Protein AF-0000000066292476 (afdb_homodimer)

Foldseek 3Di:
DWDKFKWFWKAFLDPDQQFHFIEIEGQDCALDDPVRLLCVLLVVQGQKYKYWADDPDPQARIEIWIYHNHGTDQDFFRHVQQSCVVCCVVVVDDQWGWYAGNLGIWIWGHDDQKIKIKADADKDKAWDDDDLVLVCVQFVHDSQQWDTWMFMCSPATFIETETADPVSVLPTDGDLVSCCVPGNQGKYKYWYDDPQEIEIWMWGDDPSDIDTGFDGQRVLQRVLSVCVVVVNPFGWHWYWGNVSVPRTGIKIWGAHPVRMIMIMRGMGTNDMDIDIHDSDPPPPPPDDD/DWDKFKWFWKAFLDPDQQFHFIEIEGQDCALDDPVRLLCVLLVVQGQKYKYWADDPDPQARIEIWIYHNHGTDQDFFRHVQQSCVVCCVVVVDDQWGWYAGNLGIWIWGHDDQKIKIKADADKDKAWDDDDLVLVCVQFVHDSQQWDTWMFMCSPATFIETETADPVSVLPTDGDLVSCCVPGNQGKYKYWYDDPQEIEIWMWGDDPSDIDTGFDGQRVLQRVLSVCVVVVNPFGWHWYWGNVSVPRTGIKIWGAHPVRMIMIMHGMGTNDMDIDIHDSDPPPPPPDDD

Organism: Pasteurella multocida (strain Pm70) (NCBI:txid272843)

Solvent-accessible surface area (backbone atoms only — not comparable to full-atom values): 29721 Å² total; per-residue (Å²): 103,69,46,76,35,55,35,36,32,32,15,24,22,19,88,47,90,83,20,18,33,56,36,43,33,24,75,69,36,73,87,59,50,74,67,53,52,39,52,49,16,40,67,50,44,35,76,36,28,30,34,25,28,80,45,91,48,90,80,27,78,30,21,48,46,40,20,24,49,85,47,74,44,48,72,60,38,48,59,51,47,44,44,47,56,56,45,40,73,72,66,70,55,70,55,60,52,32,36,31,37,74,74,42,77,42,42,37,37,56,52,94,78,28,36,31,38,51,42,76,60,71,69,47,74,46,77,53,90,65,68,60,65,62,53,20,55,27,29,62,50,53,71,84,41,52,72,47,40,30,38,29,26,56,86,62,60,30,40,39,35,35,35,70,36,68,64,53,66,73,62,47,42,78,32,60,71,52,39,50,71,73,47,43,94,33,31,41,35,38,33,25,73,58,94,54,33,31,44,40,47,37,36,32,67,54,88,92,17,59,41,74,53,36,54,57,40,52,58,50,45,25,50,46,46,51,34,47,76,70,64,49,65,64,36,74,32,40,34,44,22,16,63,93,73,76,23,41,14,44,36,37,39,34,27,42,90,85,61,37,34,34,37,29,28,23,69,41,80,40,33,38,33,35,38,52,41,70,70,65,82,64,78,70,77,80,64,86,125,102,70,44,77,36,55,35,36,32,32,16,24,21,20,89,48,90,85,21,18,33,56,36,43,32,24,76,69,36,72,87,57,49,73,68,52,52,40,52,48,16,40,67,50,44,34,74,36,27,32,35,23,29,80,45,90,48,89,78,28,77,30,20,48,46,39,20,24,48,84,48,72,46,48,71,58,38,48,57,51,47,46,44,48,56,56,46,39,72,72,66,70,54,71,53,59,51,32,37,30,38,74,73,41,78,40,43,38,38,56,53,92,79,29,38,32,38,52,42,76,61,71,68,46,74,45,78,52,89,65,68,60,65,61,54,20,55,26,29,62,48,53,71,83,40,51,71,47,39,30,39,29,27,53,86,61,62,30,40,38,35,34,35,68,35,69,63,52,67,74,62,48,41,78,32,60,70,51,40,50,71,74,49,44,92,33,31,42,36,40,34,26,74,58,94,54,34,30,43,39,47,36,36,32,66,53,88,92,17,60,43,73,53,36,54,57,40,53,58,49,44,25,50,45,44,52,33,47,76,72,64,50,65,64,37,73,31,40,34,43,21,17,62,94,73,77,23,43,12,45,36,38,40,34,28,41,90,86,60,36,33,33,38,29,28,23,68,41,79,40,32,38,34,36,37,51,41,71,71,67,83,64,77,69,78,78,64,86,125

Sequence (578 aa):
MLTPYAYHLVNVFAETYFGGNPLAVFPQADGLTDQQMQLIARQFNLSETVFVHQTTESSAVRKLRIFTPDYELPFAGHPTIGAAFVLHQQLNLPETYLLQTQAGLVKLFHEAKQICFGLQNHIDVEVIDDNLPQYTQLLGLSESDIAQIAWINTGSRQLLIQLTSLNALKTCQIHPALFQQIVKQSALYLWFVEQNQANVRLFFGSNGAVVEDPGTGSAAANLGGLCLKNGLTPLNWRIYQGDEIQRPNRLTLQVDESETIYVGGKVIAVGCGELFVPSGEGEPSQGCRMLTPYAYHLVNVFAETYFGGNPLAVFPQADGLTDQQMQLIARQFNLSETVFVHQTTESSAVRKLRIFTPDYELPFAGHPTIGAAFVLHQQLNLPETYLLQTQAGLVKLFHEAKQICFGLQNHIDVEVIDDNLPQYTQLLGLSESDIAQIAWINTGSRQLLIQLTSLNALKTCQIHPALFQQIVKQSALYLWFVEQNQANVRLFFGSNGAVVEDPGTGSAAANLGGLCLKNGLTPLNWRIYQGDEIQRPNRLTLQVDESETIYVGGKVIAVGCGELFVPSGEGEPSQGCR

Secondary structure (DSSP, 8-state):
-EEEEEEEEEEET-SSTT-SEEEEEES--TT--HHHHHHHHHHHTSSEEEEEE--SSTT-S-EEEEE-SS-EES--HHHHHHHHHHHHHHHT--SEEEEEETTEEEEEEEETTEEEEEE----EEEE--S-HHHHHHHHT--GGGEEEEEEEESSS-EEEEEES-HHHHHH----HHHHHHHTTTSEEEEEEEETTEEEEEEEEEETTEEEEES--HHHHHHHHHHHHHTT--SEEEEEEESGGGT--EEEEEEE-TT--EEEEE-EEEEEEEEEEEE-S---------/-EEEEEEEEEEET-SSTT-SEEEEEES--TT--HHHHHHHHHHHTSS-EEEEE--SSTT-S-EEEEE-SS-EES--HHHHHHHHHHHHHHHT--SEEEEEETTEEEEEEEETTEEEEEE----EEEE--S-HHHHHHHHT--GGGEEEEEEEESSS-EEEEEES-HHHHHH----HHHHHHHTTTSEEEEEEEETTEEEEEEEEEETTEEEEES--HHHHHHHHHHHHHTT--SEEEEEEESGGGT--EEEEEEE-TT--EEEEE-EEEEEEEEEEEE-S---------

pLDDT: mean 92.44, std 11.98, range [17.5, 98.88]

Nearest PDB structures (foldseek):
  5iwe-assembly1_A-2  TM=8.958E-01  e=1.614E-27  Pseudomonas fluorescens
  9f96-assembly1_A  TM=8.846E-01  e=1.713E-27  Pseudomonas fluorescens
  1xub-assembly1_A-2  TM=8.983E-01  e=7.903E-26  Pseudomonas fluorescens
  3edn-assembly1_B  TM=8.592E-01  e=1.570E-26  Bacillus anthracis
  1ym5-assembly1_A-2  TM=8.753E-01  e=1.940E-25  Saccharomyces cerevisiae

InterPro domains:
  IPR003719 Phenazine biosynthesis PhzF-like [PF02567] (10-270)
  IPR003719 Phenazine biosynthesis PhzF-like [PIRSF016184] (5-275)
  IPR003719 Phenazine biosynthesis PhzF-like [PTHR13774] (7-276)
  IPR003719 Phenazine biosynthesis PhzF-like [TIGR00654] (8-270)

Structure (mmCIF, N/CA/C/O backbone):
data_AF-0000000066292476-model_v1
#
loop_
_entity.id
_entity.type
_entity.pdbx_description
1 polymer 'Uncharacterized isomerase PM1503'
#
loop_
_atom_site.group_PDB
_atom_site.id
_atom_site.type_symbol
_atom_site.label_atom_id
_atom_site.label_alt_id
_atom_site.label_comp_id
_atom_site.label_asym_id
_atom_site.label_entity_id
_atom_site.label_seq_id
_atom_site.pdbx_PDB_ins_code
_atom_site.Cartn_x
_atom_site.Cartn_y
_atom_site.Cartn_z
_atom_site.occupancy
_atom_site.B_iso_or_equiv
_atom_site.auth_seq_id
_atom_site.auth_comp_id
_atom_site.auth_asym_id
_atom_site.auth_atom_id
_atom_site.pdbx_PDB_model_num
ATOM 1 N N . MET A 1 1 ? 17.453 3.584 -22.156 1 85.31 1 MET A N 1
ATOM 2 C CA . MET A 1 1 ? 18.422 3.795 -21.094 1 85.31 1 MET A CA 1
ATOM 3 C C . MET A 1 1 ? 17.719 3.986 -19.75 1 85.31 1 MET A C 1
ATOM 5 O O . MET A 1 1 ? 16.656 4.59 -19.688 1 85.31 1 MET A O 1
ATOM 9 N N . LEU A 1 2 ? 18.219 3.312 -18.766 1 92.06 2 LEU A N 1
ATOM 10 C CA . LEU A 1 2 ? 17.656 3.455 -17.422 1 92.06 2 LEU A CA 1
ATOM 11 C C . LEU A 1 2 ? 18.469 4.461 -16.594 1 92.06 2 LEU A C 1
ATOM 13 O O . LEU A 1 2 ? 19.703 4.398 -16.578 1 92.06 2 LEU A O 1
ATOM 17 N N . THR A 1 3 ? 17.844 5.469 -16.125 1 95.44 3 THR A N 1
ATOM 18 C CA . THR A 1 3 ? 18.453 6.477 -15.258 1 95.44 3 THR A CA 1
ATOM 19 C C . THR A 1 3 ? 18.156 6.184 -13.789 1 95.44 3 THR A C 1
ATOM 21 O O . THR A 1 3 ? 17 6.008 -13.406 1 95.44 3 THR A O 1
ATOM 24 N N . PRO A 1 4 ? 19.188 6.125 -13.016 1 96.94 4 PRO A N 1
ATOM 25 C CA . PRO A 1 4 ? 18.953 5.898 -11.594 1 96.94 4 PRO A CA 1
ATOM 26 C C . PRO A 1 4 ? 18.484 7.152 -10.867 1 96.94 4 PRO A C 1
ATOM 28 O O . PRO A 1 4 ? 18.984 8.25 -11.117 1 96.94 4 PRO A O 1
ATOM 31 N N . TYR A 1 5 ? 17.547 7.008 -10.008 1 98 5 TYR A N 1
ATOM 32 C CA . TYR A 1 5 ? 17.078 8.039 -9.094 1 98 5 TYR A CA 1
ATOM 33 C C . TYR A 1 5 ? 17.156 7.559 -7.648 1 98 5 TYR A C 1
ATOM 35 O O . TYR A 1 5 ? 16.484 6.59 -7.277 1 98 5 TYR A O 1
ATOM 43 N N . ALA A 1 6 ? 17.922 8.227 -6.895 1 98.25 6 ALA A N 1
ATOM 44 C CA . ALA A 1 6 ? 18.047 7.895 -5.477 1 98.25 6 ALA A CA 1
ATOM 45 C C . ALA A 1 6 ? 16.781 8.281 -4.707 1 98.25 6 ALA A C 1
ATOM 47 O O . ALA A 1 6 ? 16.141 9.289 -5.016 1 98.25 6 ALA A O 1
ATOM 48 N N . TYR A 1 7 ? 16.453 7.449 -3.725 1 98.56 7 TYR A N 1
ATOM 49 C CA . TYR A 1 7 ? 15.336 7.785 -2.842 1 98.56 7 TYR A CA 1
ATOM 50 C C . TYR A 1 7 ? 15.656 7.418 -1.398 1 98.56 7 TYR A C 1
ATOM 52 O O . TYR A 1 7 ? 16.578 6.645 -1.138 1 98.56 7 TYR A O 1
ATOM 60 N N . HIS A 1 8 ? 14.953 8.031 -0.505 1 98.62 8 HIS A N 1
ATOM 61 C CA . HIS A 1 8 ? 14.984 7.742 0.924 1 98.62 8 HIS A CA 1
ATOM 62 C C . HIS A 1 8 ? 13.633 7.246 1.42 1 98.62 8 HIS A C 1
ATOM 64 O O . HIS A 1 8 ? 12.586 7.711 0.956 1 98.62 8 HIS A O 1
ATOM 70 N N . LEU A 1 9 ? 13.672 6.309 2.303 1 98.31 9 LEU A N 1
ATOM 71 C CA . LEU A 1 9 ? 12.484 5.863 3.027 1 98.31 9 LEU A CA 1
ATOM 72 C C . LEU A 1 9 ? 12.484 6.406 4.453 1 98.31 9 LEU A C 1
ATOM 74 O O . LEU A 1 9 ? 13.43 6.188 5.207 1 98.31 9 LEU A O 1
ATOM 78 N N . VAL A 1 10 ? 11.43 7.102 4.805 1 98.31 10 VAL A N 1
ATOM 79 C CA . VAL A 1 10 ? 11.32 7.68 6.141 1 98.31 10 VAL A CA 1
ATOM 80 C C . VAL A 1 10 ? 9.93 7.406 6.711 1 98.31 10 VAL A C 1
ATOM 82 O O . VAL A 1 10 ? 8.969 7.242 5.957 1 98.31 10 VAL A O 1
ATOM 85 N N . ASN A 1 11 ? 9.852 7.281 7.949 1 98.12 11 ASN A N 1
ATOM 86 C CA . ASN A 1 11 ? 8.594 7.281 8.688 1 98.12 11 ASN A CA 1
ATOM 87 C C . ASN A 1 11 ? 8.352 8.617 9.375 1 98.12 11 ASN A C 1
ATOM 89 O O . ASN A 1 11 ? 9.141 9.039 10.227 1 98.12 11 ASN A O 1
ATOM 93 N N . VAL A 1 12 ? 7.277 9.242 8.969 1 98.25 12 VAL A N 1
ATOM 94 C CA . VAL A 1 12 ? 6.941 10.57 9.469 1 98.25 12 VAL A CA 1
ATOM 95 C C . VAL A 1 12 ? 5.93 10.445 10.609 1 98.25 12 VAL A C 1
ATOM 97 O O . VAL A 1 12 ? 5.066 9.57 10.594 1 98.25 12 VAL A O 1
ATOM 100 N N . PHE A 1 13 ? 6.035 11.336 11.625 1 98.31 13 PHE A N 1
ATOM 101 C CA . PHE A 1 13 ? 5.238 11.281 12.844 1 98.31 13 PHE A CA 1
ATOM 102 C C . PHE A 1 13 ? 5.559 10.023 13.648 1 98.31 13 PHE A C 1
ATOM 104 O O . PHE A 1 13 ? 4.664 9.414 14.234 1 98.31 13 PHE A O 1
ATOM 111 N N . ALA A 1 14 ? 6.797 9.617 13.609 1 97.31 14 ALA A N 1
ATOM 112 C CA . ALA A 1 14 ? 7.207 8.344 14.195 1 97.31 14 ALA A CA 1
ATOM 113 C C . ALA A 1 14 ? 7.984 8.562 15.492 1 97.31 14 ALA A C 1
ATOM 115 O O . ALA A 1 14 ? 8.961 9.305 15.516 1 97.31 14 ALA A O 1
ATOM 116 N N . GLU A 1 15 ? 7.566 7.895 16.484 1 96.69 15 GLU A N 1
ATOM 117 C CA . GLU A 1 15 ? 8.328 7.863 17.734 1 96.69 15 GLU A CA 1
ATOM 118 C C . GLU A 1 15 ? 8.883 6.469 18 1 96.69 15 GLU A C 1
ATOM 120 O O . GLU A 1 15 ? 9.656 6.273 18.938 1 96.69 15 GLU A O 1
ATOM 125 N N . THR A 1 16 ? 8.492 5.527 17.219 1 93.88 16 THR A N 1
ATOM 126 C CA . THR A 1 16 ? 9.086 4.199 17.141 1 93.88 16 THR A CA 1
ATOM 127 C C . THR A 1 16 ? 9.539 3.889 15.719 1 93.88 16 THR A C 1
ATOM 129 O O . THR A 1 16 ? 9.031 4.469 14.766 1 93.88 16 THR A O 1
ATOM 132 N N . TYR A 1 17 ? 10.453 3.014 15.562 1 94.12 17 TYR A N 1
ATOM 133 C CA . TYR A 1 17 ? 11.164 2.809 14.305 1 94.12 17 TYR A CA 1
ATOM 134 C C . TYR A 1 17 ? 10.203 2.43 13.188 1 94.12 17 TYR A C 1
ATOM 136 O O . TYR A 1 17 ? 10.328 2.918 12.062 1 94.12 17 TYR A O 1
ATOM 144 N N . PHE A 1 18 ? 9.25 1.534 13.484 1 93.06 18 PHE A N 1
ATOM 145 C CA . PHE A 1 18 ? 8.32 1.086 12.445 1 93.06 18 PHE A CA 1
ATOM 146 C C . PHE A 1 18 ? 6.953 1.731 12.633 1 93.06 18 PHE A C 1
ATOM 148 O O . PHE A 1 18 ? 5.961 1.272 12.055 1 93.06 18 PHE A O 1
ATOM 155 N N . GLY A 1 19 ? 6.902 2.754 13.43 1 94.94 19 GLY A N 1
ATOM 156 C CA . GLY A 1 19 ? 5.707 3.58 13.484 1 94.94 19 GLY A CA 1
ATOM 157 C C . GLY A 1 19 ? 5.676 4.664 12.422 1 94.94 19 GLY A C 1
ATOM 158 O O . GLY A 1 19 ? 6.453 4.625 11.469 1 94.94 19 GLY A O 1
ATOM 159 N N . GLY A 1 20 ? 4.73 5.512 12.547 1 97.25 20 GLY A N 1
ATOM 160 C CA . GLY A 1 20 ? 4.652 6.664 11.664 1 97.25 20 GLY A CA 1
ATOM 161 C C . GLY A 1 20 ? 4.074 6.332 10.297 1 97.25 20 GLY A C 1
ATOM 162 O O . GLY A 1 20 ? 3.748 5.176 10.023 1 97.25 20 GLY A O 1
ATOM 163 N N . ASN A 1 21 ? 3.949 7.309 9.547 1 97.5 21 ASN A N 1
ATOM 164 C CA . ASN A 1 21 ? 3.461 7.207 8.18 1 97.5 21 ASN A CA 1
ATOM 165 C C . ASN A 1 21 ? 4.613 7.121 7.18 1 97.5 21 ASN A C 1
ATOM 167 O O . ASN A 1 21 ? 5.41 8.047 7.066 1 97.5 21 ASN A O 1
ATOM 171 N N . PRO A 1 22 ? 4.707 6 6.457 1 97.56 22 PRO A N 1
ATOM 172 C CA . PRO A 1 22 ? 5.844 5.801 5.555 1 97.56 22 PRO A CA 1
ATOM 173 C C . PRO A 1 22 ? 5.805 6.723 4.34 1 97.56 22 PRO A C 1
ATOM 175 O O . PRO A 1 22 ? 4.723 7.031 3.828 1 97.56 22 PRO A O 1
ATOM 178 N N . LEU A 1 23 ? 7.008 7.113 3.895 1 98 23 LEU A N 1
ATOM 179 C CA . LEU A 1 23 ? 7.152 8.047 2.779 1 98 23 LEU A CA 1
ATOM 180 C C . LEU A 1 23 ? 8.422 7.742 1.981 1 98 23 LEU A C 1
ATOM 182 O O . LEU A 1 23 ? 9.477 7.477 2.561 1 98 23 LEU A O 1
ATOM 186 N N . ALA A 1 24 ? 8.273 7.703 0.703 1 98.62 24 ALA A N 1
ATOM 187 C CA . ALA A 1 24 ? 9.438 7.719 -0.176 1 98.62 24 ALA A CA 1
ATOM 188 C C . ALA A 1 24 ? 9.734 9.133 -0.669 1 98.62 24 ALA A C 1
ATOM 190 O O . ALA A 1 24 ? 8.844 9.812 -1.188 1 98.62 24 ALA A O 1
ATOM 191 N N . VAL A 1 25 ? 10.953 9.531 -0.48 1 98.81 25 VAL A N 1
ATOM 192 C CA . VAL A 1 25 ? 11.391 10.867 -0.892 1 98.81 25 VAL A CA 1
ATOM 193 C C . VAL A 1 25 ? 12.445 10.742 -1.992 1 98.81 25 VAL A C 1
ATOM 195 O O . VAL A 1 25 ? 13.469 10.086 -1.81 1 98.81 25 VAL A O 1
ATOM 198 N N . PHE A 1 26 ? 12.172 11.312 -3.127 1 98.81 26 PHE A N 1
ATOM 199 C CA . PHE A 1 26 ? 13.156 11.484 -4.188 1 98.81 26 PHE A CA 1
ATOM 200 C C . PHE A 1 26 ? 13.734 12.891 -4.168 1 98.81 26 PHE A C 1
ATOM 202 O O . PHE A 1 26 ? 13.141 13.82 -4.719 1 98.81 26 PHE A O 1
ATOM 209 N N . PRO A 1 27 ? 14.93 13.039 -3.623 1 98.38 27 PRO A N 1
ATOM 210 C CA . PRO A 1 27 ? 15.438 14.391 -3.348 1 98.38 27 PRO A CA 1
ATOM 211 C C . PRO A 1 27 ? 15.898 15.109 -4.609 1 98.38 27 PRO A C 1
ATOM 213 O O . PRO A 1 27 ? 16.109 16.328 -4.582 1 98.38 27 PRO A O 1
ATOM 216 N N . GLN A 1 28 ? 16.141 14.43 -5.688 1 97.62 28 GLN A N 1
ATOM 217 C CA . GLN A 1 28 ? 16.547 14.969 -6.984 1 97.62 28 GLN A CA 1
ATOM 218 C C . GLN A 1 28 ? 15.727 14.344 -8.109 1 97.62 28 GLN A C 1
ATOM 220 O O . GLN A 1 28 ? 16.156 13.367 -8.719 1 97.62 28 GLN A O 1
ATOM 225 N N . ALA A 1 29 ? 14.641 15.117 -8.453 1 97.69 29 ALA A N 1
ATOM 226 C CA . ALA A 1 29 ? 13.695 14.484 -9.375 1 97.69 29 ALA A CA 1
ATOM 227 C C . ALA A 1 29 ? 13.484 15.344 -10.617 1 97.69 29 ALA A C 1
ATOM 229 O O . ALA A 1 29 ? 12.516 15.164 -11.352 1 97.69 29 ALA A O 1
ATOM 230 N N . ASP A 1 30 ? 14.352 16.297 -10.922 1 96.81 30 ASP A N 1
ATOM 231 C CA . ASP A 1 30 ? 14.164 17.266 -12 1 96.81 30 ASP A CA 1
ATOM 232 C C . ASP A 1 30 ? 14.055 16.547 -13.352 1 96.81 30 ASP A C 1
ATOM 234 O O . ASP A 1 30 ? 13.414 17.062 -14.273 1 96.81 30 ASP A O 1
ATOM 238 N N . GLY A 1 31 ? 14.516 15.438 -13.57 1 95.44 31 GLY A N 1
ATOM 239 C CA . GLY A 1 31 ? 14.508 14.742 -14.844 1 95.44 31 GLY A CA 1
ATOM 240 C C . GLY A 1 31 ? 13.273 13.891 -15.055 1 95.44 31 GLY A C 1
ATOM 241 O O . GLY A 1 31 ? 13.07 13.344 -16.141 1 95.44 31 GLY A O 1
ATOM 242 N N . LEU A 1 32 ? 12.391 13.82 -14.109 1 97.25 32 LEU A N 1
ATOM 243 C CA . LEU A 1 32 ? 11.219 12.945 -14.195 1 97.25 32 LEU A CA 1
ATOM 244 C C . LEU A 1 32 ? 10.023 13.695 -14.781 1 97.25 32 LEU A C 1
ATOM 246 O O . LEU A 1 32 ? 9.789 14.859 -14.438 1 97.25 32 LEU A O 1
ATOM 250 N N . THR A 1 33 ? 9.289 13.023 -15.648 1 96.75 33 THR A N 1
ATOM 251 C CA . THR A 1 33 ? 8.031 13.555 -16.172 1 96.75 33 THR A CA 1
ATOM 252 C C . THR A 1 33 ? 6.898 13.328 -15.172 1 96.75 33 THR A C 1
ATOM 254 O O . THR A 1 33 ? 7.039 12.547 -14.234 1 96.75 33 THR A O 1
ATOM 257 N N . ASP A 1 34 ? 5.754 14 -15.422 1 96.94 34 ASP A N 1
ATOM 258 C CA . ASP A 1 34 ? 4.57 13.789 -14.594 1 96.94 34 ASP A CA 1
ATOM 259 C C . ASP A 1 34 ? 4.148 12.32 -14.602 1 96.94 34 ASP A C 1
ATOM 261 O O . ASP A 1 34 ? 3.826 11.758 -13.555 1 96.94 34 ASP A O 1
ATOM 265 N N . GLN A 1 35 ? 4.16 11.758 -15.758 1 95.12 35 GLN A N 1
ATOM 266 C CA . GLN A 1 35 ? 3.748 10.367 -15.898 1 95.12 35 GLN A CA 1
ATOM 267 C C . GLN A 1 35 ? 4.68 9.438 -15.125 1 95.12 35 GLN A C 1
ATOM 269 O O . GLN A 1 35 ? 4.219 8.516 -14.445 1 95.12 35 GLN A O 1
ATOM 274 N N . GLN A 1 36 ? 5.945 9.703 -15.234 1 96.19 36 GLN A N 1
ATOM 275 C CA . GLN A 1 36 ? 6.914 8.875 -14.531 1 96.19 36 GLN A CA 1
ATOM 276 C C . GLN A 1 36 ? 6.738 8.984 -13.023 1 96.19 36 GLN A C 1
ATOM 278 O O . GLN A 1 36 ? 6.781 7.98 -12.305 1 96.19 36 GLN A O 1
ATOM 283 N N . MET A 1 37 ? 6.551 10.188 -12.539 1 98 37 MET A N 1
ATOM 284 C CA . MET A 1 37 ? 6.344 10.375 -11.109 1 98 37 MET A CA 1
ATOM 285 C C . MET A 1 37 ? 5.105 9.625 -10.633 1 98 37 MET A C 1
ATOM 287 O O . MET A 1 37 ? 5.125 8.992 -9.578 1 98 37 MET A O 1
ATOM 291 N N . GLN A 1 38 ? 4.039 9.688 -11.406 1 96.31 38 GLN A N 1
ATOM 292 C CA . GLN A 1 38 ? 2.814 8.969 -11.07 1 96.31 38 GLN A CA 1
ATOM 293 C C . GLN A 1 38 ? 3.053 7.457 -11.039 1 96.31 38 GLN A C 1
ATOM 295 O O . GLN A 1 38 ? 2.609 6.773 -10.117 1 96.31 38 GLN A O 1
ATOM 300 N N . LEU A 1 39 ? 3.756 6.949 -12.039 1 94.81 39 LEU A N 1
ATOM 301 C CA . LEU A 1 39 ? 4.039 5.52 -12.117 1 94.81 39 LEU A CA 1
ATOM 302 C C . LEU A 1 39 ? 4.934 5.078 -10.969 1 94.81 39 LEU A C 1
ATOM 304 O O . LEU A 1 39 ? 4.754 3.988 -10.414 1 94.81 39 LEU A O 1
ATOM 308 N N . ILE A 1 40 ? 5.855 5.926 -10.578 1 97.19 40 ILE A N 1
ATOM 309 C CA . ILE A 1 40 ? 6.746 5.625 -9.461 1 97.19 40 ILE A CA 1
ATOM 310 C C . ILE A 1 40 ? 5.941 5.555 -8.172 1 97.19 40 ILE A C 1
ATOM 312 O O . ILE A 1 40 ? 6.137 4.645 -7.359 1 97.19 40 ILE A O 1
ATOM 316 N N . ALA A 1 41 ? 5.062 6.492 -7.988 1 96.56 41 ALA A N 1
ATOM 317 C CA . ALA A 1 41 ? 4.215 6.477 -6.797 1 96.56 41 ALA A CA 1
ATOM 318 C C . ALA A 1 41 ? 3.404 5.188 -6.715 1 96.56 41 ALA A C 1
ATOM 320 O O . ALA A 1 41 ? 3.273 4.594 -5.645 1 96.56 41 ALA A O 1
ATOM 321 N N . ARG A 1 42 ? 2.887 4.75 -7.84 1 93.12 42 ARG A N 1
ATOM 322 C CA . ARG A 1 42 ? 2.141 3.498 -7.891 1 93.12 42 ARG A CA 1
ATOM 323 C C . ARG A 1 42 ? 3.039 2.312 -7.562 1 93.12 42 ARG A C 1
ATOM 325 O O . ARG A 1 42 ? 2.625 1.392 -6.852 1 93.12 42 ARG A O 1
ATOM 332 N N . GLN A 1 43 ? 4.293 2.369 -8.062 1 94.94 43 GLN A N 1
ATOM 333 C CA . GLN A 1 43 ? 5.281 1.324 -7.816 1 94.94 43 GLN A CA 1
ATOM 334 C C . GLN A 1 43 ? 5.539 1.149 -6.324 1 94.94 43 GLN A C 1
ATOM 336 O O . GLN A 1 43 ? 5.652 0.023 -5.836 1 94.94 43 GLN A O 1
ATOM 341 N N . PHE A 1 44 ? 5.586 2.221 -5.613 1 95.75 44 PHE A N 1
ATOM 342 C CA . PHE A 1 44 ? 5.93 2.17 -4.199 1 95.75 44 PHE A CA 1
ATOM 343 C C . PHE A 1 44 ? 4.707 1.821 -3.357 1 95.75 44 PHE A C 1
ATOM 345 O O . PHE A 1 44 ? 4.836 1.291 -2.252 1 95.75 44 PHE A O 1
ATOM 352 N N . ASN A 1 45 ? 3.559 2.217 -3.816 1 91.94 45 ASN A N 1
ATOM 353 C CA . ASN A 1 45 ? 2.279 1.902 -3.189 1 91.94 45 ASN A CA 1
ATOM 354 C C . ASN A 1 45 ? 2.213 2.424 -1.756 1 91.94 45 ASN A C 1
ATOM 356 O O . ASN A 1 45 ? 1.609 1.789 -0.888 1 91.94 45 ASN A O 1
ATOM 360 N N . LEU A 1 46 ? 2.912 3.445 -1.444 1 93.69 46 LEU A N 1
ATOM 361 C CA . LEU A 1 46 ? 2.74 4.172 -0.191 1 93.69 46 LEU A CA 1
ATOM 362 C C . LEU A 1 46 ? 1.65 5.23 -0.321 1 93.69 46 LEU A C 1
ATOM 364 O O . LEU A 1 46 ? 1.178 5.508 -1.426 1 93.69 46 LEU A O 1
ATOM 368 N N . SER A 1 47 ? 1.202 5.738 0.793 1 89.62 47 SER A N 1
ATOM 369 C CA . SER A 1 47 ? 0.154 6.75 0.714 1 89.62 47 SER A CA 1
ATOM 370 C C . SER A 1 47 ? 0.563 7.902 -0.197 1 89.62 47 SER A C 1
ATOM 372 O O . SER A 1 47 ? -0.238 8.375 -1.004 1 89.62 47 SER A O 1
ATOM 374 N N . GLU A 1 48 ? 1.848 8.305 0.022 1 93.94 48 GLU A N 1
ATOM 375 C CA . GLU A 1 48 ? 2.391 9.312 -0.879 1 93.94 48 GLU A CA 1
ATOM 376 C C . GLU A 1 48 ? 3.867 9.062 -1.169 1 93.94 48 GLU A C 1
ATOM 378 O O . GLU A 1 48 ? 4.551 8.391 -0.394 1 93.94 48 GLU A O 1
ATOM 383 N N . THR A 1 49 ? 4.301 9.508 -2.25 1 98 49 THR A N 1
ATOM 384 C CA . THR A 1 49 ? 5.688 9.68 -2.668 1 98 49 THR A CA 1
ATOM 385 C C . THR A 1 49 ? 5.969 11.133 -3.02 1 98 49 THR A C 1
ATOM 387 O O . THR A 1 49 ? 5.156 11.789 -3.672 1 98 49 THR A O 1
ATOM 390 N N . VAL A 1 50 ? 7.098 11.625 -2.545 1 98.62 50 VAL A N 1
ATOM 391 C CA . VAL A 1 50 ? 7.367 13.031 -2.803 1 98.62 50 VAL A CA 1
ATOM 392 C C . VAL A 1 50 ? 8.617 13.172 -3.66 1 98.62 50 VAL A C 1
ATOM 394 O O . VAL A 1 50 ? 9.602 12.453 -3.457 1 98.62 50 VAL A O 1
ATOM 397 N N . PHE A 1 51 ? 8.516 14.039 -4.648 1 98.88 51 PHE A N 1
ATOM 398 C CA . PHE A 1 51 ? 9.594 14.352 -5.578 1 98.88 51 PHE A CA 1
ATOM 399 C C . PHE A 1 51 ? 10.062 15.789 -5.406 1 98.88 51 PHE A C 1
ATOM 401 O O . PHE A 1 51 ? 9.258 16.719 -5.469 1 98.88 51 PHE A O 1
ATOM 408 N N . VAL A 1 52 ? 11.328 15.945 -5.238 1 98.69 52 VAL A N 1
ATOM 409 C CA . VAL A 1 52 ? 11.891 17.266 -4.988 1 98.69 52 VAL A CA 1
ATOM 410 C C . VAL A 1 52 ? 12.523 17.812 -6.27 1 98.69 52 VAL A C 1
ATOM 412 O O . VAL A 1 52 ? 13.289 17.109 -6.934 1 98.69 52 VAL A O 1
ATOM 415 N N . HIS A 1 53 ? 12.18 19.016 -6.566 1 98.31 53 HIS A N 1
ATOM 416 C CA . HIS A 1 53 ? 12.672 19.719 -7.75 1 98.31 53 HIS A CA 1
ATOM 417 C C . HIS A 1 53 ? 13.328 21.031 -7.375 1 98.31 53 HIS A C 1
ATOM 419 O O . HIS A 1 53 ? 13.148 21.531 -6.258 1 98.31 53 HIS A O 1
ATOM 425 N N . GLN A 1 54 ? 14.047 21.516 -8.352 1 97.25 54 GLN A N 1
ATOM 426 C CA . GLN A 1 54 ? 14.453 22.906 -8.219 1 97.25 54 GLN A CA 1
ATOM 427 C C . GLN A 1 54 ? 13.234 23.828 -8.219 1 97.25 54 GLN A C 1
ATOM 429 O O . GLN A 1 54 ? 12.273 23.594 -8.945 1 97.25 54 GLN A O 1
ATOM 434 N N . THR A 1 55 ? 13.336 24.781 -7.352 1 96.56 55 THR A N 1
ATOM 435 C CA . THR A 1 55 ? 12.211 25.703 -7.227 1 96.56 55 THR A CA 1
ATOM 436 C C . THR A 1 55 ? 12.305 26.812 -8.258 1 96.56 55 THR A C 1
ATOM 438 O O . THR A 1 55 ? 13.398 27.156 -8.719 1 96.56 55 THR A O 1
ATOM 441 N N . THR A 1 56 ? 11.141 27.344 -8.594 1 91.81 56 THR A N 1
ATOM 442 C CA . THR A 1 56 ? 11.07 28.531 -9.438 1 91.81 56 THR A CA 1
ATOM 443 C C . THR A 1 56 ? 10.883 29.781 -8.586 1 91.81 56 THR A C 1
ATOM 445 O O . THR A 1 56 ? 10.93 30.906 -9.102 1 91.81 56 THR A O 1
ATOM 448 N N . GLU A 1 57 ? 10.633 29.625 -7.344 1 93.38 57 GLU A N 1
ATOM 449 C CA . GLU A 1 57 ? 10.469 30.734 -6.398 1 93.38 57 GLU A CA 1
ATOM 450 C C . GLU A 1 57 ? 11.773 31.047 -5.672 1 93.38 57 GLU A C 1
ATOM 452 O O . GLU A 1 57 ? 12.344 30.172 -5.012 1 93.38 57 GLU A O 1
ATOM 457 N N . SER A 1 58 ? 12.172 32.25 -5.684 1 93.44 58 SER A N 1
ATOM 458 C CA . SER A 1 58 ? 13.445 32.625 -5.098 1 93.44 58 SER A CA 1
ATOM 459 C C . SER A 1 58 ? 13.438 32.469 -3.58 1 93.44 58 SER A C 1
ATOM 461 O O . SER A 1 58 ? 14.477 32.25 -2.965 1 93.44 58 SER A O 1
ATOM 463 N N . SER A 1 59 ? 12.297 32.531 -2.99 1 95.25 59 SER A N 1
ATOM 464 C CA . SER A 1 59 ? 12.203 32.469 -1.535 1 95.25 59 SER A CA 1
ATOM 465 C C . SER A 1 59 ? 12.195 31.031 -1.025 1 95.25 59 SER A C 1
ATOM 467 O O . SER A 1 59 ? 12.391 30.797 0.168 1 95.25 59 SER A O 1
ATOM 469 N N . ALA A 1 60 ? 11.984 30.094 -1.897 1 96.88 60 ALA A N 1
ATOM 470 C CA . ALA A 1 60 ? 11.906 28.703 -1.484 1 96.88 60 ALA A CA 1
ATOM 471 C C . ALA A 1 60 ? 13.203 27.953 -1.791 1 96.88 60 ALA A C 1
ATOM 473 O O . ALA A 1 60 ? 13.883 28.266 -2.77 1 96.88 60 ALA A O 1
ATOM 474 N N . VAL A 1 61 ? 13.492 26.984 -1.014 1 97.12 61 VAL A N 1
ATOM 475 C CA . VAL A 1 61 ? 14.742 26.25 -1.194 1 97.12 61 VAL A CA 1
ATOM 476 C C . VAL A 1 61 ? 14.562 25.156 -2.252 1 97.12 61 VAL A C 1
ATOM 478 O O . VAL A 1 61 ? 15.5 24.844 -2.988 1 97.12 61 VAL A O 1
ATOM 481 N N . ARG A 1 62 ? 13.422 24.562 -2.311 1 98.25 62 ARG A N 1
ATOM 482 C CA . ARG A 1 62 ? 13.07 23.516 -3.273 1 98.25 62 ARG A CA 1
ATOM 483 C C . ARG A 1 62 ? 11.562 23.484 -3.52 1 98.25 62 ARG A C 1
ATOM 485 O O . ARG A 1 62 ? 10.797 24.156 -2.818 1 98.25 62 ARG A O 1
ATOM 492 N N . LYS A 1 63 ? 11.203 22.781 -4.535 1 98.25 63 LYS A N 1
ATOM 493 C CA . LYS A 1 63 ? 9.805 22.531 -4.875 1 98.25 63 LYS A CA 1
ATOM 494 C C . LYS A 1 63 ? 9.445 21.062 -4.68 1 98.25 63 LYS A C 1
ATOM 496 O O . LYS A 1 63 ? 10.203 20.172 -5.086 1 98.25 63 LYS A O 1
ATOM 501 N N . LEU A 1 64 ? 8.328 20.875 -4.035 1 98 64 LEU A N 1
ATOM 502 C CA . LEU A 1 64 ? 7.832 19.516 -3.809 1 98 64 LEU A CA 1
ATOM 503 C C . LEU A 1 64 ? 6.699 19.172 -4.777 1 98 64 LEU A C 1
ATOM 505 O O . LEU A 1 64 ? 5.824 20.016 -5.023 1 98 64 LEU A O 1
ATOM 509 N N . ARG A 1 65 ? 6.738 18.016 -5.336 1 98.12 65 ARG A N 1
ATOM 510 C CA . ARG A 1 65 ? 5.621 17.359 -6.004 1 98.12 65 ARG A CA 1
ATOM 511 C C . ARG A 1 65 ? 5.199 16.094 -5.254 1 98.12 65 ARG A C 1
ATOM 513 O O . ARG A 1 65 ? 6.016 15.203 -5.023 1 98.12 65 ARG A O 1
ATOM 520 N N . ILE A 1 66 ? 3.965 16.031 -4.879 1 96.56 66 ILE A N 1
ATOM 521 C CA . ILE A 1 66 ? 3.482 14.992 -3.986 1 96.56 66 ILE A CA 1
ATOM 522 C C . ILE A 1 66 ? 2.467 14.117 -4.719 1 96.56 66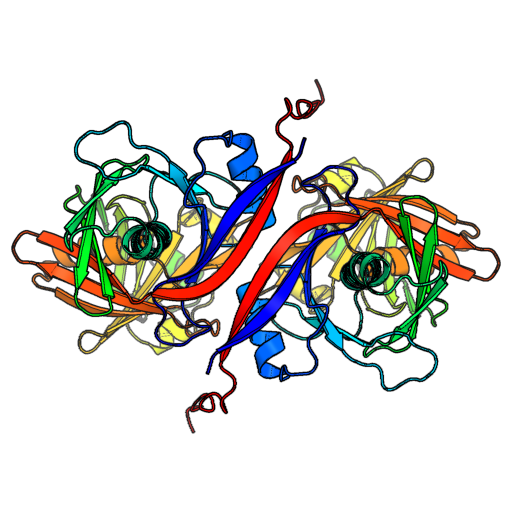 ILE A C 1
ATOM 524 O O . ILE A 1 66 ? 1.456 14.609 -5.219 1 96.56 66 ILE A O 1
ATOM 528 N N . PHE A 1 67 ? 2.695 12.82 -4.73 1 96.25 67 PHE A N 1
ATOM 529 C CA . PHE A 1 67 ? 1.842 11.914 -5.488 1 96.25 67 PHE A CA 1
ATOM 530 C C . PHE A 1 67 ? 1.325 10.789 -4.598 1 96.25 67 PHE A C 1
ATOM 532 O O . PHE A 1 67 ? 2.09 10.18 -3.844 1 96.25 67 PHE A O 1
ATOM 539 N N . THR A 1 68 ? 0.01 10.547 -4.625 1 91.56 68 THR A N 1
ATOM 540 C CA . THR A 1 68 ? -0.539 9.25 -4.242 1 91.56 68 THR A CA 1
ATOM 541 C C . THR A 1 68 ? -0.374 8.242 -5.371 1 91.56 68 THR A C 1
ATOM 543 O O . THR A 1 68 ? 0.055 8.594 -6.473 1 91.56 68 THR A O 1
ATOM 546 N N . PRO A 1 69 ? -0.685 6.965 -5.121 1 90.88 69 PRO A N 1
ATOM 547 C CA . PRO A 1 69 ? -0.622 5.992 -6.215 1 90.88 69 PRO A CA 1
ATOM 548 C C . PRO A 1 69 ? -1.569 6.332 -7.363 1 90.88 69 PRO A C 1
ATOM 550 O O . PRO A 1 69 ? -1.361 5.887 -8.492 1 90.88 69 PRO A O 1
ATOM 553 N N . ASP A 1 70 ? -2.559 7.262 -7.125 1 87.81 70 ASP A N 1
ATOM 554 C CA . ASP A 1 70 ? -3.609 7.465 -8.117 1 87.81 70 ASP A CA 1
ATOM 555 C C . ASP A 1 70 ? -3.525 8.867 -8.727 1 87.81 70 ASP A C 1
ATOM 557 O O . ASP A 1 70 ? -3.941 9.078 -9.867 1 87.81 70 ASP A O 1
ATOM 561 N N . TYR A 1 71 ? -3.064 9.805 -7.969 1 90.19 71 TYR A N 1
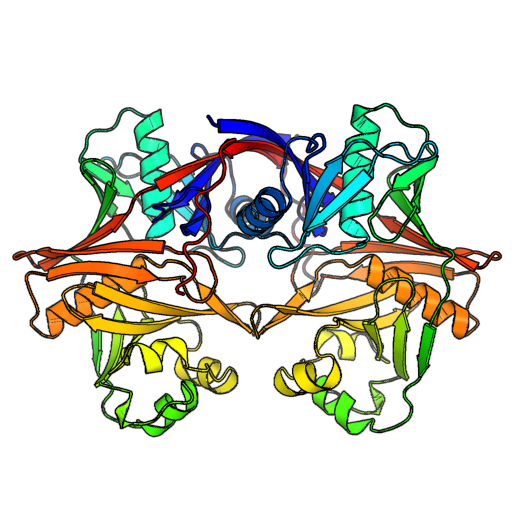ATOM 562 C CA . TYR A 1 71 ? -3.057 11.18 -8.469 1 90.19 71 TYR A CA 1
ATOM 563 C C . TYR A 1 71 ? -2.113 12.055 -7.652 1 90.19 71 TYR A C 1
ATOM 565 O O . TYR A 1 71 ? -1.648 11.648 -6.582 1 90.19 71 TYR A O 1
ATOM 573 N N . GLU A 1 72 ? -1.846 13.242 -8.188 1 94.38 72 GLU A N 1
ATOM 574 C CA . GLU A 1 72 ? -1.004 14.227 -7.516 1 94.38 72 GLU A CA 1
ATOM 575 C C . GLU A 1 72 ? -1.822 15.102 -6.566 1 94.38 72 GLU A C 1
ATOM 577 O O . GLU A 1 72 ? -2.936 15.516 -6.898 1 94.38 72 GLU A O 1
ATOM 582 N N . LEU A 1 73 ? -1.308 15.352 -5.414 1 89.75 73 LEU A N 1
ATOM 583 C CA . LEU A 1 73 ? -1.898 16.266 -4.445 1 89.75 73 LEU A CA 1
ATOM 584 C C . LEU A 1 73 ? -1.211 17.625 -4.496 1 89.75 73 LEU A C 1
ATOM 586 O O . LEU A 1 73 ? 0.013 17.703 -4.625 1 89.75 73 LEU A O 1
ATOM 590 N N . PRO A 1 74 ? -1.984 18.641 -4.367 1 89.12 74 PRO A N 1
ATOM 591 C CA . PRO A 1 74 ? -1.354 19.969 -4.324 1 89.12 74 PRO A CA 1
ATOM 592 C C . PRO A 1 74 ? -0.54 20.188 -3.051 1 89.12 74 PRO A C 1
ATOM 594 O O . PRO A 1 74 ? 0.416 20.969 -3.053 1 89.12 74 PRO A O 1
ATOM 597 N N . PHE A 1 75 ? -0.96 19.609 -2.045 1 87.5 75 PHE A N 1
ATOM 598 C CA . PHE A 1 75 ? -0.295 19.672 -0.749 1 87.5 75 PHE A CA 1
ATOM 599 C C . PHE A 1 75 ? -0.677 18.469 0.117 1 87.5 75 PHE A C 1
ATOM 601 O O . PHE A 1 75 ? -1.814 18 0.064 1 87.5 75 PHE A O 1
ATOM 608 N N . ALA A 1 76 ? 0.271 18.016 0.963 1 89.44 76 ALA A N 1
ATOM 609 C CA . ALA A 1 76 ? 0.052 17.062 2.047 1 89.44 76 ALA A CA 1
ATOM 610 C C . ALA A 1 76 ? 1.058 17.266 3.174 1 89.44 76 ALA A C 1
ATOM 612 O O . ALA A 1 76 ? 2.211 17.625 2.928 1 89.44 76 ALA A O 1
ATOM 613 N N . GLY A 1 77 ? 0.71 17.047 4.352 1 92.31 77 GLY A N 1
ATOM 614 C CA . GLY A 1 77 ? 1.504 17.359 5.531 1 92.31 77 GLY A CA 1
ATOM 615 C C . GLY A 1 77 ? 2.68 16.422 5.723 1 92.31 77 GLY A C 1
ATOM 616 O O . GLY A 1 77 ? 3.836 16.859 5.695 1 92.31 77 GLY A O 1
ATOM 617 N N . HIS A 1 78 ? 2.402 15.094 5.824 1 94.44 78 HIS A N 1
ATOM 618 C CA . HIS A 1 78 ? 3.48 14.18 6.184 1 94.44 78 HIS A CA 1
ATOM 619 C C . HIS A 1 78 ? 4.539 14.117 5.09 1 94.44 78 HIS A C 1
ATOM 621 O O . HIS A 1 78 ? 5.738 14.117 5.379 1 94.44 78 HIS A O 1
ATOM 627 N N . PRO A 1 79 ? 4.195 14.18 3.814 1 96.31 79 PRO A N 1
ATOM 628 C CA . PRO A 1 79 ? 5.242 14.234 2.791 1 96.31 79 PRO A CA 1
ATOM 629 C C . PRO A 1 79 ? 6.113 15.484 2.906 1 96.31 79 PRO A C 1
ATOM 631 O O . PRO A 1 79 ? 7.32 15.43 2.658 1 96.31 79 PRO A O 1
ATOM 634 N N . THR A 1 80 ? 5.488 16.578 3.219 1 96.19 80 THR A N 1
ATOM 635 C CA . THR A 1 80 ? 6.223 17.828 3.363 1 96.19 80 THR A CA 1
ATOM 636 C C . THR A 1 80 ? 7.223 17.734 4.516 1 96.19 80 THR A C 1
ATOM 638 O O . THR A 1 80 ? 8.391 18.109 4.359 1 96.19 80 THR A O 1
ATOM 641 N N . ILE A 1 81 ? 6.832 17.219 5.57 1 97.44 81 ILE A N 1
ATOM 642 C CA . ILE A 1 81 ? 7.688 17.062 6.742 1 97.44 81 ILE A CA 1
ATOM 643 C C . ILE A 1 81 ? 8.797 16.062 6.438 1 97.44 81 ILE A C 1
ATOM 645 O O . ILE A 1 81 ? 9.961 16.297 6.77 1 97.44 81 ILE A O 1
ATOM 649 N N . GLY A 1 82 ? 8.445 14.945 5.832 1 98.12 82 GLY A N 1
ATOM 650 C CA . GLY A 1 82 ? 9.453 13.961 5.465 1 98.12 82 GLY A CA 1
ATOM 651 C C . GLY A 1 82 ? 10.492 14.5 4.504 1 98.12 82 GLY A C 1
ATOM 652 O O . GLY A 1 82 ? 11.688 14.25 4.676 1 98.12 82 GLY A O 1
ATOM 653 N N . ALA A 1 83 ? 10.023 15.219 3.49 1 98.25 83 ALA A N 1
ATOM 654 C CA . ALA A 1 83 ? 10.953 15.844 2.549 1 98.25 83 ALA A CA 1
ATOM 655 C C . ALA A 1 83 ? 11.875 16.844 3.262 1 98.25 83 ALA A C 1
ATOM 657 O O . ALA A 1 83 ? 13.07 16.891 2.982 1 98.25 83 ALA A O 1
ATOM 658 N N . ALA A 1 84 ? 11.312 17.578 4.152 1 98.06 84 ALA A N 1
ATOM 659 C CA . ALA A 1 84 ? 12.094 18.547 4.926 1 98.06 84 ALA A CA 1
ATOM 660 C C . ALA A 1 84 ? 13.203 17.844 5.707 1 98.06 84 ALA A C 1
ATOM 662 O O . ALA A 1 84 ? 14.336 18.344 5.766 1 98.06 84 ALA A O 1
ATOM 663 N N . PHE A 1 85 ? 12.898 16.781 6.336 1 97.62 85 PHE A N 1
ATOM 664 C CA . PHE A 1 85 ? 13.875 16 7.086 1 97.62 85 PHE A CA 1
ATOM 665 C C . PHE A 1 85 ? 15.055 15.617 6.199 1 97.62 85 PHE A C 1
ATOM 667 O O . PHE A 1 85 ? 16.203 15.82 6.578 1 97.62 85 PHE A O 1
ATOM 674 N N . VAL A 1 86 ? 14.734 15.07 4.988 1 97.88 86 VAL A N 1
ATOM 675 C CA . VAL A 1 86 ? 15.758 14.602 4.062 1 97.88 86 VAL A CA 1
ATOM 676 C C . VAL A 1 86 ? 16.578 15.781 3.547 1 97.88 86 VAL A C 1
ATOM 678 O O . VAL A 1 86 ? 17.812 15.742 3.549 1 97.88 86 VAL A O 1
ATOM 681 N N . LEU A 1 87 ? 15.93 16.844 3.172 1 97.62 87 LEU A N 1
ATOM 682 C CA . LEU A 1 87 ? 16.578 18 2.582 1 97.62 87 LEU A CA 1
ATOM 683 C C . LEU A 1 87 ? 17.469 18.703 3.607 1 97.62 87 LEU A C 1
ATOM 685 O O . LEU A 1 87 ? 18.531 19.219 3.266 1 97.62 87 LEU A O 1
ATOM 689 N N . HIS A 1 88 ? 16.953 18.766 4.797 1 95.75 88 HIS A N 1
ATOM 690 C CA . HIS A 1 88 ? 17.734 19.422 5.84 1 95.75 88 HIS A CA 1
ATOM 691 C C . HIS A 1 88 ? 19.078 18.75 6.031 1 95.75 88 HIS A C 1
ATOM 693 O O . HIS A 1 88 ? 20.094 19.422 6.25 1 95.75 88 HIS A O 1
ATOM 699 N N . GLN A 1 89 ? 19.125 17.484 5.969 1 90.44 89 GLN A N 1
ATOM 700 C CA . GLN A 1 89 ? 20.359 16.719 6.129 1 90.44 89 GLN A CA 1
ATOM 701 C C . GLN A 1 89 ? 21.266 16.875 4.918 1 90.44 89 GLN A C 1
ATOM 703 O O . GLN A 1 89 ? 22.5 16.922 5.059 1 90.44 89 GLN A O 1
ATOM 708 N N . GLN A 1 90 ? 20.719 17.094 3.807 1 94.25 90 GLN A N 1
ATOM 709 C CA . GLN A 1 90 ? 21.5 17.094 2.572 1 94.25 90 GLN A CA 1
ATOM 710 C C . GLN A 1 90 ? 21.984 18.484 2.225 1 94.25 90 GLN A C 1
ATOM 712 O O . GLN A 1 90 ? 23.047 18.641 1.619 1 94.25 90 GLN A O 1
ATOM 717 N N . LEU A 1 91 ? 21.203 19.516 2.508 1 94.12 91 LEU A N 1
ATOM 718 C CA . LEU A 1 91 ? 21.5 20.859 2.023 1 94.12 91 LEU A CA 1
ATOM 719 C C . LEU A 1 91 ? 21.938 21.781 3.168 1 94.12 91 LEU A C 1
ATOM 721 O O . LEU A 1 91 ? 22.172 22.969 2.965 1 94.12 91 LEU A O 1
ATOM 725 N N . ASN A 1 92 ? 22.125 21.312 4.391 1 90.94 92 ASN A N 1
ATOM 726 C CA . ASN A 1 92 ? 22.516 22.125 5.543 1 90.94 92 ASN A CA 1
ATOM 727 C C . ASN A 1 92 ? 21.625 23.359 5.684 1 90.94 92 ASN A C 1
ATOM 729 O O . ASN A 1 92 ? 22.125 24.484 5.746 1 90.94 92 ASN A O 1
ATOM 733 N N . LEU A 1 93 ? 20.422 23.25 5.68 1 94.38 93 LEU A N 1
ATOM 734 C CA . LEU A 1 93 ? 19.438 24.328 5.719 1 94.38 93 LEU A CA 1
ATOM 735 C C . LEU A 1 93 ? 19.328 24.922 7.117 1 94.38 93 LEU A C 1
ATOM 737 O O . LEU A 1 93 ? 19.656 24.266 8.102 1 94.38 93 LEU A O 1
ATOM 741 N N . PRO A 1 94 ? 18.938 26.219 7.156 1 95.12 94 PRO A N 1
ATOM 742 C CA . PRO A 1 94 ? 18.625 26.797 8.469 1 95.12 94 PRO A CA 1
ATOM 743 C C . PRO A 1 94 ? 17.422 26.125 9.133 1 95.12 94 PRO A C 1
ATOM 745 O O . PRO A 1 94 ? 16.797 25.234 8.547 1 95.12 94 PRO A O 1
ATOM 748 N N . GLU A 1 95 ? 17.156 26.562 10.336 1 95.94 95 GLU A N 1
ATOM 749 C CA . GLU A 1 95 ? 16.094 25.938 11.117 1 95.94 95 GLU A CA 1
ATOM 750 C C . GLU A 1 95 ? 14.711 26.359 10.594 1 95.94 95 GLU A C 1
ATOM 752 O O . GLU A 1 95 ? 13.703 25.734 10.945 1 95.94 95 GLU A O 1
ATOM 757 N N . THR A 1 96 ? 14.695 27.422 9.883 1 96.5 96 THR A N 1
ATOM 758 C CA . THR A 1 96 ? 13.461 27.891 9.266 1 96.5 96 THR A CA 1
ATOM 759 C C . THR A 1 96 ? 13.672 28.188 7.781 1 96.5 96 THR A C 1
ATOM 761 O O . THR A 1 96 ? 14.672 28.797 7.406 1 96.5 96 THR A O 1
ATOM 764 N N . TYR A 1 97 ? 12.805 27.766 6.926 1 97 97 TYR A N 1
ATOM 765 C CA . TYR A 1 97 ? 12.875 28 5.492 1 97 97 TYR A CA 1
ATOM 766 C C . TYR A 1 97 ? 11.539 27.688 4.82 1 97 97 TYR A C 1
ATOM 768 O O . TYR A 1 97 ? 10.594 27.266 5.48 1 97 97 TYR A O 1
ATOM 776 N N . LEU A 1 98 ? 11.477 28 3.551 1 96.75 98 LEU A N 1
ATOM 777 C CA . LEU A 1 98 ? 10.25 27.781 2.789 1 96.75 98 LEU A CA 1
ATOM 778 C C . LEU A 1 98 ? 10.445 26.703 1.738 1 96.75 98 LEU A C 1
ATOM 780 O O . LEU A 1 98 ? 11.508 26.609 1.119 1 96.75 98 LEU A O 1
ATOM 784 N N . LEU A 1 99 ? 9.445 25.906 1.604 1 96.81 99 LEU A N 1
ATOM 785 C CA . LEU A 1 99 ? 9.32 25 0.471 1 96.81 99 LEU A CA 1
ATOM 786 C C . LEU A 1 99 ? 8.148 25.391 -0.422 1 96.81 99 LEU A C 1
ATOM 788 O O . LEU A 1 99 ? 7.16 25.953 0.057 1 96.81 99 LEU A O 1
ATOM 792 N N . GLN A 1 100 ? 8.328 25.141 -1.693 1 96.31 100 GLN A N 1
ATOM 793 C CA . GLN A 1 100 ? 7.262 25.391 -2.66 1 96.31 100 GLN A CA 1
ATOM 794 C C . GLN A 1 100 ? 6.465 24.109 -2.928 1 96.31 100 GLN A C 1
ATOM 796 O O . GLN A 1 100 ? 7.039 23.031 -3.053 1 96.31 100 GLN A O 1
ATOM 801 N N . THR A 1 101 ? 5.188 24.188 -2.893 1 93.38 101 THR A N 1
ATOM 802 C CA . THR A 1 101 ? 4.285 23.125 -3.32 1 93.38 101 THR A CA 1
ATOM 803 C C . THR A 1 101 ? 3.334 23.625 -4.402 1 93.38 101 THR A C 1
ATOM 805 O O . THR A 1 101 ? 3.369 24.797 -4.77 1 93.38 101 THR A O 1
ATOM 808 N N . GLN A 1 102 ? 2.484 22.734 -4.945 1 91 102 GLN A N 1
ATOM 809 C CA . GLN A 1 102 ? 1.488 23.172 -5.922 1 91 102 GLN A CA 1
ATOM 810 C C . GLN A 1 102 ? 0.455 24.094 -5.289 1 91 102 GLN A C 1
ATOM 812 O O . GLN A 1 102 ? -0.124 24.938 -5.965 1 91 102 GLN A O 1
ATOM 817 N N . ALA A 1 103 ? 0.254 23.938 -3.98 1 85.56 103 ALA A N 1
ATOM 818 C CA . ALA A 1 103 ? -0.721 24.75 -3.26 1 85.56 103 ALA A CA 1
ATOM 819 C C . ALA A 1 103 ? -0.096 26.062 -2.781 1 85.56 103 ALA A C 1
ATOM 821 O O . ALA A 1 103 ? -0.77 26.891 -2.164 1 85.56 103 ALA A O 1
ATOM 822 N N . GLY A 1 104 ? 1.197 26.312 -3.047 1 88.94 104 GLY A N 1
ATOM 823 C CA . GLY A 1 104 ? 1.874 27.516 -2.607 1 88.94 104 GLY A CA 1
ATOM 824 C C . GLY A 1 104 ? 3.07 27.25 -1.715 1 88.94 104 GLY A C 1
ATOM 825 O O . GLY A 1 104 ? 3.617 26.141 -1.727 1 88.94 104 GLY A O 1
ATOM 826 N N . LEU A 1 105 ? 3.49 28.266 -1.007 1 92.62 105 LEU A N 1
ATOM 827 C CA . LEU A 1 105 ? 4.656 28.188 -0.134 1 92.62 105 LEU A CA 1
ATOM 828 C C . LEU A 1 105 ? 4.266 27.672 1.245 1 92.62 105 LEU A C 1
ATOM 830 O O . LEU A 1 105 ? 3.205 28.016 1.768 1 92.62 105 LEU A O 1
ATOM 834 N N . VAL A 1 106 ? 5.117 26.891 1.8 1 92.38 106 VAL A N 1
ATOM 835 C CA . VAL A 1 106 ? 4.922 26.359 3.148 1 92.38 106 VAL A CA 1
ATOM 836 C C . VAL A 1 106 ? 6.172 26.625 3.988 1 92.38 106 VAL A C 1
ATOM 838 O O . VAL A 1 106 ? 7.289 26.328 3.553 1 92.38 106 VAL A O 1
ATOM 841 N N . LYS A 1 107 ? 5.988 27.188 5.113 1 95.19 107 LYS A N 1
ATOM 842 C CA . LYS A 1 107 ? 7.098 27.453 6.023 1 95.19 107 LYS A CA 1
ATOM 843 C C . LYS A 1 107 ? 7.375 26.25 6.922 1 95.19 107 LYS A C 1
ATOM 845 O O . LYS A 1 107 ? 6.449 25.656 7.48 1 95.19 107 LYS A O 1
ATOM 850 N N . LEU A 1 108 ? 8.641 25.891 7.039 1 97 108 LEU A N 1
ATOM 851 C CA . LEU A 1 108 ? 9.07 24.766 7.859 1 97 108 LEU A CA 1
ATOM 852 C C . LEU A 1 108 ? 9.914 25.234 9.039 1 97 108 LEU A C 1
ATOM 854 O O . LEU A 1 108 ? 10.672 26.203 8.914 1 97 108 LEU A O 1
ATOM 858 N N . PHE A 1 109 ? 9.766 24.5 10.125 1 96.5 109 PHE A N 1
ATOM 859 C CA . PHE A 1 109 ? 10.5 24.781 11.359 1 96.5 109 PHE A CA 1
ATOM 860 C C . PHE A 1 109 ? 11.117 23.5 11.914 1 96.5 109 PHE A C 1
ATOM 862 O O . PHE A 1 109 ? 10.422 22.5 12.109 1 96.5 109 PHE A O 1
ATOM 869 N N . HIS A 1 110 ? 12.383 23.516 12.086 1 95.44 110 HIS A N 1
ATOM 870 C CA . HIS A 1 110 ? 13.055 22.438 12.82 1 95.44 110 HIS A CA 1
ATOM 871 C C . HIS A 1 110 ? 13.234 22.812 14.289 1 95.44 110 HIS A C 1
ATOM 873 O O . HIS A 1 110 ? 13.945 23.766 14.609 1 95.44 110 HIS A O 1
ATOM 879 N N . GLU A 1 111 ? 12.547 22.172 15.078 1 88.81 111 GLU A N 1
ATOM 880 C CA . GLU A 1 111 ? 12.609 22.406 16.516 1 88.81 111 GLU A CA 1
ATOM 881 C C . GLU A 1 111 ? 13.031 21.156 17.281 1 88.81 111 GLU A C 1
ATOM 883 O O . GLU A 1 111 ? 12.219 20.266 17.5 1 88.81 111 GLU A O 1
ATOM 888 N N . ALA A 1 112 ? 14.227 21.188 17.828 1 84 112 ALA A N 1
ATOM 889 C CA . ALA A 1 112 ? 14.75 20.031 18.531 1 84 112 ALA A CA 1
ATOM 890 C C . ALA A 1 112 ? 14.664 18.781 17.672 1 84 112 ALA A C 1
ATOM 892 O O . ALA A 1 112 ? 15.219 18.734 16.562 1 84 112 ALA A O 1
ATOM 893 N N . LYS A 1 113 ? 13.734 17.812 18.094 1 87.94 113 LYS A N 1
ATOM 894 C CA . LYS A 1 113 ? 13.719 16.547 17.375 1 87.94 113 LYS A CA 1
ATOM 895 C C . LYS A 1 113 ? 12.484 16.438 16.484 1 87.94 113 LYS A C 1
ATOM 897 O O . LYS A 1 113 ? 12.211 15.367 15.922 1 87.94 113 LYS A O 1
ATOM 902 N N . GLN A 1 114 ? 11.859 17.594 16.312 1 95.31 114 GLN A N 1
ATOM 903 C CA . GLN A 1 114 ? 10.656 17.547 15.492 1 95.31 114 GLN A CA 1
ATOM 904 C C . GLN A 1 114 ? 10.734 18.562 14.352 1 95.31 114 GLN A C 1
ATOM 906 O O . GLN A 1 114 ? 11.516 19.516 14.406 1 95.31 114 GLN A O 1
ATOM 911 N N . ILE A 1 115 ? 10 18.328 13.344 1 97.56 115 ILE A N 1
ATOM 912 C CA . ILE A 1 115 ? 9.789 19.234 12.219 1 97.56 115 ILE A CA 1
ATOM 913 C C . ILE A 1 115 ? 8.32 19.625 12.141 1 97.56 115 ILE A C 1
ATOM 915 O O . ILE A 1 115 ? 7.434 18.781 12.312 1 97.56 115 ILE A O 1
ATOM 919 N N . CYS A 1 116 ? 8.047 20.906 11.945 1 96.88 116 CYS A N 1
ATOM 920 C CA . CYS A 1 116 ? 6.68 21.406 11.836 1 96.88 116 CYS A CA 1
ATOM 921 C C . CYS A 1 116 ? 6.512 22.266 10.586 1 96.88 116 CYS A C 1
ATOM 923 O O . CYS A 1 116 ? 7.48 22.844 10.086 1 96.88 116 CYS A O 1
ATOM 925 N N . PHE A 1 117 ? 5.316 22.25 10.117 1 95.19 117 PHE A N 1
ATOM 926 C CA . PHE A 1 117 ? 4.938 23.297 9.172 1 95.19 117 PHE A CA 1
ATOM 927 C C . PHE A 1 117 ? 3.898 24.234 9.773 1 95.19 117 PHE A C 1
ATOM 929 O O . PHE A 1 117 ? 3.172 23.844 10.695 1 95.19 117 PHE A O 1
ATOM 936 N N . GLY A 1 118 ? 3.887 25.453 9.312 1 93.44 118 GLY A N 1
ATOM 937 C CA . GLY A 1 118 ? 2.941 26.469 9.75 1 93.44 118 GLY A CA 1
ATOM 938 C C . GLY A 1 118 ? 2.018 26.938 8.641 1 93.44 118 GLY A C 1
ATOM 939 O O . GLY A 1 118 ? 2.447 27.109 7.496 1 93.44 118 GLY A O 1
ATOM 940 N N . LEU A 1 119 ? 0.794 27.016 9.016 1 88.81 119 LEU A N 1
ATOM 941 C CA . LEU A 1 119 ? -0.211 27.484 8.062 1 88.81 119 LEU A CA 1
ATOM 942 C C . LEU A 1 119 ? -0.959 28.688 8.602 1 88.81 119 LEU A C 1
ATOM 944 O O . LEU A 1 119 ? -1.271 28.75 9.789 1 88.81 119 LEU A O 1
ATOM 948 N N . GLN A 1 120 ? -1.134 29.688 7.766 1 84.25 120 GLN A N 1
ATOM 949 C CA . GLN A 1 120 ? -1.987 30.844 8.062 1 84.25 120 GLN A CA 1
ATOM 950 C C . GLN A 1 120 ? -3.039 31.031 6.977 1 84.25 120 GLN A C 1
ATOM 952 O O . GLN A 1 120 ? -3.396 32.156 6.648 1 84.25 120 GLN A O 1
ATOM 957 N N . ASN A 1 121 ? -3.492 29.969 6.457 1 80.12 121 ASN A N 1
ATOM 958 C CA . ASN A 1 121 ? -4.477 30 5.379 1 80.12 121 ASN A CA 1
ATOM 959 C C . ASN A 1 121 ? -5.855 30.406 5.887 1 80.12 121 ASN A C 1
ATOM 961 O O . ASN A 1 121 ? -6.094 30.438 7.098 1 80.12 121 ASN A O 1
ATOM 965 N N . HIS A 1 122 ? -6.668 30.75 4.855 1 86.44 122 HIS A N 1
ATOM 966 C CA . HIS A 1 122 ? -8.086 30.906 5.148 1 86.44 122 HIS A CA 1
ATOM 967 C C . HIS A 1 122 ? -8.703 29.594 5.605 1 86.44 122 HIS A C 1
ATOM 969 O O . HIS A 1 122 ? -8.375 28.531 5.074 1 86.44 122 HIS A O 1
ATOM 975 N N . ILE A 1 123 ? -9.539 29.734 6.602 1 91.88 123 ILE A N 1
ATOM 976 C CA . ILE A 1 123 ? -10.219 28.578 7.16 1 91.88 123 ILE A CA 1
ATOM 977 C C . ILE A 1 123 ? -11.695 28.594 6.754 1 91.88 123 ILE A C 1
ATOM 979 O O . ILE A 1 123 ? -12.43 29.516 7.129 1 91.88 123 ILE A O 1
ATOM 983 N N . ASP A 1 124 ? -12.078 27.656 5.98 1 95.12 124 ASP A N 1
ATOM 984 C CA . ASP A 1 124 ? -13.484 27.469 5.652 1 95.12 124 ASP A CA 1
ATOM 985 C C . ASP A 1 124 ? -14.125 26.406 6.543 1 95.12 124 ASP A C 1
ATOM 987 O O . ASP A 1 124 ? -13.617 25.281 6.637 1 95.12 124 ASP A O 1
ATOM 991 N N . VAL A 1 125 ? -15.18 26.828 7.215 1 95.69 125 VAL A N 1
ATOM 992 C CA . VAL A 1 125 ? -15.859 25.891 8.117 1 95.69 125 VAL A CA 1
ATOM 993 C C . VAL A 1 125 ? -17.359 25.891 7.809 1 95.69 125 VAL A C 1
ATOM 995 O O . VAL A 1 125 ? -17.969 26.938 7.617 1 95.69 125 VAL A O 1
ATOM 998 N N . GLU A 1 126 ? -17.906 24.734 7.637 1 96.94 126 GLU A N 1
ATOM 999 C CA . GLU A 1 126 ? -19.344 24.516 7.535 1 96.94 126 GLU A CA 1
ATOM 1000 C C . GLU A 1 126 ? -19.828 23.547 8.609 1 96.94 126 GLU A C 1
ATOM 1002 O O . GLU A 1 126 ? -19.625 22.328 8.5 1 96.94 126 GLU A O 1
ATOM 1007 N N . VAL A 1 127 ? -20.516 24.125 9.562 1 95.81 127 VAL A N 1
ATOM 1008 C CA . VAL A 1 127 ? -21.016 23.312 10.664 1 95.81 127 VAL A CA 1
ATOM 1009 C C . VAL A 1 127 ? -22.297 22.594 10.227 1 95.81 127 VAL A C 1
ATOM 1011 O O . VAL A 1 127 ? -23.156 23.203 9.578 1 95.81 127 VAL A O 1
ATOM 1014 N N . ILE A 1 128 ? -22.328 21.359 10.547 1 95 128 ILE A N 1
ATOM 1015 C CA . ILE A 1 128 ? -23.516 20.562 10.242 1 95 128 ILE A CA 1
ATOM 1016 C C . ILE A 1 128 ? -24.328 20.328 11.516 1 95 128 ILE A C 1
ATOM 1018 O O . ILE A 1 128 ? -23.844 19.703 12.461 1 95 128 ILE A O 1
ATOM 1022 N N . ASP A 1 129 ? -25.562 20.781 11.523 1 90.75 129 ASP A N 1
ATOM 1023 C CA . ASP A 1 129 ? -26.422 20.672 12.703 1 90.75 129 ASP A CA 1
ATOM 1024 C C . ASP A 1 129 ? -27.688 19.875 12.383 1 90.75 129 ASP A C 1
ATOM 1026 O O . ASP A 1 129 ? -28.531 19.672 13.242 1 90.75 129 ASP A O 1
ATOM 1030 N N . ASP A 1 130 ? -27.734 19.375 11.164 1 86.56 130 ASP A N 1
ATOM 1031 C CA . ASP A 1 130 ? -28.906 18.625 10.773 1 86.56 130 ASP A CA 1
ATOM 1032 C C . ASP A 1 130 ? -28.531 17.203 10.336 1 86.56 130 ASP A C 1
ATOM 1034 O O . ASP A 1 130 ? -27.359 16.859 10.297 1 86.56 130 ASP A O 1
ATOM 1038 N N . ASN A 1 131 ? -29.5 16.344 10.242 1 85.38 131 ASN A N 1
ATOM 1039 C CA . ASN A 1 131 ? -29.391 15 9.703 1 85.38 131 ASN A CA 1
ATOM 1040 C C . ASN A 1 131 ? -28.422 14.141 10.508 1 85.38 131 ASN A C 1
ATOM 1042 O O . ASN A 1 131 ? -27.625 13.391 9.945 1 85.38 131 ASN A O 1
ATOM 1046 N N . LEU A 1 132 ? -28.5 14.281 11.812 1 89.75 132 LEU A N 1
ATOM 1047 C CA . LEU A 1 132 ? -27.625 13.539 12.711 1 89.75 132 LEU A CA 1
ATOM 1048 C C . LEU A 1 132 ? -27.75 12.039 12.484 1 89.75 132 LEU A C 1
ATOM 1050 O O . LEU A 1 132 ? -26.75 11.312 12.539 1 89.75 132 LEU A O 1
ATOM 1054 N N . PRO A 1 133 ? -28.906 11.555 12.125 1 92.44 133 PRO A N 1
ATOM 1055 C CA . PRO A 1 133 ? -29.062 10.109 11.93 1 92.44 133 PRO A CA 1
ATOM 1056 C C . PRO A 1 133 ? -28.188 9.562 10.805 1 92.44 133 PRO A C 1
ATOM 1058 O O . PRO A 1 133 ? -27.672 8.445 10.891 1 92.44 133 PRO A O 1
ATOM 1061 N N . GLN A 1 134 ? -28.016 10.344 9.844 1 95.56 134 GLN A N 1
ATOM 1062 C CA . GLN A 1 134 ? -27.172 9.891 8.734 1 95.56 134 GLN A CA 1
ATOM 1063 C C . GLN A 1 134 ? -25.734 9.664 9.188 1 95.56 134 GLN A C 1
ATOM 1065 O O . GLN A 1 134 ? -25.078 8.727 8.734 1 95.56 134 GLN A O 1
ATOM 1070 N N . TYR A 1 135 ? -25.312 10.461 10.078 1 97.06 135 TYR A N 1
ATOM 1071 C CA . TYR A 1 135 ? -23.938 10.359 10.547 1 97.06 135 TYR A CA 1
ATOM 1072 C C . TYR A 1 135 ? -23.797 9.266 11.594 1 97.06 135 TYR A C 1
ATOM 1074 O O . TYR A 1 135 ? -22.766 8.602 11.68 1 97.06 135 TYR A O 1
ATOM 1082 N N . THR A 1 136 ? -24.812 9.078 12.414 1 97.19 136 THR A N 1
ATOM 1083 C CA . THR A 1 136 ? -24.797 7.965 13.359 1 97.19 136 THR A CA 1
ATOM 1084 C C . THR A 1 136 ? -24.781 6.629 12.617 1 97.19 136 THR A C 1
ATOM 1086 O O . THR A 1 136 ? -24.094 5.695 13.023 1 97.19 136 THR A O 1
ATOM 1089 N N . GLN A 1 137 ? -25.484 6.602 11.539 1 96.25 137 GLN A N 1
ATOM 1090 C CA . GLN A 1 137 ? -25.484 5.402 10.711 1 96.25 137 GLN A CA 1
ATOM 1091 C C . GLN A 1 137 ? -24.141 5.211 10.016 1 96.25 137 GLN A C 1
ATOM 1093 O O . GLN A 1 137 ? -23.641 4.086 9.914 1 96.25 137 GLN A O 1
ATOM 1098 N N . LEU A 1 138 ? -23.578 6.266 9.586 1 96.31 138 LEU A N 1
ATOM 1099 C CA . LEU A 1 138 ? -22.266 6.23 8.945 1 96.31 138 LEU A CA 1
ATOM 1100 C C . LEU A 1 138 ? -21.219 5.621 9.867 1 96.31 138 LEU A C 1
ATOM 1102 O O . LEU A 1 138 ? -20.359 4.859 9.43 1 96.31 138 LEU A O 1
ATOM 1106 N N . LEU A 1 139 ? -21.422 5.887 11.156 1 97.69 139 LEU A N 1
ATOM 1107 C CA . LEU A 1 139 ? -20.359 5.551 12.109 1 97.69 139 LEU A CA 1
ATOM 1108 C C . LEU A 1 139 ? -20.734 4.312 12.914 1 97.69 139 LEU A C 1
ATOM 1110 O O . LEU A 1 139 ? -19.906 3.756 13.633 1 97.69 139 LEU A O 1
ATOM 1114 N N . GLY A 1 140 ? -22 3.867 12.805 1 96.88 140 GLY A N 1
ATOM 1115 C CA . GLY A 1 140 ? -22.469 2.812 13.688 1 96.88 140 GLY A CA 1
ATOM 1116 C C . GLY A 1 140 ? -22.484 3.229 15.148 1 96.88 140 GLY A C 1
ATOM 1117 O O . GLY A 1 140 ? -22.141 2.439 16.031 1 96.88 140 GLY A O 1
ATOM 1118 N N . LEU A 1 141 ? -22.797 4.445 15.398 1 97.81 141 LEU A N 1
ATOM 1119 C CA . LEU A 1 141 ? -22.812 5.008 16.75 1 97.81 141 LEU A CA 1
ATOM 1120 C C . LEU A 1 141 ? -24.156 5.633 17.078 1 97.81 141 LEU A C 1
ATOM 1122 O O . LEU A 1 141 ? -25.078 5.621 16.234 1 97.81 141 LEU A O 1
ATOM 1126 N N . SER A 1 142 ? -24.312 6.082 18.297 1 96.94 142 SER A N 1
ATOM 1127 C CA . SER A 1 142 ? -25.516 6.777 18.719 1 96.94 142 SER A CA 1
ATOM 1128 C C . SER A 1 142 ? -25.328 8.289 18.656 1 96.94 142 SER A C 1
ATOM 1130 O O . SER A 1 142 ? -24.219 8.781 18.516 1 96.94 142 SER A O 1
ATOM 1132 N N . GLU A 1 143 ? -26.453 8.977 18.703 1 96.06 143 GLU A N 1
ATOM 1133 C CA . GLU A 1 143 ? -26.406 10.43 18.672 1 96.06 143 GLU A CA 1
ATOM 1134 C C . GLU A 1 143 ? -25.594 10.984 19.844 1 96.06 143 GLU A C 1
ATOM 1136 O O . GLU A 1 143 ? -24.906 11.992 19.703 1 96.06 143 GLU A O 1
ATOM 1141 N N . SER A 1 144 ? -25.703 10.336 20.938 1 96.94 144 SER A N 1
ATOM 1142 C CA . SER A 1 144 ? -25 10.789 22.141 1 96.94 144 SER A CA 1
ATOM 1143 C C . SER A 1 144 ? -23.484 10.664 21.984 1 96.94 144 SER A C 1
ATOM 1145 O O . SER A 1 144 ? -22.734 11.25 22.766 1 96.94 144 SER A O 1
ATOM 1147 N N . ASP A 1 145 ? -23.016 9.898 21.016 1 98.12 145 ASP A N 1
ATOM 1148 C CA . ASP A 1 145 ? -21.594 9.672 20.797 1 98.12 145 ASP A CA 1
ATOM 1149 C C . ASP A 1 145 ? -20.969 10.805 19.969 1 98.12 145 ASP A C 1
ATOM 1151 O O . ASP A 1 145 ? -19.75 10.898 19.859 1 98.12 145 ASP A O 1
ATOM 1155 N N . ILE A 1 146 ? -21.812 11.688 19.438 1 97.94 146 ILE A N 1
ATOM 1156 C CA . ILE A 1 146 ? -21.328 12.719 18.516 1 97.94 146 ILE A CA 1
ATOM 1157 C C . ILE A 1 146 ? -21.469 14.094 19.172 1 97.94 146 ILE A C 1
ATOM 1159 O O . ILE A 1 146 ? -22.562 14.453 19.641 1 97.94 146 ILE A O 1
ATOM 1163 N N . ALA A 1 147 ? -20.438 14.875 19.172 1 97.31 147 ALA A N 1
ATOM 1164 C CA . ALA A 1 147 ? -20.453 16.203 19.797 1 97.31 147 ALA A CA 1
ATOM 1165 C C . ALA A 1 147 ? -20.578 17.297 18.75 1 97.31 147 ALA A C 1
ATOM 1167 O O . ALA A 1 147 ? -21.266 18.297 18.969 1 97.31 147 ALA A O 1
ATOM 1168 N N . GLN A 1 148 ? -19.922 17.156 17.641 1 97.44 148 GLN A N 1
ATOM 1169 C CA . GLN A 1 148 ? -19.906 18.172 16.594 1 97.44 148 GLN A CA 1
ATOM 1170 C C . GLN A 1 148 ? -19.578 17.562 15.227 1 97.44 148 GLN A C 1
ATOM 1172 O O . GLN A 1 148 ? -18.828 16.594 15.148 1 97.44 148 GLN A O 1
ATOM 1177 N N . ILE A 1 149 ? -20.172 18.047 14.172 1 98.06 149 ILE A N 1
ATOM 1178 C CA . ILE A 1 149 ? -19.891 17.688 12.789 1 98.06 149 ILE A CA 1
ATOM 1179 C C . ILE A 1 149 ? -19.609 18.953 11.969 1 98.06 149 ILE A C 1
ATOM 1181 O O . ILE A 1 149 ? -20.375 19.922 12.031 1 98.06 149 ILE A O 1
ATOM 1185 N N . ALA A 1 150 ? -18.5 18.953 11.258 1 98.06 150 ALA A N 1
ATOM 1186 C CA . ALA A 1 150 ? -18.219 20.125 10.43 1 98.06 150 ALA A CA 1
ATOM 1187 C C . ALA A 1 150 ? -17.344 19.75 9.234 1 98.06 150 ALA A C 1
ATOM 1189 O O . ALA A 1 150 ? -16.453 18.906 9.352 1 98.06 150 ALA A O 1
ATOM 1190 N N . TRP A 1 151 ? -17.609 20.344 8.148 1 97.69 151 TRP A N 1
ATOM 1191 C CA . TRP A 1 151 ? -16.656 20.391 7.051 1 97.69 151 TRP A CA 1
ATOM 1192 C C . TRP A 1 151 ? -15.633 21.5 7.262 1 97.69 151 TRP A C 1
ATOM 1194 O O . TRP A 1 151 ? -16 22.625 7.602 1 97.69 151 TRP A O 1
ATOM 1204 N N . ILE A 1 152 ? -14.406 21.219 7.16 1 96.31 152 ILE A N 1
ATOM 1205 C CA . ILE A 1 152 ? -13.359 22.203 7.363 1 96.31 152 ILE A CA 1
ATOM 1206 C C . ILE A 1 152 ? -12.359 22.141 6.207 1 96.31 152 ILE A C 1
ATOM 1208 O O . ILE A 1 152 ? -12.094 21.062 5.664 1 96.31 152 ILE A O 1
ATOM 1212 N N . ASN A 1 153 ? -11.781 23.297 5.812 1 93.62 153 ASN A N 1
ATOM 1213 C CA . ASN A 1 153 ? -10.773 23.391 4.758 1 93.62 153 ASN A CA 1
ATOM 1214 C C . ASN A 1 153 ? -9.703 24.422 5.094 1 93.62 153 ASN A C 1
ATOM 1216 O O . ASN A 1 153 ? -9.953 25.641 5.012 1 93.62 153 ASN A O 1
ATOM 1220 N N . THR A 1 154 ? -8.633 24.016 5.512 1 90.12 154 THR A N 1
ATOM 1221 C CA . THR A 1 154 ? -7.469 24.875 5.664 1 90.12 154 THR A CA 1
ATOM 1222 C C . THR A 1 154 ? -6.469 24.641 4.535 1 90.12 154 THR A C 1
ATOM 1224 O O . THR A 1 154 ? -5.332 25.109 4.602 1 90.12 154 THR A O 1
ATOM 1227 N N . GLY A 1 155 ? -6.832 23.891 3.557 1 82.88 155 GLY A N 1
ATOM 1228 C CA . GLY A 1 155 ? -6.023 23.516 2.408 1 82.88 155 GLY A CA 1
ATOM 1229 C C . GLY A 1 155 ? -6.531 22.266 1.705 1 82.88 155 GLY A C 1
ATOM 1230 O O . GLY A 1 155 ? -6.312 22.094 0.505 1 82.88 155 GLY A O 1
ATOM 1231 N N . SER A 1 156 ? -7.113 21.344 2.461 1 84.88 156 SER A N 1
ATOM 1232 C CA . SER A 1 156 ? -7.766 20.125 1.982 1 84.88 156 SER A CA 1
ATOM 1233 C C . SER A 1 156 ? -9.086 19.891 2.705 1 84.88 156 SER A C 1
ATOM 1235 O O . SER A 1 156 ? -9.102 19.594 3.902 1 84.88 156 SER A O 1
ATOM 1237 N N . ARG A 1 157 ? -10.172 19.969 1.98 1 92.38 157 ARG A N 1
ATOM 1238 C CA . ARG A 1 157 ? -11.484 19.875 2.615 1 92.38 157 ARG A CA 1
ATOM 1239 C C . ARG A 1 157 ? -11.734 18.484 3.162 1 92.38 157 ARG A C 1
ATOM 1241 O O . ARG A 1 157 ? -11.586 17.5 2.441 1 92.38 157 ARG A O 1
ATOM 1248 N N . GLN A 1 158 ? -12.117 18.422 4.426 1 95.44 158 GLN A N 1
ATOM 1249 C CA . GLN A 1 158 ? -12.391 17.156 5.09 1 95.44 158 GLN A CA 1
ATOM 1250 C C . GLN A 1 158 ? -13.57 17.281 6.047 1 95.44 158 GLN A C 1
ATOM 1252 O O . GLN A 1 158 ? -13.891 18.375 6.516 1 95.44 158 GLN A O 1
ATOM 1257 N N . LEU A 1 159 ? -14.25 16.203 6.27 1 98 159 LEU A N 1
ATOM 1258 C CA . LEU A 1 159 ? -15.328 16.109 7.25 1 98 159 LEU A CA 1
ATOM 1259 C C . LEU A 1 159 ? -14.781 15.711 8.617 1 98 159 LEU A C 1
ATOM 1261 O O . LEU A 1 159 ? -14.219 14.625 8.781 1 98 159 LEU A O 1
ATOM 1265 N N . LEU A 1 160 ? -14.891 16.578 9.562 1 98.44 160 LEU A N 1
ATOM 1266 C CA . LEU A 1 160 ? -14.469 16.312 10.938 1 98.44 160 LEU A CA 1
ATOM 1267 C C . LEU A 1 160 ? -15.68 16.031 11.828 1 98.44 160 LEU A C 1
ATOM 1269 O O . LEU A 1 160 ? -16.656 16.781 11.805 1 98.44 160 LEU A O 1
ATOM 1273 N N . ILE A 1 161 ? -15.641 14.945 12.57 1 98.56 161 ILE A N 1
ATOM 1274 C CA . ILE A 1 161 ? -16.688 14.609 13.539 1 98.56 161 ILE A CA 1
ATOM 1275 C C . ILE A 1 161 ? -16.062 14.406 14.914 1 98.56 161 ILE A C 1
ATOM 1277 O O . ILE A 1 161 ? -15.227 13.516 15.102 1 98.56 161 ILE A O 1
ATOM 1281 N N . GLN A 1 162 ? -16.406 15.211 15.828 1 98.56 162 GLN A N 1
ATOM 1282 C CA . GLN A 1 162 ? -15.953 15.07 17.219 1 98.56 162 GLN A CA 1
ATOM 1283 C C . GLN A 1 162 ? -16.797 14.047 17.969 1 98.56 162 GLN A C 1
ATOM 1285 O O . GLN A 1 162 ? -18.031 14.125 17.953 1 98.56 162 GLN A O 1
ATOM 1290 N N . LEU A 1 163 ? -16.141 13.133 18.547 1 98.62 163 LEU A N 1
ATOM 1291 C CA . LEU A 1 163 ? -16.828 12.125 19.344 1 98.62 163 LEU A CA 1
ATOM 1292 C C . LEU A 1 163 ? -16.734 12.438 20.828 1 98.62 163 LEU A C 1
ATOM 1294 O O . LEU A 1 163 ? -15.875 13.219 21.25 1 98.62 163 LEU A O 1
ATOM 1298 N N . THR A 1 164 ? -17.609 11.781 21.641 1 98.31 164 THR A N 1
ATOM 1299 C CA . THR A 1 164 ? -17.719 12.156 23.047 1 98.31 164 THR A CA 1
ATOM 1300 C C . THR A 1 164 ? -16.906 11.227 23.922 1 98.31 164 THR A C 1
ATOM 1302 O O . THR A 1 164 ? -16.75 11.461 25.125 1 98.31 164 THR A O 1
ATOM 1305 N N . SER A 1 165 ? -16.344 10.18 23.297 1 98.19 165 SER A N 1
ATOM 1306 C CA . SER A 1 165 ? -15.547 9.25 24.109 1 98.19 165 SER A CA 1
ATOM 1307 C C .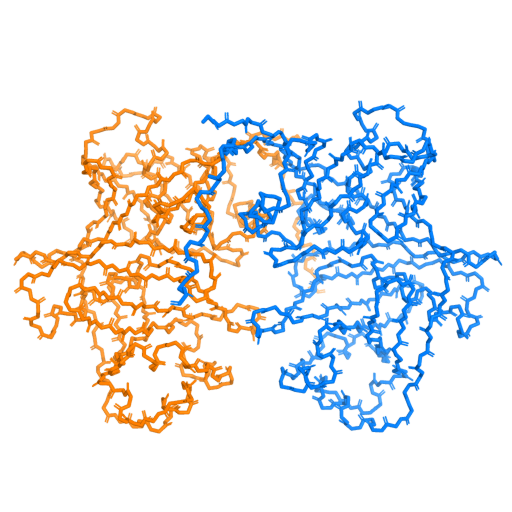 SER A 1 165 ? -14.523 8.516 23.266 1 98.19 165 SER A C 1
ATOM 1309 O O . SER A 1 165 ? -14.688 8.391 22.047 1 98.19 165 SER A O 1
ATOM 1311 N N . LEU A 1 166 ? -13.523 8.055 24 1 97.94 166 LEU A N 1
ATOM 1312 C CA . LEU A 1 166 ? -12.516 7.215 23.359 1 97.94 166 LEU A CA 1
ATOM 1313 C C . LEU A 1 166 ? -13.125 5.902 22.891 1 97.94 166 LEU A C 1
ATOM 1315 O O . LEU A 1 166 ? -12.727 5.359 21.859 1 97.94 166 LEU A O 1
ATOM 1319 N N . ASN A 1 167 ? -14.062 5.406 23.641 1 97.69 167 ASN A N 1
ATOM 1320 C CA . ASN A 1 167 ? -14.742 4.164 23.281 1 97.69 167 ASN A CA 1
ATOM 1321 C C . ASN A 1 167 ? -15.469 4.285 21.953 1 97.69 167 ASN A C 1
ATOM 1323 O O . ASN A 1 167 ? -15.445 3.361 21.125 1 97.69 167 ASN A O 1
ATOM 1327 N N . ALA A 1 168 ? -16.156 5.41 21.75 1 97.94 168 ALA A N 1
ATOM 1328 C CA . ALA A 1 168 ? -16.828 5.645 20.469 1 97.94 168 ALA A CA 1
ATOM 1329 C C . ALA A 1 168 ? -15.844 5.621 19.312 1 97.94 168 ALA A C 1
ATOM 1331 O O . ALA A 1 168 ? -16.141 5.086 18.234 1 97.94 168 ALA A O 1
ATOM 1332 N N . LEU A 1 169 ? -14.695 6.18 19.531 1 98.19 169 LEU A N 1
ATOM 1333 C CA . LEU A 1 169 ? -13.656 6.219 18.516 1 98.19 169 LEU A CA 1
ATOM 1334 C C . LEU A 1 169 ? -13.164 4.812 18.188 1 98.19 169 LEU A C 1
ATOM 1336 O O . LEU A 1 169 ? -12.977 4.477 17.016 1 98.19 169 LEU A O 1
ATOM 1340 N N . LYS A 1 170 ? -12.984 3.99 19.172 1 96.38 170 LYS A N 1
ATOM 1341 C CA . LYS A 1 170 ? -12.43 2.648 19.031 1 96.38 170 LYS A CA 1
ATOM 1342 C C . LYS A 1 170 ? -13.445 1.698 18.391 1 96.38 170 LYS A C 1
ATOM 1344 O O . LYS A 1 170 ? -13.07 0.773 17.672 1 96.38 170 LYS A O 1
ATOM 1349 N N . THR A 1 171 ? -14.703 1.986 18.594 1 95.31 171 THR A N 1
ATOM 1350 C CA . THR A 1 171 ? -15.703 0.984 18.25 1 95.31 171 THR A CA 1
ATOM 1351 C C . THR A 1 171 ? -16.469 1.403 16.984 1 95.31 171 THR A C 1
ATOM 1353 O O . THR A 1 171 ? -17.281 0.637 16.469 1 95.31 171 THR A O 1
ATOM 1356 N N . CYS A 1 172 ? -16.234 2.617 16.484 1 96.38 172 CYS A N 1
ATOM 1357 C CA . CYS A 1 172 ? -16.953 3.07 15.305 1 96.38 172 CYS A CA 1
ATOM 1358 C C . CYS A 1 172 ? -16.734 2.107 14.141 1 96.38 172 CYS A C 1
ATOM 1360 O O . CYS A 1 172 ? -15.695 1.464 14.039 1 96.38 172 CYS A O 1
ATOM 1362 N N . GLN A 1 173 ? -17.766 1.974 13.359 1 91.06 173 GLN A N 1
ATOM 1363 C CA . GLN A 1 173 ? -17.766 1.158 12.148 1 91.06 173 GLN A CA 1
ATOM 1364 C C . GLN A 1 173 ? -18.266 1.956 10.945 1 91.06 173 GLN A C 1
ATOM 1366 O O . GLN A 1 173 ? -19.453 2.229 10.828 1 91.06 173 GLN A O 1
ATOM 1371 N N . ILE A 1 174 ? -17.359 2.191 10.039 1 93.56 174 ILE A N 1
ATOM 1372 C CA . ILE A 1 174 ? -17.688 3.064 8.922 1 93.56 174 ILE A CA 1
ATOM 1373 C C . ILE A 1 174 ? -18.531 2.297 7.902 1 93.56 174 ILE A C 1
ATOM 1375 O O . ILE A 1 174 ? -18.125 1.242 7.414 1 93.56 174 ILE A O 1
ATOM 1379 N N . HIS A 1 175 ? -19.656 2.814 7.633 1 89.19 175 HIS A N 1
ATOM 1380 C CA . HIS A 1 175 ? -20.531 2.258 6.605 1 89.19 175 HIS A CA 1
ATOM 1381 C C . HIS A 1 175 ? -20.094 2.689 5.215 1 89.19 175 HIS A C 1
ATOM 1383 O O . HIS A 1 175 ? -20.266 3.85 4.836 1 89.19 175 HIS A O 1
ATOM 1389 N N . PRO A 1 176 ? -19.625 1.783 4.379 1 85.75 176 PRO A N 1
ATOM 1390 C CA . PRO A 1 176 ? -18.969 2.156 3.127 1 85.75 176 PRO A CA 1
ATOM 1391 C C . PRO A 1 176 ? -19.891 2.896 2.166 1 85.75 176 PRO A C 1
ATOM 1393 O O . PRO A 1 176 ? -19.484 3.881 1.543 1 85.75 176 PRO A O 1
ATOM 1396 N N . ALA A 1 177 ? -21.109 2.426 1.992 1 83.94 177 ALA A N 1
ATOM 1397 C CA . ALA A 1 177 ? -22.031 3.07 1.058 1 83.94 177 ALA A CA 1
ATOM 1398 C C . ALA A 1 177 ? -22.344 4.496 1.499 1 83.94 177 ALA A C 1
ATOM 1400 O O . ALA A 1 177 ? -22.391 5.414 0.676 1 83.94 177 ALA A O 1
ATOM 1401 N N . LEU A 1 178 ? -22.609 4.629 2.766 1 91.38 178 LEU A N 1
ATOM 1402 C CA . LEU A 1 178 ? -22.891 5.961 3.289 1 91.38 178 LEU A CA 1
ATOM 1403 C C . LEU A 1 178 ? -21.656 6.855 3.193 1 91.38 178 LEU A C 1
ATOM 1405 O O . LEU A 1 178 ? -21.781 8.062 2.943 1 91.38 178 LEU A O 1
ATOM 1409 N N . PHE A 1 179 ? -20.5 6.277 3.426 1 94.25 179 PHE A N 1
ATOM 1410 C CA . PHE A 1 179 ? -19.25 7.016 3.268 1 94.25 179 PHE A CA 1
ATOM 1411 C C . PHE A 1 179 ? -19.141 7.613 1.868 1 94.25 179 PHE A C 1
ATOM 1413 O O . PHE A 1 179 ? -18.844 8.797 1.713 1 94.25 179 PHE A O 1
ATOM 1420 N N . GLN A 1 180 ? -19.422 6.812 0.908 1 87.69 180 GLN A N 1
ATOM 1421 C CA . GLN A 1 180 ? -19.328 7.266 -0.478 1 87.69 180 GLN A CA 1
ATOM 1422 C C . GLN A 1 180 ? -20.344 8.375 -0.759 1 87.69 180 GLN A C 1
ATOM 1424 O O . GLN A 1 180 ? -20.062 9.289 -1.543 1 87.69 180 GLN A O 1
ATOM 1429 N N . GLN A 1 181 ? -21.453 8.305 -0.213 1 91.31 181 GLN A N 1
ATOM 1430 C CA . GLN A 1 181 ? -22.516 9.273 -0.443 1 91.31 181 GLN A CA 1
ATOM 1431 C C . GLN A 1 181 ? -22.203 10.594 0.252 1 91.31 181 GLN A C 1
ATOM 1433 O O . GLN A 1 181 ? -22.438 11.664 -0.312 1 91.31 181 GLN A O 1
ATOM 1438 N N . ILE A 1 182 ? -21.703 10.562 1.452 1 94 182 ILE A N 1
ATOM 1439 C CA . ILE A 1 182 ? -21.562 11.742 2.297 1 94 182 ILE A CA 1
ATOM 1440 C C . ILE A 1 182 ? -20.188 12.375 2.09 1 94 182 ILE A C 1
ATOM 1442 O O . ILE A 1 182 ? -20.078 13.586 1.892 1 94 182 ILE A O 1
ATOM 1446 N N . VAL A 1 183 ? -19.141 11.547 2.193 1 93.25 183 VAL A N 1
ATOM 1447 C CA . VAL A 1 183 ? -17.75 12.008 2.229 1 93.25 183 VAL A CA 1
ATOM 1448 C C . VAL A 1 183 ? -17.234 12.164 0.804 1 93.25 183 VAL A C 1
ATOM 1450 O O . VAL A 1 183 ? -16.453 13.078 0.521 1 93.25 183 VAL A O 1
ATOM 1453 N N . LYS A 1 184 ? -17.734 11.242 -0.12 1 84.69 184 LYS A N 1
ATOM 1454 C CA . LYS A 1 184 ? -17.359 11.273 -1.533 1 84.69 184 LYS A CA 1
ATOM 1455 C C . LYS A 1 184 ? -15.852 11.195 -1.715 1 84.69 184 LYS A C 1
ATOM 1457 O O . LYS A 1 184 ? -15.203 10.289 -1.196 1 84.69 184 LYS A O 1
ATOM 1462 N N . GLN A 1 185 ? -15.227 12.227 -2.338 1 80.12 185 GLN A N 1
ATOM 1463 C CA . GLN A 1 185 ? -13.805 12.18 -2.652 1 80.12 185 GLN A CA 1
ATOM 1464 C C . GLN A 1 185 ? -12.977 12.867 -1.568 1 80.12 185 GLN A C 1
ATOM 1466 O O . GLN A 1 185 ? -11.773 13.078 -1.737 1 80.12 185 GLN A O 1
ATOM 1471 N N . SER A 1 186 ? -13.617 13.188 -0.515 1 91.12 186 SER A N 1
ATOM 1472 C CA . SER A 1 186 ? -12.922 13.781 0.62 1 91.12 186 SER A CA 1
ATOM 1473 C C . SER A 1 186 ? -12.508 12.719 1.634 1 91.12 186 SER A C 1
ATOM 1475 O O . SER A 1 186 ? -12.289 11.562 1.272 1 91.12 186 SER A O 1
ATOM 1477 N N . ALA A 1 187 ? -12.234 13.211 2.918 1 94.75 187 ALA A N 1
ATOM 1478 C CA . ALA A 1 187 ? -11.852 12.305 3.994 1 94.75 187 ALA A CA 1
ATOM 1479 C C . ALA A 1 187 ? -12.672 12.562 5.254 1 94.75 187 ALA A C 1
ATOM 1481 O O . ALA A 1 187 ? -13.234 13.648 5.422 1 94.75 187 ALA A O 1
ATOM 1482 N N . LEU A 1 188 ? -12.836 11.531 6.008 1 97.88 188 LEU A N 1
ATOM 1483 C CA . LEU A 1 188 ? -13.539 11.562 7.289 1 97.88 188 LEU A CA 1
ATOM 1484 C C . LEU A 1 188 ? -12.555 11.484 8.453 1 97.88 188 LEU A C 1
ATOM 1486 O O . LEU A 1 188 ? -11.781 10.523 8.547 1 97.88 188 LEU A O 1
ATOM 1490 N N . TYR A 1 189 ? -12.539 12.5 9.227 1 98.38 189 TYR A N 1
ATOM 1491 C CA . TYR A 1 189 ? -11.656 12.594 10.383 1 98.38 189 TYR A CA 1
ATOM 1492 C C . TYR A 1 189 ? -12.445 12.555 11.68 1 98.38 189 TYR A C 1
ATOM 1494 O O . TYR A 1 189 ? -13.172 13.5 12 1 98.38 189 TYR A O 1
ATOM 1502 N N . LEU A 1 190 ? -12.32 11.484 12.414 1 98.75 190 LEU A N 1
ATOM 1503 C CA . LEU A 1 190 ? -12.945 11.32 13.719 1 98.75 190 LEU A CA 1
ATOM 1504 C C . LEU A 1 190 ? -11.977 11.68 14.844 1 98.75 190 LEU A C 1
ATOM 1506 O O . LEU A 1 190 ? -10.797 11.312 14.781 1 98.75 190 LEU A O 1
ATOM 1510 N N . TRP A 1 191 ? -12.516 12.383 15.836 1 98.69 191 TRP A N 1
ATOM 1511 C CA . TRP A 1 191 ? -11.562 12.789 16.859 1 98.69 191 TRP A CA 1
ATOM 1512 C C . TRP A 1 191 ? -12.242 12.914 18.219 1 98.69 191 TRP A C 1
ATOM 1514 O O . TRP A 1 191 ? -13.445 13.164 18.297 1 98.69 191 TRP A O 1
ATOM 1524 N N . PHE A 1 192 ? -11.508 12.641 19.234 1 98.62 192 PHE A N 1
ATOM 1525 C CA . PHE A 1 192 ? -11.82 12.812 20.641 1 98.62 192 PHE A CA 1
ATOM 1526 C C . PHE A 1 192 ? -10.641 13.43 21.391 1 98.62 192 PHE A C 1
ATOM 1528 O O . PHE A 1 192 ? -9.484 13.086 21.109 1 98.62 192 PHE A O 1
ATOM 1535 N N . VAL A 1 193 ? -10.922 14.367 22.266 1 98.12 193 VAL A N 1
ATOM 1536 C CA . VAL A 1 193 ? -9.828 15.016 22.969 1 98.12 193 VAL A CA 1
ATOM 1537 C C . VAL A 1 193 ? -10.102 15 24.469 1 98.12 193 VAL A C 1
ATOM 1539 O O . VAL A 1 193 ? -11.242 15.156 24.906 1 98.12 193 VAL A O 1
ATOM 1542 N N . GLU A 1 194 ? -9.047 14.688 25.203 1 96.62 194 GLU A N 1
ATOM 1543 C CA . GLU A 1 194 ? -9.016 14.773 26.656 1 96.62 194 GLU A CA 1
ATOM 1544 C C . GLU A 1 194 ? -7.621 15.125 27.172 1 96.62 194 GLU A C 1
ATOM 1546 O O . GLU A 1 194 ? -6.629 14.555 26.719 1 96.62 194 GLU A O 1
ATOM 1551 N N . GLN A 1 195 ? -7.531 16.156 28.047 1 95.88 195 GLN A N 1
ATOM 1552 C CA . GLN A 1 195 ? -6.277 16.547 28.672 1 95.88 195 GLN A CA 1
ATOM 1553 C C . GLN A 1 195 ? -5.215 16.875 27.625 1 95.88 195 GLN A C 1
ATOM 1555 O O . GLN A 1 195 ? -4.098 16.359 27.688 1 95.88 195 GLN A O 1
ATOM 1560 N N . ASN A 1 196 ? -5.562 17.516 26.578 1 96.5 196 ASN A N 1
ATOM 1561 C CA . ASN A 1 196 ? -4.688 18.031 25.531 1 96.5 196 ASN A CA 1
ATOM 1562 C C . ASN A 1 196 ? -4.113 16.891 24.672 1 96.5 196 ASN A C 1
ATOM 1564 O O . ASN A 1 196 ? -3.078 17.062 24.031 1 96.5 196 ASN A O 1
ATOM 1568 N N . GLN A 1 197 ? -4.77 15.781 24.734 1 97.88 197 GLN A N 1
ATOM 1569 C CA . GLN A 1 197 ? -4.453 14.648 23.875 1 97.88 197 GLN A CA 1
ATOM 1570 C C . GLN A 1 197 ? -5.633 14.297 22.969 1 97.88 197 GLN A C 1
ATOM 1572 O O . GLN A 1 197 ? -6.715 13.961 23.469 1 97.88 197 GLN A O 1
ATOM 1577 N N . ALA A 1 198 ? -5.406 14.469 21.734 1 98.56 198 ALA A N 1
ATOM 1578 C CA . ALA A 1 198 ? -6.441 14.109 20.781 1 98.56 198 ALA A CA 1
ATOM 1579 C C . ALA A 1 198 ? -6.18 12.727 20.188 1 98.56 198 ALA A C 1
ATOM 1581 O O . ALA A 1 198 ? -5.094 12.461 19.656 1 98.56 198 ALA A O 1
ATOM 1582 N N . ASN A 1 199 ? -7.094 11.82 20.328 1 98.69 199 ASN A N 1
ATOM 1583 C CA . ASN A 1 199 ? -7.121 10.562 19.609 1 98.69 199 ASN A CA 1
ATOM 1584 C C . ASN A 1 199 ? -7.973 10.656 18.344 1 98.69 199 ASN A C 1
ATOM 1586 O O . ASN A 1 199 ? -9.109 11.141 18.391 1 98.69 199 ASN A O 1
ATOM 1590 N N . VAL A 1 200 ? -7.363 10.242 17.25 1 98.75 200 VAL A N 1
ATOM 1591 C CA . VAL A 1 200 ? -8.062 10.531 16 1 98.75 200 VAL A CA 1
ATOM 1592 C C . VAL A 1 200 ? -7.945 9.328 15.055 1 98.75 200 VAL A C 1
ATOM 1594 O O . VAL A 1 200 ? -7.078 8.477 15.234 1 98.75 200 VAL A O 1
ATOM 1597 N N . ARG A 1 201 ? -8.805 9.227 14.102 1 97.94 201 ARG A N 1
ATOM 1598 C CA . ARG A 1 201 ? -8.789 8.297 12.977 1 97.94 201 ARG A CA 1
ATOM 1599 C C . ARG A 1 201 ? -9.219 8.984 11.688 1 97.94 201 ARG A C 1
ATOM 1601 O O . ARG A 1 201 ? -10.141 9.797 11.688 1 97.94 201 ARG A O 1
ATOM 1608 N N . LEU A 1 202 ? -8.539 8.719 10.641 1 97.31 202 LEU A N 1
ATOM 1609 C CA . LEU A 1 202 ? -8.938 9.281 9.352 1 97.31 202 LEU A CA 1
ATOM 1610 C C . LEU A 1 202 ? -9.234 8.172 8.344 1 97.31 202 LEU A C 1
ATOM 1612 O O . LEU A 1 202 ? -8.453 7.227 8.211 1 97.31 202 LEU A O 1
ATOM 1616 N N . PHE A 1 203 ? -10.328 8.352 7.652 1 94 203 PHE A N 1
ATOM 1617 C CA . PHE A 1 203 ? -10.766 7.41 6.625 1 94 203 PHE A CA 1
ATOM 1618 C C . PHE A 1 203 ? -10.93 8.117 5.281 1 94 203 PHE A C 1
ATOM 1620 O O . PHE A 1 203 ? -11.391 9.258 5.227 1 94 203 PHE A O 1
ATOM 1627 N N . PHE A 1 204 ? -10.555 7.438 4.195 1 89.81 204 PHE A N 1
ATOM 1628 C CA . PHE A 1 204 ? -10.719 7.973 2.848 1 89.81 204 PHE A CA 1
ATOM 1629 C C . PHE A 1 204 ? -11.023 6.859 1.855 1 89.81 204 PHE A C 1
ATOM 1631 O O . PHE A 1 204 ? -10.844 5.68 2.164 1 89.81 204 PHE A O 1
ATOM 1638 N N . GLY A 1 205 ? -11.609 7.246 0.759 1 82.12 205 GLY A N 1
ATOM 1639 C CA . GLY A 1 205 ? -11.914 6.285 -0.288 1 82.12 205 GLY A CA 1
ATOM 1640 C C . GLY A 1 205 ? -10.734 5.996 -1.196 1 82.12 205 GLY A C 1
ATOM 1641 O O . GLY A 1 205 ? -9.992 6.906 -1.562 1 82.12 205 GLY A O 1
ATOM 1642 N N . SER A 1 206 ? -10.43 4.703 -1.493 1 75.81 206 SER A N 1
ATOM 1643 C CA . SER A 1 206 ? -9.422 4.262 -2.447 1 75.81 206 SER A CA 1
ATOM 1644 C C . SER A 1 206 ? -9.875 3.021 -3.207 1 75.81 206 SER A C 1
ATOM 1646 O O . SER A 1 206 ? -10.203 2 -2.6 1 75.81 206 SER A O 1
ATOM 1648 N N . ASN A 1 207 ? -9.922 3.125 -4.508 1 69.25 207 ASN A N 1
ATOM 1649 C CA . ASN A 1 207 ? -10.305 2.012 -5.371 1 69.25 207 ASN A CA 1
ATOM 1650 C C . ASN A 1 207 ? -11.602 1.36 -4.906 1 69.25 207 ASN A C 1
ATOM 1652 O O . ASN A 1 207 ? -11.672 0.14 -4.75 1 69.25 207 ASN A O 1
ATOM 1656 N N . GLY A 1 208 ? -12.594 2.186 -4.473 1 68.56 208 GLY A N 1
ATOM 1657 C CA . GLY A 1 208 ? -13.922 1.71 -4.117 1 68.56 208 GLY A CA 1
ATOM 1658 C C . GLY A 1 208 ? -14.016 1.228 -2.684 1 68.56 208 GLY A C 1
ATOM 1659 O O . GLY A 1 208 ? -15.086 0.814 -2.234 1 68.56 208 GLY A O 1
ATOM 1660 N N . ALA A 1 209 ? -12.938 1.252 -2.01 1 75.5 209 ALA A N 1
ATOM 1661 C CA . ALA A 1 209 ? -12.93 0.812 -0.616 1 75.5 209 ALA A CA 1
ATOM 1662 C C . ALA A 1 209 ? -12.633 1.977 0.324 1 75.5 209 ALA A C 1
ATOM 1664 O O . ALA A 1 209 ? -12.078 2.992 -0.093 1 75.5 209 ALA A O 1
ATOM 1665 N N . VAL A 1 210 ? -13.148 1.88 1.567 1 85.38 210 VAL A N 1
ATOM 1666 C CA . VAL A 1 210 ? -12.797 2.836 2.613 1 85.38 210 VAL A CA 1
ATOM 1667 C C . VAL A 1 210 ? -11.547 2.359 3.35 1 85.38 210 VAL A C 1
ATOM 1669 O O . VAL A 1 210 ? -11.523 1.25 3.889 1 85.38 210 VAL A O 1
ATOM 1672 N N . VAL A 1 211 ? -10.555 3.174 3.346 1 86.5 211 VAL A N 1
ATOM 1673 C CA . VAL A 1 211 ? -9.289 2.789 3.963 1 86.5 211 VAL A CA 1
ATOM 1674 C C . VAL A 1 211 ? -8.898 3.816 5.023 1 86.5 211 VAL A C 1
ATOM 1676 O O . VAL A 1 211 ? -9.375 4.953 5 1 86.5 211 VAL A O 1
ATOM 1679 N N . GLU A 1 212 ? -8.148 3.365 5.949 1 91.25 212 GLU A N 1
ATOM 1680 C CA . GLU A 1 212 ? -7.711 4.238 7.035 1 91.25 212 GLU A CA 1
ATOM 1681 C C . GLU A 1 212 ? -6.27 4.695 6.836 1 91.25 212 GLU A C 1
ATOM 1683 O O . GLU A 1 212 ? -5.414 3.906 6.43 1 91.25 212 GLU A O 1
ATOM 1688 N N . ASP A 1 213 ? -6.062 5.977 7.059 1 92.56 213 ASP A N 1
ATOM 1689 C CA . ASP A 1 213 ? -4.73 6.57 7.031 1 92.56 213 ASP A CA 1
ATOM 1690 C C . ASP A 1 213 ? -4.105 6.586 8.422 1 92.56 213 ASP A C 1
ATOM 1692 O O . ASP A 1 213 ? -4.77 6.941 9.398 1 92.56 213 ASP A O 1
ATOM 1696 N N . PRO A 1 214 ? -2.848 6.227 8.57 1 94.19 214 PRO A N 1
ATOM 1697 C CA . PRO A 1 214 ? -2.258 6.117 9.906 1 94.19 214 PRO A CA 1
ATOM 1698 C C . PRO A 1 214 ? -1.883 7.473 10.5 1 94.19 214 PRO A C 1
ATOM 1700 O O . PRO A 1 214 ? -1.787 7.613 11.719 1 94.19 214 PRO A O 1
ATOM 1703 N N . GLY A 1 215 ? -1.611 8.453 9.758 1 96.31 215 GLY A N 1
ATOM 1704 C CA . GLY A 1 215 ? -1.216 9.773 10.203 1 96.31 215 GLY A CA 1
ATOM 1705 C C . GLY A 1 215 ? -1.43 10.852 9.156 1 96.31 215 GLY A C 1
ATOM 1706 O O . GLY A 1 215 ? -0.919 10.742 8.039 1 96.31 215 GLY A O 1
ATOM 1707 N N . THR A 1 216 ? -2.098 11.867 9.562 1 94.94 216 THR A N 1
ATOM 1708 C CA . THR A 1 216 ? -2.545 12.844 8.57 1 94.94 216 THR A CA 1
ATOM 1709 C C . THR A 1 216 ? -2.297 14.266 9.062 1 94.94 216 THR A C 1
ATOM 1711 O O . THR A 1 216 ? -3.119 14.828 9.789 1 94.94 216 THR A O 1
ATOM 1714 N N . GLY A 1 217 ? -1.349 14.891 8.477 1 94 217 GLY A N 1
ATOM 1715 C CA . GLY A 1 217 ? -1.021 16.266 8.852 1 94 217 GLY A CA 1
ATOM 1716 C C . GLY A 1 217 ? -2.082 17.266 8.438 1 94 217 GLY A C 1
ATOM 1717 O O . GLY A 1 217 ? -2.387 18.188 9.188 1 94 217 GLY A O 1
ATOM 1718 N N . SER A 1 218 ? -2.609 17.125 7.234 1 90.5 218 SER A N 1
ATOM 1719 C CA . SER A 1 218 ? -3.617 18.062 6.738 1 90.5 218 SER A CA 1
ATOM 1720 C C . SER A 1 218 ? -4.867 18.031 7.613 1 90.5 218 SER A C 1
ATOM 1722 O O . SER A 1 218 ? -5.484 19.078 7.844 1 90.5 218 SER A O 1
ATOM 1724 N N . ALA A 1 219 ? -5.215 16.859 8.07 1 95.44 219 ALA A N 1
ATOM 1725 C CA . ALA A 1 219 ? -6.383 16.734 8.938 1 95.44 219 ALA A CA 1
ATOM 1726 C C . ALA A 1 219 ? -6.117 17.375 10.305 1 95.44 219 ALA A C 1
ATOM 1728 O O . ALA A 1 219 ? -7.016 17.969 10.906 1 95.44 219 ALA A O 1
ATOM 1729 N N . ALA A 1 220 ? -4.906 17.203 10.742 1 97.19 220 ALA A N 1
ATOM 1730 C CA . ALA A 1 220 ? -4.52 17.875 11.977 1 97.19 220 ALA A CA 1
ATOM 1731 C C . ALA A 1 220 ? -4.625 19.391 11.828 1 97.19 220 ALA A C 1
ATOM 1733 O O . ALA A 1 220 ? -5.074 20.078 12.75 1 97.19 220 ALA A O 1
ATOM 1734 N N . ALA A 1 221 ? -4.207 19.844 10.719 1 94.31 221 ALA A N 1
ATOM 1735 C CA . ALA A 1 221 ? -4.332 21.281 10.461 1 94.31 221 ALA A CA 1
ATOM 1736 C C . ALA A 1 221 ? -5.797 21.703 10.461 1 94.31 221 ALA A C 1
ATOM 1738 O O . ALA A 1 221 ? -6.141 22.75 11.039 1 94.31 221 ALA A O 1
ATOM 1739 N N . ASN A 1 222 ? -6.609 20.953 9.797 1 95.69 222 ASN A N 1
ATOM 1740 C CA . ASN A 1 222 ? -8.039 21.234 9.82 1 95.69 222 ASN A CA 1
ATOM 1741 C C . ASN A 1 222 ? -8.586 21.234 11.242 1 95.69 222 ASN A C 1
ATOM 1743 O O . ASN A 1 222 ? -9.43 22.078 11.586 1 95.69 222 ASN A O 1
ATOM 1747 N N . LEU A 1 223 ? -8.133 20.297 12.016 1 97.88 223 LEU A N 1
ATOM 1748 C CA . LEU A 1 223 ? -8.547 20.266 13.414 1 97.88 223 LEU A CA 1
ATOM 1749 C C . LEU A 1 223 ? -8.141 21.562 14.125 1 97.88 223 LEU A C 1
ATOM 1751 O O . LEU A 1 223 ? -8.922 22.109 14.898 1 97.88 223 LEU A O 1
ATOM 1755 N N . GLY A 1 224 ? -6.93 22 13.898 1 97.25 224 GLY A N 1
ATOM 1756 C CA . GLY A 1 224 ? -6.516 23.297 14.422 1 97.25 224 GLY A CA 1
ATOM 1757 C C . GLY A 1 224 ? -7.426 24.422 13.992 1 97.25 224 GLY A C 1
ATOM 1758 O O . GLY A 1 224 ? -7.785 25.281 14.797 1 97.25 224 GLY A O 1
ATOM 1759 N N . GLY A 1 225 ? -7.762 24.422 12.711 1 96.38 225 GLY A N 1
ATOM 1760 C CA . GLY A 1 225 ? -8.688 25.422 12.203 1 96.38 225 GLY A CA 1
ATOM 1761 C C . GLY A 1 225 ? -10.039 25.391 12.898 1 96.38 225 GLY A C 1
ATOM 1762 O O . GLY A 1 225 ? -10.594 26.438 13.234 1 96.38 225 GLY A O 1
ATOM 1763 N N . LEU A 1 226 ? -10.555 24.219 13.031 1 97.19 226 LEU A N 1
ATOM 1764 C CA . LEU A 1 226 ? -11.828 24.047 13.719 1 97.19 226 LEU A CA 1
ATOM 1765 C C . LEU A 1 226 ? -11.75 24.578 15.148 1 97.19 226 LEU A C 1
ATOM 1767 O O . LEU A 1 226 ? -12.672 25.25 15.617 1 97.19 226 LEU A O 1
ATOM 1771 N N . CYS A 1 227 ? -10.68 24.266 15.812 1 96.56 227 CYS A N 1
ATOM 1772 C CA . CYS A 1 227 ? -10.484 24.734 17.188 1 96.56 227 CYS A CA 1
ATOM 1773 C C . CYS A 1 227 ? -10.422 26.25 17.234 1 96.56 227 CYS A C 1
ATOM 1775 O O . CYS A 1 227 ? -11.008 26.875 18.125 1 96.56 227 CYS A O 1
ATOM 1777 N N . LEU A 1 228 ? -9.766 26.797 16.328 1 94.69 228 LEU A N 1
ATOM 1778 C CA . LEU A 1 228 ? -9.695 28.25 16.219 1 94.69 228 LEU A CA 1
ATOM 1779 C C . LEU A 1 228 ? -11.086 28.844 16.078 1 94.69 228 LEU A C 1
ATOM 1781 O O . LEU A 1 228 ? -11.422 29.812 16.766 1 94.69 228 LEU A O 1
ATOM 1785 N N . LYS A 1 229 ? -11.836 28.281 15.219 1 93.88 229 LYS A N 1
ATOM 1786 C CA . LYS A 1 229 ? -13.188 28.781 14.961 1 93.88 229 LYS A CA 1
ATOM 1787 C C . LYS A 1 229 ? -14.086 28.594 16.188 1 93.88 229 LYS A C 1
ATOM 1789 O O . LYS A 1 229 ? -15 29.391 16.406 1 93.88 229 LYS A O 1
ATOM 1794 N N . ASN A 1 230 ? -13.758 27.641 16.938 1 94.88 230 ASN A N 1
ATOM 1795 C CA . ASN A 1 230 ? -14.508 27.375 18.172 1 94.88 230 ASN A CA 1
ATOM 1796 C C . ASN A 1 230 ? -13.984 28.203 19.328 1 94.88 230 ASN A C 1
ATOM 1798 O O . ASN A 1 230 ? -14.438 28.047 20.469 1 94.88 230 ASN A O 1
ATOM 1802 N N . GLY A 1 231 ? -12.914 28.984 19.125 1 92.81 231 GLY A N 1
ATOM 1803 C CA . GLY A 1 231 ? -12.406 29.906 20.141 1 92.81 231 GLY A CA 1
ATOM 1804 C C . GLY A 1 231 ? -11.352 29.281 21.031 1 92.81 231 GLY A C 1
ATOM 1805 O O . GLY A 1 231 ? -11.062 29.797 22.109 1 92.81 231 GLY A O 1
ATOM 1806 N N . LEU A 1 232 ? -10.852 28.188 20.609 1 91.81 232 LEU A N 1
ATOM 1807 C CA . LEU A 1 232 ? -9.844 27.5 21.406 1 91.81 232 LEU A CA 1
ATOM 1808 C C . LEU A 1 232 ? -8.438 27.906 20.969 1 91.81 232 LEU A C 1
ATOM 1810 O O . LEU A 1 232 ? -7.777 27.172 20.234 1 91.81 232 LEU A O 1
ATOM 1814 N N . THR A 1 233 ? -7.945 28.969 21.312 1 89.94 233 THR A N 1
ATOM 1815 C CA . THR A 1 233 ? -6.609 29.5 21.062 1 89.94 233 THR A CA 1
ATOM 1816 C C . THR A 1 233 ? -6.059 30.188 22.312 1 89.94 233 THR A C 1
ATOM 1818 O O . THR A 1 233 ? -6.785 30.906 23 1 89.94 233 THR A O 1
ATOM 1821 N N . PRO A 1 234 ? -4.789 29.922 22.672 1 93.12 234 PRO A N 1
ATOM 1822 C CA . PRO A 1 234 ? -3.814 29.031 22.031 1 93.12 234 PRO A CA 1
ATOM 1823 C C . PRO A 1 234 ? -4.098 27.547 22.312 1 93.12 234 PRO A C 1
ATOM 1825 O O . PRO A 1 234 ? -4.926 27.219 23.172 1 93.12 234 PRO A O 1
ATOM 1828 N N . LEU A 1 235 ? -3.564 26.797 21.469 1 94.62 235 LEU A N 1
ATOM 1829 C CA . LEU A 1 235 ? -3.742 25.344 21.547 1 94.62 235 LEU A CA 1
ATOM 1830 C C . LEU A 1 235 ? -2.4 24.625 21.438 1 94.62 235 LEU A C 1
ATOM 1832 O O . LEU A 1 235 ? -1.534 25.031 20.656 1 94.62 235 LEU A O 1
ATOM 1836 N N . ASN A 1 236 ? -2.154 23.641 22.312 1 97 236 ASN A N 1
ATOM 1837 C CA . ASN A 1 236 ? -1 22.75 22.25 1 97 236 ASN A CA 1
ATOM 1838 C C . ASN A 1 236 ? -1.391 21.312 22.547 1 97 236 ASN A C 1
ATOM 1840 O O . ASN A 1 236 ? -1.449 20.906 23.719 1 97 236 ASN A O 1
ATOM 1844 N N . TRP A 1 237 ? -1.643 20.531 21.5 1 98.12 237 TRP A N 1
ATOM 1845 C CA . TRP A 1 237 ? -2.154 19.188 21.656 1 98.12 237 TRP A CA 1
ATOM 1846 C C . TRP A 1 237 ? -1.165 18.156 21.094 1 98.12 237 TRP A C 1
ATOM 1848 O O . TRP A 1 237 ? -0.396 18.469 20.188 1 98.12 237 TRP A O 1
ATOM 1858 N N . ARG A 1 238 ? -1.178 17 21.719 1 98.25 238 ARG A N 1
ATOM 1859 C CA . ARG A 1 238 ? -0.616 15.797 21.109 1 98.25 238 ARG A CA 1
ATOM 1860 C C . ARG A 1 238 ? -1.697 14.977 20.422 1 98.25 238 ARG A C 1
ATOM 1862 O O . ARG A 1 238 ? -2.793 14.805 20.953 1 98.25 238 ARG A O 1
ATOM 1869 N N . ILE A 1 239 ? -1.413 14.586 19.234 1 98.62 239 ILE A N 1
ATOM 1870 C CA . ILE A 1 239 ? -2.385 13.805 18.469 1 98.62 239 ILE A CA 1
ATOM 1871 C C . ILE A 1 239 ? -1.906 12.367 18.344 1 98.62 239 ILE A C 1
ATOM 1873 O O . ILE A 1 239 ? -0.759 12.117 17.969 1 98.62 239 ILE A O 1
ATOM 1877 N N . TYR A 1 240 ? -2.746 11.438 18.703 1 98.5 240 TYR A N 1
ATOM 1878 C CA . TYR A 1 240 ? -2.527 10 18.562 1 98.5 240 TYR A CA 1
ATOM 1879 C C . TYR A 1 240 ? -3.369 9.438 17.422 1 98.5 240 TYR A C 1
ATOM 1881 O O . TYR A 1 240 ? -4.602 9.438 17.484 1 98.5 240 TYR A O 1
ATOM 1889 N N . GLN A 1 241 ? -2.768 9.008 16.375 1 98.12 241 GLN A N 1
ATOM 1890 C CA . GLN A 1 241 ? -3.447 8.438 15.219 1 98.12 241 GLN A CA 1
ATOM 1891 C C . GLN A 1 241 ? -2.814 7.113 14.812 1 98.12 241 GLN A C 1
ATOM 1893 O O . GLN A 1 241 ? -1.605 6.922 14.961 1 98.12 241 GLN A O 1
ATOM 1898 N N . GLY A 1 242 ? -3.6 6.219 14.297 1 95.94 242 GLY A N 1
ATOM 1899 C CA . GLY A 1 242 ? -3.094 5 13.688 1 95.94 242 GLY A CA 1
ATOM 1900 C C . GLY A 1 242 ? -2.941 3.859 14.672 1 95.94 242 GLY A C 1
ATOM 1901 O O . GLY A 1 242 ? -2.482 2.773 14.312 1 95.94 242 GLY A O 1
ATOM 1902 N N . ASP A 1 243 ? -3.324 4.031 15.93 1 94.19 243 ASP A N 1
ATOM 1903 C CA . ASP A 1 243 ? -3.174 3.002 16.953 1 94.19 243 ASP A CA 1
ATOM 1904 C C . ASP A 1 243 ? -4.055 1.793 16.656 1 94.19 243 ASP A C 1
ATOM 1906 O O . ASP A 1 243 ? -3.639 0.65 16.844 1 94.19 243 ASP A O 1
ATOM 1910 N N . GLU A 1 244 ? -5.215 2.006 16.109 1 90.88 244 GLU A N 1
ATOM 1911 C CA . GLU A 1 244 ? -6.184 0.95 15.844 1 90.88 244 GLU A CA 1
ATOM 1912 C C . GLU A 1 244 ? -5.723 0.053 14.703 1 90.88 244 GLU A C 1
ATOM 1914 O O . GLU A 1 244 ? -6.207 -1.069 14.547 1 90.88 244 GLU A O 1
ATOM 1919 N N . ILE A 1 245 ? -4.785 0.542 13.898 1 87.62 245 ILE A N 1
ATOM 1920 C CA . ILE A 1 245 ? -4.324 -0.253 12.766 1 87.62 245 ILE A CA 1
ATOM 1921 C C . ILE A 1 245 ? -2.855 -0.622 12.953 1 87.62 245 ILE A C 1
ATOM 1923 O O . ILE A 1 245 ? -2.15 -0.915 11.984 1 87.62 245 ILE A O 1
ATOM 1927 N N . GLN A 1 246 ? -2.385 -0.486 14.133 1 86.62 246 GLN A N 1
ATOM 1928 C CA . GLN A 1 246 ? -1.07 -0.927 14.586 1 86.62 246 GLN A CA 1
ATOM 1929 C C . GLN A 1 246 ? 0.042 -0.205 13.828 1 86.62 246 GLN A C 1
ATOM 1931 O O . GLN A 1 246 ? 1.038 -0.82 13.445 1 86.62 246 GLN A O 1
ATOM 1936 N N . ARG A 1 247 ? -0.209 0.999 13.586 1 92.88 247 ARG A N 1
ATOM 1937 C CA . ARG A 1 247 ? 0.773 1.909 13.008 1 92.88 247 ARG A CA 1
ATOM 1938 C C . ARG A 1 247 ? 0.722 3.275 13.688 1 92.88 247 ARG A C 1
ATOM 1940 O O . ARG A 1 247 ? 0.327 4.266 13.07 1 92.88 247 ARG A O 1
ATOM 1947 N N . PRO A 1 248 ? 1.218 3.318 14.828 1 96.38 248 PRO A N 1
ATOM 1948 C CA . PRO A 1 248 ? 1.041 4.523 15.648 1 96.38 248 PRO A CA 1
ATOM 1949 C C . PRO A 1 248 ? 1.769 5.734 15.07 1 96.38 248 PRO A C 1
ATOM 1951 O O . PRO A 1 248 ? 2.965 5.66 14.781 1 96.38 248 PRO A O 1
ATOM 1954 N N . ASN A 1 249 ? 1.084 6.77 14.93 1 98.19 249 ASN A N 1
ATOM 1955 C CA . ASN A 1 249 ? 1.576 8.102 14.586 1 98.19 249 ASN A CA 1
ATOM 1956 C C . ASN A 1 249 ? 1.368 9.086 15.734 1 98.19 249 ASN A C 1
ATOM 1958 O O . ASN A 1 249 ? 0.327 9.062 16.391 1 98.19 249 ASN A O 1
ATOM 1962 N N . ARG A 1 250 ? 2.316 9.906 16 1 98.5 250 ARG A N 1
ATOM 1963 C CA . ARG A 1 250 ? 2.281 10.945 17.031 1 98.5 250 ARG A CA 1
ATOM 1964 C C . ARG A 1 250 ? 2.562 12.32 16.422 1 98.5 250 ARG A C 1
ATOM 1966 O O . ARG A 1 250 ? 3.672 12.578 15.953 1 98.5 250 ARG A O 1
ATOM 1973 N N . LEU A 1 251 ? 1.555 13.125 16.406 1 98.31 251 LEU A N 1
ATOM 1974 C CA . LEU A 1 251 ? 1.671 14.469 15.859 1 98.31 251 LEU A CA 1
ATOM 1975 C C . LEU A 1 251 ? 1.556 15.516 16.969 1 98.31 251 LEU A C 1
ATOM 1977 O O . LEU A 1 251 ? 1.078 15.219 18.062 1 98.31 251 LEU A O 1
ATOM 1981 N N . THR A 1 252 ? 2.025 16.672 16.672 1 97.75 252 THR A N 1
ATOM 1982 C CA . THR A 1 252 ? 1.788 17.844 17.516 1 97.75 252 THR A CA 1
ATOM 1983 C C . THR A 1 252 ? 0.942 18.875 16.766 1 97.75 252 THR A C 1
ATOM 1985 O O . THR A 1 252 ? 1.108 19.062 15.555 1 97.75 252 THR A O 1
ATOM 1988 N N . LEU A 1 253 ? 0.06 19.422 17.422 1 97.94 253 LEU A N 1
ATOM 1989 C CA . LEU A 1 253 ? -0.786 20.5 16.922 1 97.94 253 LEU A CA 1
ATOM 1990 C C . LEU A 1 253 ? -0.721 21.719 17.844 1 97.94 253 LEU A C 1
ATOM 1992 O O . LEU A 1 253 ? -1.06 21.625 19.016 1 97.94 253 LEU A O 1
ATOM 1996 N N . GLN A 1 254 ? -0.309 22.781 17.281 1 96.56 254 GLN A N 1
ATOM 1997 C CA . GLN A 1 254 ? -0.274 24.047 18.016 1 96.56 254 GLN A CA 1
ATOM 1998 C C . GLN A 1 254 ? -0.967 25.156 17.234 1 96.56 254 GLN A C 1
ATOM 2000 O O . GLN A 1 254 ? -0.854 25.219 16.016 1 96.56 254 GLN A O 1
ATOM 2005 N N . VAL A 1 255 ? -1.698 25.922 17.906 1 95.88 255 VAL A N 1
ATOM 2006 C CA . VAL A 1 255 ? -2.244 27.172 17.391 1 95.88 255 VAL A CA 1
ATOM 2007 C C . VAL A 1 255 ? -1.818 28.328 18.281 1 95.88 255 VAL A C 1
ATOM 2009 O O . VAL A 1 255 ? -2.104 28.328 19.484 1 95.88 255 VAL A O 1
ATOM 2012 N N . ASP A 1 256 ? -1.201 29.219 17.672 1 94.12 256 ASP A N 1
ATOM 2013 C CA . ASP A 1 256 ? -0.689 30.281 18.516 1 94.12 256 ASP A CA 1
ATOM 2014 C C . ASP A 1 256 ? -1.621 31.5 18.5 1 94.12 256 ASP A C 1
ATOM 2016 O O . ASP A 1 256 ? -2.689 31.453 17.875 1 94.12 256 ASP A O 1
ATOM 2020 N N . GLU A 1 257 ? -1.217 32.562 19.188 1 92.44 257 GLU A N 1
ATOM 2021 C CA . GLU A 1 257 ? -2.055 33.75 19.359 1 92.44 257 GLU A CA 1
ATOM 2022 C C . GLU A 1 257 ? -2.246 34.5 18.047 1 92.44 257 GLU A C 1
ATOM 2024 O O . GLU A 1 257 ? -3.234 35.219 17.859 1 92.44 257 GLU A O 1
ATOM 2029 N N . SER A 1 258 ? -1.335 34.312 17.156 1 91.94 258 SER A N 1
ATOM 2030 C CA . SER A 1 258 ? -1.439 34.938 15.836 1 91.94 258 SER A CA 1
ATOM 2031 C C . SER A 1 258 ? -2.258 34.094 14.875 1 91.94 258 SER A C 1
ATOM 2033 O O . SER A 1 258 ? -2.295 34.344 13.672 1 91.94 258 SER A O 1
ATOM 2035 N N . GLU A 1 259 ? -2.803 33 15.367 1 92.75 259 GLU A N 1
ATOM 2036 C CA . GLU A 1 259 ? -3.709 32.094 14.656 1 92.75 259 GLU A CA 1
ATOM 2037 C C . GLU A 1 259 ? -2.963 31.266 13.609 1 92.75 259 GLU A C 1
ATOM 2039 O O . GLU A 1 259 ? -3.543 30.859 12.602 1 92.75 259 GLU A O 1
ATOM 2044 N N . THR A 1 260 ? -1.714 31.203 13.844 1 93.81 260 THR A N 1
ATOM 2045 C CA . THR A 1 260 ? -0.949 30.281 13.016 1 93.81 260 THR A CA 1
ATOM 2046 C C . THR A 1 260 ? -1.13 28.844 13.5 1 93.81 260 THR A C 1
ATOM 2048 O O . THR A 1 260 ? -1.05 28.578 14.695 1 93.81 260 THR A O 1
ATOM 2051 N N . ILE A 1 261 ? -1.408 27.969 12.594 1 95.44 261 ILE A N 1
ATOM 2052 C CA . ILE A 1 261 ? -1.573 26.562 12.898 1 95.44 261 ILE A CA 1
ATOM 2053 C C . ILE A 1 261 ? -0.277 25.812 12.594 1 95.44 261 ILE A C 1
ATOM 2055 O O . ILE A 1 261 ? 0.212 25.844 11.461 1 95.44 261 ILE A O 1
ATOM 2059 N N . TYR A 1 262 ? 0.286 25.188 13.617 1 95.94 262 TYR A N 1
ATOM 2060 C CA . TYR A 1 262 ? 1.49 24.375 13.461 1 95.94 262 TYR A CA 1
ATOM 2061 C C . TYR A 1 262 ? 1.179 22.891 13.617 1 95.94 262 TYR A C 1
ATOM 2063 O O . TYR A 1 262 ? 0.523 22.484 14.578 1 95.94 262 TYR A O 1
ATOM 2071 N N . VAL A 1 263 ? 1.594 22.125 12.672 1 97.19 263 VAL A N 1
ATOM 2072 C CA . VAL A 1 263 ? 1.509 20.672 12.742 1 97.19 263 VAL A CA 1
ATOM 2073 C C . VAL A 1 263 ? 2.898 20.062 12.578 1 97.19 263 VAL A C 1
ATOM 2075 O O . VAL A 1 263 ? 3.658 20.469 11.695 1 97.19 263 VAL A O 1
ATOM 2078 N N . GLY A 1 264 ? 3.262 19.141 13.469 1 97.69 264 GLY A N 1
ATOM 2079 C CA . GLY A 1 264 ? 4.602 18.578 13.391 1 97.69 264 GLY A CA 1
ATOM 2080 C C . GLY A 1 264 ? 4.691 17.172 13.953 1 97.69 264 GLY A C 1
ATOM 2081 O O . GLY A 1 264 ? 3.691 16.609 14.406 1 97.69 264 GLY A O 1
ATOM 2082 N N . GLY A 1 265 ? 5.898 16.641 13.867 1 98.06 265 GLY A N 1
ATOM 2083 C CA . GLY A 1 265 ? 6.246 15.32 14.391 1 98.06 265 GLY A CA 1
ATOM 2084 C C . GLY A 1 265 ? 7.68 14.922 14.102 1 98.06 265 GLY A C 1
ATOM 2085 O O . GLY A 1 265 ? 8.422 15.672 13.461 1 98.06 265 GLY A O 1
ATOM 2086 N N . LYS A 1 266 ? 8.062 13.859 14.664 1 98.19 266 LYS A N 1
ATOM 2087 C CA . LYS A 1 266 ? 9.398 13.312 14.461 1 98.19 266 LYS A CA 1
ATOM 2088 C C . LYS A 1 266 ? 9.453 12.461 13.195 1 98.19 266 LYS A C 1
ATOM 2090 O O . LYS A 1 266 ? 8.43 11.953 12.734 1 98.19 266 LYS A O 1
ATOM 2095 N N . VAL A 1 267 ? 10.641 12.398 12.617 1 97.81 267 VAL A N 1
ATOM 2096 C CA . VAL A 1 267 ? 10.883 11.602 11.422 1 97.81 267 VAL A CA 1
ATOM 2097 C C . VAL A 1 267 ? 12.016 10.609 11.68 1 97.81 267 VAL A C 1
ATOM 2099 O O . VAL A 1 267 ? 13.023 10.961 12.297 1 97.81 267 VAL A O 1
ATOM 2102 N N . ILE A 1 268 ? 11.883 9.422 11.273 1 97.25 268 ILE A N 1
ATOM 2103 C CA . ILE A 1 268 ? 12.906 8.391 11.383 1 97.25 268 ILE A CA 1
ATOM 2104 C C . ILE A 1 268 ? 13.266 7.867 9.992 1 97.25 268 ILE A C 1
ATOM 2106 O O . ILE A 1 268 ? 12.391 7.418 9.25 1 97.25 268 ILE A O 1
ATOM 2110 N N . ALA A 1 269 ? 14.523 7.984 9.625 1 97.25 269 ALA A N 1
ATOM 2111 C CA . ALA A 1 269 ? 15.008 7.363 8.398 1 97.25 269 ALA A CA 1
ATOM 2112 C C . ALA A 1 269 ? 15.117 5.848 8.555 1 97.25 269 ALA A C 1
ATOM 2114 O O . ALA A 1 269 ? 15.711 5.359 9.523 1 97.25 269 ALA A O 1
ATOM 2115 N N . VAL A 1 270 ? 14.578 5.129 7.562 1 97.69 270 VAL A N 1
ATOM 2116 C CA . VAL A 1 270 ? 14.562 3.686 7.766 1 97.69 270 VAL A CA 1
ATOM 2117 C C . VAL A 1 270 ? 15.281 2.992 6.613 1 97.69 270 VAL A C 1
ATOM 2119 O O . VAL A 1 270 ? 15.625 1.812 6.707 1 97.69 270 VAL A O 1
ATOM 2122 N N . GLY A 1 271 ? 15.484 3.699 5.523 1 97.62 271 GLY A N 1
ATOM 2123 C CA . GLY A 1 271 ? 16.156 3.068 4.398 1 97.62 271 GLY A CA 1
ATOM 2124 C C . GLY A 1 271 ? 16.438 4.027 3.258 1 97.62 271 GLY A C 1
ATOM 2125 O O . GLY A 1 271 ? 16.141 5.219 3.352 1 97.62 271 GLY A O 1
ATOM 2126 N N . CYS A 1 272 ? 17.125 3.547 2.248 1 98.25 272 CYS A N 1
ATOM 2127 C CA . CYS A 1 272 ? 17.422 4.285 1.026 1 98.25 272 CYS A CA 1
ATOM 2128 C C . CYS A 1 272 ? 17.656 3.334 -0.143 1 98.25 272 CYS A C 1
ATOM 2130 O O . CYS A 1 272 ? 17.75 2.121 0.049 1 98.25 272 CYS A O 1
ATOM 2132 N N . GLY A 1 273 ? 17.594 3.91 -1.339 1 98.19 273 GLY A N 1
ATOM 2133 C CA . GLY A 1 273 ? 17.828 3.092 -2.52 1 98.19 273 GLY A CA 1
ATOM 2134 C C . GLY A 1 273 ? 17.828 3.893 -3.809 1 98.19 273 GLY A C 1
ATOM 2135 O O . GLY A 1 273 ? 17.969 5.117 -3.785 1 98.19 273 GLY A O 1
ATOM 2136 N N . GLU A 1 274 ? 17.844 3.137 -4.895 1 98.44 274 GLU A N 1
ATOM 2137 C CA . GLU A 1 274 ? 17.75 3.701 -6.238 1 98.44 274 GLU A CA 1
ATOM 2138 C C . GLU A 1 274 ? 16.672 3.014 -7.055 1 98.44 274 GLU A C 1
ATOM 2140 O O . GLU A 1 274 ? 16.484 1.799 -6.961 1 98.44 274 GLU A O 1
ATOM 2145 N N . LEU A 1 275 ? 15.938 3.785 -7.648 1 98.06 275 LEU A N 1
ATOM 2146 C CA . LEU A 1 275 ? 15.008 3.314 -8.664 1 98.06 275 LEU A CA 1
ATOM 2147 C C . LEU A 1 275 ? 15.531 3.613 -10.062 1 98.06 275 LEU A C 1
ATOM 2149 O O . LEU A 1 275 ? 16.047 4.699 -10.32 1 98.06 275 LEU A O 1
ATOM 2153 N N . PHE A 1 276 ? 15.43 2.662 -11.008 1 97.62 276 PHE A N 1
ATOM 2154 C CA . PHE A 1 276 ? 15.898 2.818 -12.383 1 97.62 276 PHE A CA 1
ATOM 2155 C C . PHE A 1 276 ? 14.742 3.158 -13.312 1 97.62 276 PHE A C 1
ATOM 2157 O O . PHE A 1 276 ? 13.836 2.344 -13.508 1 97.62 276 PHE A O 1
ATOM 2164 N N . VAL A 1 277 ? 14.797 4.332 -13.867 1 96.25 277 VAL A N 1
ATOM 2165 C CA . VAL A 1 277 ? 13.648 4.801 -14.648 1 96.25 277 VAL A CA 1
ATOM 2166 C C . VAL A 1 277 ? 14.031 4.879 -16.125 1 96.25 277 VAL A C 1
ATOM 2168 O O . VAL A 1 277 ? 15.055 5.469 -16.469 1 96.25 277 VAL A O 1
ATOM 2171 N N . PRO A 1 278 ? 13.305 4.273 -16.984 1 93.5 278 PRO A N 1
ATOM 2172 C CA . PRO A 1 278 ? 13.57 4.355 -18.422 1 93.5 278 PRO A CA 1
ATOM 2173 C C . PRO A 1 278 ? 13.453 5.777 -18.969 1 93.5 278 PRO A C 1
ATOM 2175 O O . PRO A 1 278 ? 12.594 6.543 -18.516 1 93.5 278 PRO A O 1
ATOM 2178 N N . SER A 1 279 ? 14.477 6.469 -19.625 1 81.75 279 SER A N 1
ATOM 2179 C CA . SER A 1 279 ? 14.477 7.82 -20.172 1 81.75 279 SER A CA 1
ATOM 2180 C C . SER A 1 279 ? 13.344 8.008 -21.172 1 81.75 279 SER A C 1
ATOM 2182 O O . SER A 1 279 ? 12.867 9.125 -21.375 1 81.75 279 SER A O 1
ATOM 2184 N N . GLY A 1 280 ? 13.227 7.086 -22.281 1 59.72 280 GLY A N 1
ATOM 2185 C CA . GLY A 1 280 ? 12.5 7.324 -23.531 1 59.72 280 GLY A CA 1
ATOM 2186 C C . GLY A 1 280 ? 11.016 7.543 -23.312 1 59.72 280 GLY A C 1
ATOM 2187 O O . GLY A 1 280 ? 10.492 7.266 -22.234 1 59.72 280 GLY A O 1
ATOM 2188 N N . GLU A 1 281 ? 10.32 8.375 -24.5 1 49.97 281 GLU A N 1
ATOM 2189 C CA . GLU A 1 281 ? 8.891 8.539 -24.734 1 49.97 281 GLU A CA 1
ATOM 2190 C C . GLU A 1 281 ? 8.125 7.266 -24.391 1 49.97 281 GLU A C 1
ATOM 2192 O O . GLU A 1 281 ? 8.352 6.215 -25 1 49.97 281 GLU A O 1
ATOM 2197 N N . GLY A 1 282 ? 8.062 6.887 -23.266 1 44.72 282 GLY A N 1
ATOM 2198 C CA . GLY A 1 282 ? 7.129 5.789 -23.047 1 44.72 282 GLY A CA 1
ATOM 2199 C C . GLY A 1 282 ? 6.082 5.672 -24.141 1 44.72 282 GLY A C 1
ATOM 2200 O O . GLY A 1 282 ? 5.684 6.676 -24.734 1 44.72 282 GLY A O 1
ATOM 2201 N N . GLU A 1 283 ? 6.188 4.559 -24.938 1 40.62 283 GLU A N 1
ATOM 2202 C CA . GLU A 1 283 ? 5.066 4.391 -25.859 1 40.62 283 GLU A CA 1
ATOM 2203 C C . GLU A 1 283 ? 3.764 4.891 -25.25 1 40.62 283 GLU A C 1
ATOM 2205 O O . GLU A 1 283 ? 3.461 4.578 -24.094 1 40.62 283 GLU A O 1
ATOM 2210 N N . PRO A 1 284 ? 3.145 5.969 -25.859 1 35.5 284 PRO A N 1
ATOM 2211 C CA . PRO A 1 284 ? 1.807 6.359 -25.406 1 35.5 284 PRO A CA 1
ATOM 2212 C C . PRO A 1 284 ? 0.906 5.156 -25.125 1 35.5 284 PRO A C 1
ATOM 2214 O O . PRO A 1 284 ? 1.071 4.102 -25.75 1 35.5 284 PRO A O 1
ATOM 2217 N N . SER A 1 285 ? 0.41 5.043 -23.984 1 34.59 285 SER A N 1
ATOM 2218 C CA . SER A 1 285 ? -0.732 4.148 -23.828 1 34.59 285 SER A CA 1
ATOM 2219 C C . SER A 1 285 ? -1.566 4.109 -25.109 1 34.59 285 SER A C 1
ATOM 2221 O O . SER A 1 285 ? -1.986 5.148 -25.625 1 34.59 285 SER A O 1
ATOM 2223 N N . GLN A 1 286 ? -1.279 3.301 -26.109 1 27.77 286 GLN A N 1
ATOM 2224 C CA . GLN A 1 286 ? -2.311 3.084 -27.109 1 27.77 286 GLN A CA 1
ATOM 2225 C C . GLN A 1 286 ? -3.699 3.049 -26.484 1 27.77 286 GLN A C 1
ATOM 2227 O O . GLN A 1 286 ? -4.059 2.076 -25.812 1 27.77 286 GLN A O 1
ATOM 2232 N N . GLY A 1 287 ? -4.254 4.141 -26.016 1 24.39 287 GLY A N 1
ATOM 2233 C CA . GLY A 1 287 ? -5.695 4.184 -25.844 1 24.39 287 GLY A CA 1
ATOM 2234 C C . GLY A 1 287 ? -6.465 3.67 -27.047 1 24.39 287 GLY A C 1
ATOM 2235 O O . GLY A 1 287 ? -6.051 3.875 -28.188 1 24.39 287 GLY A O 1
ATOM 2236 N N . CYS A 1 288 ? -7.258 2.568 -26.875 1 21.2 288 CYS A N 1
ATOM 2237 C CA . CYS A 1 288 ? -8.305 2.293 -27.859 1 21.2 288 CYS A CA 1
ATOM 2238 C C . CYS A 1 288 ? -8.984 3.58 -28.312 1 21.2 288 CYS A C 1
ATOM 2240 O O . CYS A 1 288 ? -9.508 4.328 -27.484 1 21.2 288 CYS A O 1
ATOM 2242 N N . ARG A 1 289 ? -8.547 4.16 -29.438 1 17.59 289 ARG A N 1
ATOM 2243 C CA . ARG A 1 289 ? -9.586 4.906 -30.156 1 17.59 289 ARG A CA 1
ATOM 2244 C C . ARG A 1 289 ? -10.766 4.012 -30.5 1 17.59 289 ARG A C 1
ATOM 2246 O O . ARG A 1 289 ? -10.594 2.916 -31.031 1 17.59 289 ARG A O 1
ATOM 2253 N N . MET B 1 1 ? 21.656 -0.684 17.688 1 85.12 1 MET B N 1
ATOM 2254 C CA . MET B 1 1 ? 22.438 -0.749 16.453 1 85.12 1 MET B CA 1
ATOM 2255 C C . MET B 1 1 ? 21.531 -1.08 15.266 1 85.12 1 MET B C 1
ATOM 2257 O O . MET B 1 1 ? 20.578 -1.858 15.398 1 85.12 1 MET B O 1
ATOM 2261 N N . LEU B 1 2 ? 21.719 -0.36 14.203 1 92 2 LEU B N 1
ATOM 2262 C CA . LEU B 1 2 ? 20.953 -0.621 12.984 1 92 2 LEU B CA 1
ATOM 2263 C C . LEU B 1 2 ? 21.734 -1.489 12.016 1 92 2 LEU B C 1
ATOM 2265 O O . LEU B 1 2 ? 22.922 -1.22 11.758 1 92 2 LEU B O 1
ATOM 2269 N N . THR B 1 3 ? 21.219 -2.6 11.656 1 95.38 3 THR B N 1
ATOM 2270 C CA . THR B 1 3 ? 21.812 -3.504 10.68 1 95.38 3 THR B CA 1
ATOM 2271 C C . THR B 1 3 ? 21.203 -3.291 9.297 1 95.38 3 THR B C 1
ATOM 2273 O O . THR B 1 3 ? 19.969 -3.32 9.148 1 95.38 3 THR B O 1
ATOM 2276 N N . PRO B 1 4 ? 22.047 -3.07 8.344 1 96.94 4 PRO B N 1
ATOM 2277 C CA . PRO B 1 4 ? 21.516 -2.91 6.988 1 96.94 4 PRO B CA 1
ATOM 2278 C C . PRO B 1 4 ? 21.125 -4.242 6.348 1 96.94 4 PRO B C 1
ATOM 2280 O O . PRO B 1 4 ? 21.844 -5.23 6.484 1 96.94 4 PRO B O 1
ATOM 2283 N N . TYR B 1 5 ? 20.031 -4.27 5.688 1 98 5 TYR B N 1
ATOM 2284 C CA . TYR B 1 5 ? 19.578 -5.379 4.855 1 98 5 TYR B CA 1
ATOM 2285 C C . TYR B 1 5 ? 19.281 -4.918 3.434 1 98 5 TYR B C 1
ATOM 2287 O O . TYR B 1 5 ? 18.406 -4.078 3.211 1 98 5 TYR B O 1
ATOM 2295 N N . ALA B 1 6 ? 20 -5.461 2.535 1 98.25 6 ALA B N 1
ATOM 2296 C CA . ALA B 1 6 ? 19.797 -5.137 1.125 1 98.25 6 ALA B CA 1
ATOM 2297 C C . ALA B 1 6 ? 18.5 -5.734 0.604 1 98.25 6 ALA B C 1
ATOM 2299 O O . ALA B 1 6 ? 18.094 -6.828 1.015 1 98.25 6 ALA B O 1
ATOM 2300 N N . TYR B 1 7 ? 17.844 -4.992 -0.278 1 98.56 7 TYR B N 1
ATOM 2301 C CA . TYR B 1 7 ? 16.656 -5.52 -0.936 1 98.56 7 TYR B CA 1
ATOM 2302 C C . TYR B 1 7 ? 16.625 -5.129 -2.408 1 98.56 7 TYR B C 1
ATOM 2304 O O . TYR B 1 7 ? 17.344 -4.219 -2.83 1 98.56 7 TYR B O 1
ATOM 2312 N N . HIS B 1 8 ? 15.867 -5.863 -3.162 1 98.62 8 HIS B N 1
ATOM 2313 C CA . HIS B 1 8 ? 15.586 -5.598 -4.566 1 98.62 8 HIS B CA 1
ATOM 2314 C C . HIS B 1 8 ? 14.094 -5.344 -4.789 1 98.62 8 HIS B C 1
ATOM 2316 O O . HIS B 1 8 ? 13.258 -5.965 -4.141 1 98.62 8 HIS B O 1
ATOM 2322 N N . LEU B 1 9 ? 13.812 -4.426 -5.641 1 98.31 9 LEU B N 1
ATOM 2323 C CA . LEU B 1 9 ? 12.453 -4.195 -6.121 1 98.31 9 LEU B CA 1
ATOM 2324 C C . LEU B 1 9 ? 12.273 -4.758 -7.527 1 98.31 9 LEU B C 1
ATOM 2326 O O . LEU B 1 9 ? 13.008 -4.395 -8.445 1 98.31 9 LEU B O 1
ATOM 2330 N N . VAL B 1 10 ? 11.305 -5.621 -7.691 1 98.31 10 VAL B N 1
ATOM 2331 C CA . VAL B 1 10 ? 11.047 -6.234 -8.992 1 98.31 10 VAL B CA 1
ATOM 2332 C C . VAL B 1 10 ? 9.547 -6.207 -9.281 1 98.31 10 VAL B C 1
ATOM 2334 O O . VAL B 1 10 ? 8.727 -6.195 -8.359 1 98.31 10 VAL B O 1
ATOM 2337 N N . ASN B 1 11 ? 9.219 -6.121 -10.484 1 98.12 11 ASN B N 1
ATOM 2338 C CA . ASN B 1 11 ? 7.863 -6.344 -10.969 1 98.12 11 ASN B CA 1
ATOM 2339 C C . ASN B 1 11 ? 7.719 -7.715 -11.617 1 98.12 11 ASN B C 1
ATOM 2341 O O . ASN B 1 11 ? 8.398 -8.008 -12.609 1 98.12 11 ASN B O 1
ATOM 2345 N N . VAL B 1 12 ? 6.855 -8.492 -11.031 1 98.25 12 VAL B N 1
ATOM 2346 C CA . VAL B 1 12 ? 6.656 -9.867 -11.477 1 98.25 12 VAL B CA 1
ATOM 2347 C C . VAL B 1 12 ? 5.441 -9.938 -12.398 1 98.25 12 VAL B C 1
ATOM 2349 O O . VAL B 1 12 ? 4.461 -9.219 -12.203 1 98.25 12 VAL B O 1
ATOM 2352 N N . PHE B 1 13 ? 5.508 -10.812 -13.43 1 98.31 13 PHE B N 1
ATOM 2353 C CA . PHE B 1 13 ? 4.496 -10.914 -14.477 1 98.31 13 PHE B CA 1
ATOM 2354 C C . PHE B 1 13 ? 4.438 -9.633 -15.305 1 98.31 13 PHE B C 1
ATOM 2356 O O . PHE B 1 13 ? 3.359 -9.195 -15.695 1 98.31 13 PHE B O 1
ATOM 2363 N N . ALA B 1 14 ? 5.574 -9.023 -15.5 1 97.25 14 ALA B N 1
ATOM 2364 C CA . ALA B 1 14 ? 5.645 -7.707 -16.125 1 97.25 14 ALA B CA 1
ATOM 2365 C C . ALA B 1 14 ? 6.184 -7.809 -17.547 1 97.25 14 ALA B C 1
ATOM 2367 O O . ALA B 1 14 ? 7.258 -8.367 -17.781 1 97.25 14 ALA B O 1
ATOM 2368 N N . GLU B 1 15 ? 5.477 -7.238 -18.438 1 96.69 15 GLU B N 1
ATOM 2369 C CA . GLU B 1 15 ? 5.973 -7.102 -19.812 1 96.69 15 GLU B CA 1
ATOM 2370 C C . GLU B 1 15 ? 6.227 -5.637 -20.156 1 96.69 15 GLU B C 1
ATOM 2372 O O . GLU B 1 15 ? 6.758 -5.328 -21.219 1 96.69 15 GLU B O 1
ATOM 2377 N N . THR B 1 16 ? 5.832 -4.762 -19.312 1 93.94 16 THR B N 1
ATOM 2378 C CA . THR B 1 16 ? 6.203 -3.352 -19.328 1 93.94 16 THR B CA 1
ATOM 2379 C C . THR B 1 16 ? 6.863 -2.947 -18.016 1 93.94 16 THR B C 1
ATOM 2381 O O . THR B 1 16 ? 6.648 -3.588 -16.984 1 93.94 16 THR B O 1
ATOM 2384 N N . TYR B 1 17 ? 7.629 -1.935 -18.016 1 94.19 17 TYR B N 1
ATOM 2385 C CA . TYR B 1 17 ? 8.523 -1.593 -16.906 1 94.19 17 TYR B CA 1
ATOM 2386 C C . TYR B 1 17 ? 7.742 -1.365 -15.625 1 94.19 17 TYR B C 1
ATOM 2388 O O . TYR B 1 17 ? 8.156 -1.813 -14.555 1 94.19 17 TYR B O 1
ATOM 2396 N N . PHE B 1 18 ? 6.609 -0.649 -15.711 1 93.12 18 PHE B N 1
ATOM 2397 C CA . PHE B 1 18 ? 5.836 -0.35 -14.508 1 93.12 18 PHE B CA 1
ATOM 2398 C C . PHE B 1 18 ? 4.586 -1.219 -14.438 1 93.12 18 PHE B C 1
ATOM 2400 O O . PHE B 1 18 ? 3.66 -0.922 -13.68 1 93.12 18 PHE B O 1
ATOM 2407 N N . GLY B 1 19 ? 4.566 -2.242 -15.234 1 95 19 GLY B N 1
ATOM 2408 C CA . GLY B 1 19 ? 3.535 -3.256 -15.078 1 95 19 GLY B CA 1
ATOM 2409 C C . GLY B 1 19 ? 3.889 -4.309 -14.047 1 95 19 GLY B C 1
ATOM 2410 O O . GLY B 1 19 ? 4.824 -4.129 -13.258 1 95 19 GLY B O 1
ATOM 2411 N N . GLY B 1 20 ? 3.1 -5.309 -14 1 97.25 20 GLY B N 1
ATOM 2412 C CA . GLY B 1 20 ? 3.385 -6.441 -13.133 1 97.25 20 GLY B CA 1
ATOM 2413 C C . GLY B 1 20 ? 3.033 -6.184 -11.68 1 97.25 20 GLY B C 1
ATOM 2414 O O . GLY B 1 20 ? 2.592 -5.09 -11.328 1 97.25 20 GLY B O 1
ATOM 2415 N N . ASN B 1 21 ? 3.209 -7.156 -10.938 1 97.5 21 ASN B N 1
ATOM 2416 C CA . ASN B 1 21 ? 2.98 -7.113 -9.5 1 97.5 21 ASN B CA 1
ATOM 2417 C C . ASN B 1 21 ? 4.266 -6.816 -8.734 1 97.5 21 ASN B C 1
ATOM 2419 O O . ASN B 1 21 ? 5.223 -7.594 -8.789 1 97.5 21 ASN B O 1
ATOM 2423 N N . PRO B 1 22 ? 4.309 -5.688 -8.023 1 97.5 22 PRO B N 1
ATOM 2424 C CA . PRO B 1 22 ? 5.547 -5.285 -7.348 1 97.5 22 PRO B CA 1
ATOM 2425 C C . PRO B 1 22 ? 5.895 -6.184 -6.164 1 97.5 22 PRO B C 1
ATOM 2427 O O . PRO B 1 22 ? 5 -6.664 -5.465 1 97.5 22 PRO B O 1
ATOM 2430 N N . LEU B 1 23 ? 7.207 -6.355 -5.957 1 98 23 LEU B N 1
ATOM 2431 C CA . LEU B 1 23 ? 7.715 -7.23 -4.906 1 98 23 LEU B CA 1
ATOM 2432 C C . LEU B 1 23 ? 9.039 -6.711 -4.359 1 98 23 LEU B C 1
ATOM 2434 O O . LEU B 1 23 ? 9.906 -6.277 -5.121 1 98 23 LEU B O 1
ATOM 2438 N N . ALA B 1 24 ? 9.133 -6.676 -3.078 1 98.62 24 ALA B N 1
ATOM 2439 C CA . ALA B 1 24 ? 10.43 -6.48 -2.438 1 98.62 24 ALA B CA 1
ATOM 2440 C C . ALA B 1 24 ? 11.047 -7.82 -2.035 1 98.62 24 ALA B C 1
ATOM 2442 O O . ALA B 1 24 ? 10.398 -8.633 -1.371 1 98.62 24 ALA B O 1
ATOM 2443 N N . VAL B 1 25 ? 12.266 -8.016 -2.457 1 98.81 25 VAL B N 1
ATOM 2444 C CA . VAL B 1 25 ? 12.984 -9.242 -2.16 1 98.81 25 VAL B CA 1
ATOM 2445 C C . VAL B 1 25 ? 14.195 -8.938 -1.279 1 98.81 25 VAL B C 1
ATOM 2447 O O . VAL B 1 25 ? 15.039 -8.117 -1.643 1 98.81 25 VAL B O 1
ATOM 2450 N N . PHE B 1 26 ? 14.242 -9.523 -0.118 1 98.81 26 PHE B N 1
ATOM 2451 C CA . PHE B 1 26 ? 15.422 -9.516 0.733 1 98.81 26 PHE B CA 1
ATOM 2452 C C . PHE B 1 26 ? 16.219 -10.805 0.581 1 98.81 26 PHE B C 1
ATOM 2454 O O . PHE B 1 26 ? 15.898 -11.812 1.222 1 98.81 26 PHE B O 1
ATOM 2461 N N . PRO B 1 27 ? 17.281 -10.758 -0.188 1 98.38 27 PRO B N 1
ATOM 2462 C CA . PRO B 1 27 ? 17.953 -12.008 -0.574 1 98.38 27 PRO B CA 1
ATOM 2463 C C . PRO B 1 27 ? 18.75 -12.625 0.566 1 98.38 27 PRO B C 1
ATOM 2465 O O . PRO B 1 27 ? 19.156 -13.789 0.482 1 98.38 27 PRO B O 1
ATOM 2468 N N . GLN B 1 28 ? 19.094 -11.891 1.586 1 97.56 28 GLN B N 1
ATOM 2469 C CA . GLN B 1 28 ? 19.812 -12.336 2.775 1 97.56 28 GLN B CA 1
ATOM 2470 C C . GLN B 1 28 ? 19.125 -11.836 4.047 1 97.56 28 GLN B C 1
ATOM 2472 O O . GLN B 1 28 ? 19.5 -10.781 4.578 1 97.56 28 GLN B O 1
ATOM 2477 N N . ALA B 1 29 ? 18.281 -12.766 4.574 1 97.69 29 ALA B N 1
ATOM 2478 C CA . ALA B 1 29 ? 17.438 -12.289 5.668 1 97.69 29 ALA B CA 1
ATOM 2479 C C . ALA B 1 29 ? 17.625 -13.148 6.918 1 97.69 29 ALA B C 1
ATOM 2481 O O . ALA B 1 29 ? 16.797 -13.109 7.832 1 97.69 29 ALA B O 1
ATOM 2482 N N . ASP B 1 30 ? 18.672 -13.945 7.035 1 96.81 30 ASP B N 1
ATOM 2483 C CA . ASP B 1 30 ? 18.859 -14.898 8.117 1 96.81 30 ASP B CA 1
ATOM 2484 C C . ASP B 1 30 ? 18.906 -14.195 9.477 1 96.81 30 ASP B C 1
ATOM 2486 O O . ASP B 1 30 ? 18.547 -14.781 10.5 1 96.81 30 ASP B O 1
ATOM 2490 N N . GLY B 1 31 ? 19.188 -13.016 9.609 1 95.38 31 GLY B N 1
ATOM 2491 C CA . GLY B 1 31 ? 19.312 -12.305 10.875 1 95.38 31 GLY B CA 1
ATOM 2492 C C . GLY B 1 31 ? 18.016 -11.672 11.336 1 95.38 31 GLY B C 1
ATOM 2493 O O . GLY B 1 31 ? 17.938 -11.156 12.453 1 95.38 31 GLY B O 1
ATOM 2494 N N . LEU B 1 32 ? 16.969 -11.781 10.578 1 97.25 32 LEU B N 1
ATOM 2495 C CA . LEU B 1 32 ? 15.711 -11.117 10.898 1 97.25 32 LEU B CA 1
ATOM 2496 C C . LEU B 1 32 ? 14.797 -12.047 11.688 1 97.25 32 LEU B C 1
ATOM 2498 O O . LEU B 1 32 ? 14.695 -13.242 11.375 1 97.25 32 LEU B O 1
ATOM 2502 N N . THR B 1 33 ? 14.133 -11.484 12.695 1 96.75 33 THR B N 1
ATOM 2503 C CA . THR B 1 33 ? 13.102 -12.219 13.438 1 96.75 33 THR B CA 1
ATOM 2504 C C . THR B 1 33 ? 11.781 -12.195 12.68 1 96.75 33 THR B C 1
ATOM 2506 O O . THR B 1 33 ? 11.602 -11.414 11.742 1 96.75 33 THR B O 1
ATOM 2509 N N . ASP B 1 34 ? 10.844 -13.047 13.133 1 96.94 34 ASP B N 1
ATOM 2510 C CA . ASP B 1 34 ? 9.5 -13.055 12.555 1 96.94 34 ASP B CA 1
ATOM 2511 C C . ASP B 1 34 ? 8.844 -11.68 12.664 1 96.94 34 ASP B C 1
ATOM 2513 O O . ASP B 1 34 ? 8.242 -11.203 11.703 1 96.94 34 ASP B O 1
ATOM 2517 N N . GLN B 1 35 ? 8.977 -11.109 13.805 1 95.12 35 GLN B N 1
ATOM 2518 C CA . GLN B 1 35 ? 8.367 -9.805 14.047 1 95.12 35 GLN B CA 1
ATOM 2519 C C . GLN B 1 35 ? 8.961 -8.742 13.125 1 95.12 35 GLN B C 1
ATOM 2521 O O . GLN B 1 35 ? 8.234 -7.922 12.562 1 95.12 35 GLN B O 1
ATOM 2526 N N . GLN B 1 36 ? 10.25 -8.789 12.984 1 96.19 36 GLN B N 1
ATOM 2527 C CA . GLN B 1 36 ? 10.922 -7.82 12.117 1 96.19 36 GLN B CA 1
ATOM 2528 C C . GLN B 1 36 ? 10.477 -7.984 10.664 1 96.19 36 GLN B C 1
ATOM 2530 O O . GLN B 1 36 ? 10.219 -6.996 9.977 1 96.19 36 GLN B O 1
ATOM 2535 N N . MET B 1 37 ? 10.414 -9.203 10.211 1 98 37 MET B N 1
ATOM 2536 C CA . MET B 1 37 ? 9.969 -9.445 8.836 1 98 37 MET B CA 1
ATOM 2537 C C . MET B 1 37 ? 8.555 -8.922 8.617 1 98 37 MET B C 1
ATOM 2539 O O . MET B 1 37 ? 8.266 -8.312 7.59 1 98 37 MET B O 1
ATOM 2543 N N . GLN B 1 38 ? 7.68 -9.148 9.578 1 96.31 38 GLN B N 1
ATOM 2544 C CA . GLN B 1 38 ? 6.312 -8.648 9.5 1 96.31 38 GLN B CA 1
ATOM 2545 C C . GLN B 1 38 ? 6.285 -7.125 9.453 1 96.31 38 GLN B C 1
ATOM 2547 O O . GLN B 1 38 ? 5.562 -6.535 8.641 1 96.31 38 GLN B O 1
ATOM 2552 N N . LEU B 1 39 ? 7.062 -6.48 10.297 1 94.88 39 LEU B N 1
ATOM 2553 C CA . LEU B 1 39 ? 7.117 -5.023 10.344 1 94.88 39 LEU B CA 1
ATOM 2554 C C . LEU B 1 39 ? 7.688 -4.457 9.055 1 94.88 39 LEU B C 1
ATOM 2556 O O . LEU B 1 39 ? 7.227 -3.422 8.562 1 94.88 39 LEU B O 1
ATOM 2560 N N . ILE B 1 40 ? 8.648 -5.148 8.484 1 97.19 40 ILE B N 1
ATOM 2561 C CA . ILE B 1 40 ? 9.25 -4.723 7.223 1 97.19 40 ILE B CA 1
ATOM 2562 C C . ILE B 1 40 ? 8.211 -4.809 6.105 1 97.19 40 ILE B C 1
ATOM 2564 O O . ILE B 1 40 ? 8.094 -3.895 5.285 1 97.19 40 ILE B O 1
ATOM 2568 N N . ALA B 1 41 ? 7.484 -5.887 6.086 1 96.56 41 ALA B N 1
ATOM 2569 C CA . ALA B 1 41 ? 6.438 -6.035 5.078 1 96.56 41 ALA B CA 1
ATOM 2570 C C . ALA B 1 41 ? 5.422 -4.902 5.176 1 96.56 41 ALA B C 1
ATOM 2572 O O . ALA B 1 41 ? 4.988 -4.359 4.156 1 96.56 41 ALA B O 1
ATOM 2573 N N . ARG B 1 42 ? 5.059 -4.535 6.383 1 93.12 42 ARG B N 1
ATOM 2574 C CA . ARG B 1 42 ? 4.137 -3.424 6.594 1 93.12 42 ARG B CA 1
ATOM 2575 C C . ARG B 1 42 ? 4.742 -2.107 6.117 1 93.12 42 ARG B C 1
ATOM 2577 O O . ARG B 1 42 ? 4.051 -1.282 5.516 1 93.12 42 ARG B O 1
ATOM 2584 N N . GLN B 1 43 ? 6.059 -1.946 6.371 1 95 43 GLN B N 1
ATOM 2585 C CA . GLN B 1 43 ? 6.793 -0.755 5.957 1 95 43 GLN B CA 1
ATOM 2586 C C . GLN B 1 43 ? 6.73 -0.565 4.445 1 95 43 GLN B C 1
ATOM 2588 O O . GLN B 1 43 ? 6.555 0.556 3.961 1 95 43 GLN B O 1
ATOM 2593 N N . PHE B 1 44 ? 6.82 -1.624 3.725 1 95.69 44 PHE B N 1
ATOM 2594 C CA . PHE B 1 44 ? 6.875 -1.54 2.27 1 95.69 44 PHE B CA 1
ATOM 2595 C C . PHE B 1 44 ? 5.473 -1.414 1.683 1 95.69 44 PHE B C 1
ATOM 2597 O O . PHE B 1 44 ? 5.301 -0.885 0.583 1 95.69 44 PHE B O 1
ATOM 2604 N N . ASN B 1 45 ? 4.52 -1.987 2.348 1 91.88 45 ASN B N 1
ATOM 2605 C CA . ASN B 1 45 ? 3.109 -1.901 1.979 1 91.88 45 ASN B CA 1
ATOM 2606 C C . ASN B 1 45 ? 2.863 -2.451 0.576 1 91.88 45 ASN B C 1
ATOM 2608 O O . ASN B 1 45 ? 2.016 -1.938 -0.156 1 91.88 45 ASN B O 1
ATOM 2612 N N . LEU B 1 46 ? 3.645 -3.348 0.123 1 93.56 46 LEU B N 1
ATOM 2613 C CA . LEU B 1 46 ? 3.363 -4.117 -1.085 1 93.56 46 LEU B CA 1
ATOM 2614 C C . LEU B 1 46 ? 2.518 -5.344 -0.764 1 93.56 46 LEU B C 1
ATOM 2616 O O . LEU B 1 46 ? 2.32 -5.68 0.406 1 93.56 46 LEU B O 1
ATOM 2620 N N . SER B 1 47 ? 1.952 -5.938 -1.784 1 89.5 47 SER B N 1
ATOM 2621 C CA . SER B 1 47 ? 1.123 -7.109 -1.521 1 89.5 47 SER B CA 1
ATOM 2622 C C . SER B 1 47 ? 1.889 -8.156 -0.726 1 89.5 47 SER B C 1
ATOM 2624 O O . SER B 1 47 ? 1.348 -8.75 0.21 1 89.5 47 SER B O 1
ATOM 2626 N N . GLU B 1 48 ? 3.156 -8.344 -1.186 1 93.88 48 GLU B N 1
ATOM 2627 C CA . GLU B 1 48 ? 4.027 -9.234 -0.425 1 93.88 48 GLU B CA 1
ATOM 2628 C C . GLU B 1 48 ? 5.465 -8.727 -0.419 1 93.88 48 GLU B C 1
ATOM 2630 O O . GLU B 1 48 ? 5.863 -7.957 -1.296 1 93.88 48 GLU B O 1
ATOM 2635 N N . THR B 1 49 ? 6.164 -9.078 0.547 1 97.94 49 THR B N 1
ATOM 2636 C CA . THR B 1 49 ? 7.613 -9.008 0.689 1 97.94 49 THR B CA 1
ATOM 2637 C C . THR B 1 49 ? 8.203 -10.391 0.956 1 97.94 49 THR B C 1
ATOM 2639 O O . THR B 1 49 ? 7.648 -11.164 1.74 1 97.94 49 THR B O 1
ATOM 2642 N N . VAL B 1 50 ? 9.281 -10.688 0.273 1 98.62 50 VAL B N 1
ATOM 2643 C CA . VAL B 1 50 ? 9.828 -12.031 0.449 1 98.62 50 VAL B CA 1
ATOM 2644 C C . VAL B 1 50 ? 11.227 -11.945 1.051 1 98.62 50 VAL B C 1
ATOM 2646 O O . VAL B 1 50 ? 12.016 -11.07 0.675 1 98.62 50 VAL B O 1
ATOM 2649 N N . PHE B 1 51 ? 11.453 -12.797 2.029 1 98.88 51 PHE B N 1
ATOM 2650 C CA . PHE B 1 51 ? 12.727 -12.906 2.73 1 98.88 51 PHE B CA 1
ATOM 2651 C C . PHE B 1 51 ? 13.391 -14.25 2.451 1 98.88 51 PHE B C 1
ATOM 2653 O O . PHE B 1 51 ? 12.773 -15.297 2.646 1 98.88 51 PHE B O 1
ATOM 2660 N N . VAL B 1 52 ? 14.609 -14.195 2.047 1 98.69 52 VAL B N 1
ATOM 2661 C CA . VAL B 1 52 ? 15.328 -15.406 1.674 1 98.69 52 VAL B CA 1
ATOM 2662 C C . VAL B 1 52 ? 16.266 -15.812 2.803 1 98.69 52 VAL B C 1
ATOM 2664 O O . VAL B 1 52 ? 17.016 -14.984 3.328 1 98.69 52 VAL B O 1
ATOM 2667 N N . H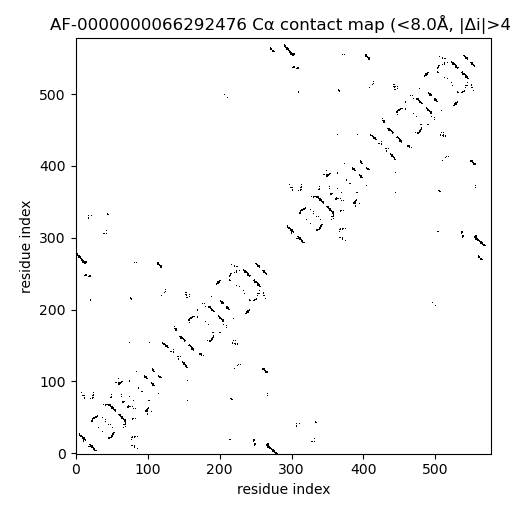IS B 1 53 ? 16.203 -17.062 3.135 1 98.31 53 HIS B N 1
ATOM 2668 C CA . HIS B 1 53 ? 17.016 -17.641 4.191 1 98.31 53 HIS B CA 1
ATOM 2669 C C . HIS B 1 53 ? 17.797 -18.844 3.678 1 98.31 53 HIS B C 1
ATOM 2671 O O . HIS B 1 53 ? 17.5 -19.375 2.605 1 98.31 53 HIS B O 1
ATOM 2677 N N . GLN B 1 54 ? 18.766 -19.188 4.492 1 97.19 54 GLN B N 1
ATOM 2678 C CA . GLN B 1 54 ? 19.375 -20.5 4.27 1 97.19 54 GLN B CA 1
ATOM 2679 C C . GLN B 1 54 ? 18.344 -21.609 4.48 1 97.19 54 GLN B C 1
ATOM 2681 O O . GLN B 1 54 ? 17.516 -21.531 5.383 1 97.19 54 GLN B O 1
ATOM 2686 N N . THR B 1 55 ? 18.438 -22.531 3.596 1 96.44 55 THR B N 1
ATOM 2687 C CA . THR B 1 55 ? 17.469 -23.625 3.668 1 96.44 55 THR B CA 1
ATOM 2688 C C . THR B 1 55 ? 17.953 -24.703 4.645 1 96.44 55 THR B C 1
ATOM 2690 O O . THR B 1 55 ? 19.156 -24.844 4.883 1 96.44 55 THR B O 1
ATOM 2693 N N . THR B 1 56 ? 16.969 -25.406 5.188 1 91.69 56 THR B N 1
ATOM 2694 C CA . THR B 1 56 ? 17.266 -26.578 6.008 1 91.69 56 THR B CA 1
ATOM 2695 C C . THR B 1 56 ? 17.141 -27.859 5.188 1 91.69 56 THR B C 1
ATOM 2697 O O . THR B 1 56 ? 17.453 -28.938 5.672 1 91.69 56 THR B O 1
ATOM 2700 N N . GLU B 1 57 ? 16.625 -27.766 4.02 1 93.25 57 GLU B N 1
ATOM 2701 C CA . GLU B 1 57 ? 16.469 -28.891 3.109 1 93.25 57 GLU B CA 1
ATOM 2702 C C . GLU B 1 57 ? 17.656 -28.984 2.145 1 93.25 57 GLU B C 1
ATOM 2704 O O . GLU B 1 57 ? 17.922 -28.047 1.399 1 93.25 57 GLU B O 1
ATOM 2709 N N . SER B 1 58 ? 18.25 -30.094 2.057 1 93.38 58 SER B N 1
ATOM 2710 C CA . SER B 1 58 ? 19.438 -30.281 1.23 1 93.38 58 SER B CA 1
ATOM 2711 C C . SER B 1 58 ? 19.109 -30.141 -0.251 1 93.38 58 SER B C 1
ATOM 2713 O O . SER B 1 58 ? 19.969 -29.766 -1.052 1 93.38 58 SER B O 1
ATOM 2715 N N . SER B 1 59 ? 17.906 -30.391 -0.618 1 95.25 59 SER B N 1
ATOM 2716 C CA . SER B 1 59 ? 17.531 -30.391 -2.027 1 95.25 59 SER B CA 1
ATOM 2717 C C . SER B 1 59 ? 17.188 -28.984 -2.504 1 95.25 59 SER B C 1
ATOM 2719 O O . SER B 1 59 ? 17.094 -28.734 -3.709 1 95.25 59 SER B O 1
ATOM 2721 N N . ALA B 1 60 ? 16.984 -28.078 -1.599 1 96.94 60 ALA B N 1
ATOM 2722 C CA . ALA B 1 60 ? 16.594 -26.719 -1.965 1 96.94 60 ALA B CA 1
ATOM 2723 C C . ALA B 1 60 ? 17.781 -25.766 -1.895 1 96.94 60 ALA B C 1
ATOM 2725 O O . ALA B 1 60 ? 18.672 -25.938 -1.064 1 96.94 60 ALA B O 1
ATOM 2726 N N . VAL B 1 61 ? 17.75 -24.766 -2.699 1 97.12 61 VAL B N 1
ATOM 2727 C CA . VAL B 1 61 ? 18.875 -23.844 -2.748 1 97.12 61 VAL B CA 1
ATOM 2728 C C . VAL B 1 61 ? 18.719 -22.781 -1.658 1 97.12 61 VAL B C 1
ATOM 2730 O O . VAL B 1 61 ? 19.703 -22.297 -1.106 1 97.12 61 VAL B O 1
ATOM 2733 N N . ARG B 1 62 ? 17.516 -22.375 -1.364 1 98.25 62 ARG B N 1
ATOM 2734 C CA . ARG B 1 62 ? 17.188 -21.391 -0.336 1 98.25 62 ARG B CA 1
ATOM 2735 C C . ARG B 1 62 ? 15.781 -21.609 0.192 1 98.25 62 ARG B C 1
ATOM 2737 O O . ARG B 1 62 ? 15.016 -22.406 -0.36 1 98.25 62 ARG B O 1
ATOM 2744 N N . LYS B 1 63 ? 15.508 -20.953 1.262 1 98.25 63 LYS B N 1
ATOM 2745 C CA . LYS B 1 63 ? 14.172 -20.938 1.862 1 98.25 63 LYS B CA 1
ATOM 2746 C C . LYS B 1 63 ? 13.547 -19.562 1.766 1 98.25 63 LYS B C 1
ATOM 2748 O O . LYS B 1 63 ? 14.203 -18.547 2.037 1 98.25 63 LYS B O 1
ATOM 2753 N N . LEU B 1 64 ? 12.305 -19.562 1.352 1 98 64 LEU B N 1
ATOM 2754 C CA . LEU B 1 64 ? 11.555 -18.312 1.244 1 98 64 LEU B CA 1
ATOM 2755 C C . LEU B 1 64 ? 10.586 -18.156 2.414 1 98 64 LEU B C 1
ATOM 2757 O O . LEU B 1 64 ? 9.922 -19.125 2.807 1 98 64 LEU B O 1
ATOM 2761 N N . ARG B 1 65 ? 10.539 -17 2.975 1 98.06 65 ARG B N 1
ATOM 2762 C CA . ARG B 1 65 ? 9.477 -16.531 3.855 1 98.06 65 ARG B CA 1
ATOM 2763 C C . ARG B 1 65 ? 8.719 -15.367 3.223 1 98.06 65 ARG B C 1
ATOM 2765 O O . ARG B 1 65 ? 9.312 -14.352 2.865 1 98.06 65 ARG B O 1
ATOM 2772 N N . ILE B 1 66 ? 7.441 -15.531 3.08 1 96.5 66 ILE B N 1
ATOM 2773 C CA . ILE B 1 66 ? 6.629 -14.594 2.314 1 96.5 66 ILE B CA 1
ATOM 2774 C C . ILE B 1 66 ? 5.641 -13.891 3.24 1 96.5 66 ILE B C 1
ATOM 2776 O O . ILE B 1 66 ? 4.84 -14.547 3.916 1 96.5 66 ILE B O 1
ATOM 2780 N N . PHE B 1 67 ? 5.637 -12.57 3.227 1 96.12 67 PHE B N 1
ATOM 2781 C CA . PHE B 1 67 ? 4.805 -11.805 4.148 1 96.12 67 PHE B CA 1
ATOM 2782 C C . PHE B 1 67 ? 3.945 -10.797 3.393 1 96.12 67 PHE B C 1
ATOM 2784 O O . PHE B 1 67 ? 4.438 -10.086 2.514 1 96.12 67 PHE B O 1
ATOM 2791 N N . THR B 1 68 ? 2.637 -10.797 3.674 1 91.44 68 THR B N 1
ATOM 2792 C CA . THR B 1 68 ? 1.815 -9.617 3.426 1 91.44 68 THR B CA 1
ATOM 2793 C C . THR B 1 68 ? 2.02 -8.57 4.52 1 91.44 68 THR B C 1
ATOM 2795 O O . THR B 1 68 ? 2.703 -8.836 5.512 1 91.44 68 THR B O 1
ATOM 2798 N N . PRO B 1 69 ? 1.46 -7.371 4.352 1 90.75 69 PRO B N 1
ATOM 2799 C CA . PRO B 1 69 ? 1.567 -6.387 5.434 1 90.75 69 PRO B CA 1
ATOM 2800 C C . PRO B 1 69 ? 0.927 -6.867 6.734 1 90.75 69 PRO B C 1
ATOM 2802 O O . PRO B 1 69 ? 1.272 -6.379 7.812 1 90.75 69 PRO B O 1
ATOM 2805 N N . ASP B 1 70 ? 0.068 -7.938 6.676 1 87.69 70 ASP B N 1
ATOM 2806 C CA . ASP B 1 70 ? -0.723 -8.305 7.848 1 87.69 70 ASP B CA 1
ATOM 2807 C C . ASP B 1 70 ? -0.291 -9.656 8.406 1 87.69 70 ASP B C 1
ATOM 2809 O O . ASP B 1 70 ? -0.44 -9.922 9.602 1 87.69 70 ASP B O 1
ATOM 2813 N N . TYR B 1 71 ? 0.182 -10.523 7.559 1 90.12 71 TYR B N 1
ATOM 2814 C CA . TYR B 1 71 ? 0.515 -11.867 8.023 1 90.12 71 TYR B CA 1
ATOM 2815 C C . TYR B 1 71 ? 1.418 -12.578 7.023 1 90.12 71 TYR B C 1
ATOM 2817 O O . TYR B 1 71 ? 1.589 -12.117 5.891 1 90.12 71 TYR B O 1
ATOM 2825 N N . GLU B 1 72 ? 1.986 -13.695 7.477 1 94.31 72 GLU B N 1
ATOM 2826 C CA . GLU B 1 72 ? 2.838 -14.531 6.641 1 94.31 72 GLU B CA 1
ATOM 2827 C C . GLU B 1 72 ? 2.01 -15.547 5.848 1 94.31 72 GLU B C 1
ATOM 2829 O O . GLU B 1 72 ? 1.064 -16.125 6.379 1 94.31 72 GLU B O 1
ATOM 2834 N N . LEU B 1 73 ? 2.328 -15.719 4.613 1 89.75 73 LEU B N 1
ATOM 2835 C CA . LEU B 1 73 ? 1.727 -16.734 3.76 1 89.75 73 LEU B CA 1
ATOM 2836 C C . LEU B 1 73 ? 2.631 -17.969 3.654 1 89.75 73 LEU B C 1
ATOM 2838 O O . LEU B 1 73 ? 3.852 -17.828 3.543 1 89.75 73 LEU B O 1
ATOM 2842 N N . PRO B 1 74 ? 2.033 -19.109 3.672 1 89.12 74 PRO B N 1
ATOM 2843 C CA . PRO B 1 74 ? 2.857 -20.297 3.484 1 89.12 74 PRO B CA 1
ATOM 2844 C C . PRO B 1 74 ? 3.438 -20.406 2.074 1 89.12 74 PRO B C 1
ATOM 2846 O O . PRO B 1 74 ? 4.492 -21 1.881 1 89.12 74 PRO B O 1
ATOM 2849 N N . PHE B 1 75 ? 2.732 -19.922 1.174 1 87.69 75 PHE B N 1
ATOM 2850 C CA . PHE B 1 75 ? 3.137 -19.891 -0.227 1 87.69 75 PHE B CA 1
ATOM 2851 C C . PHE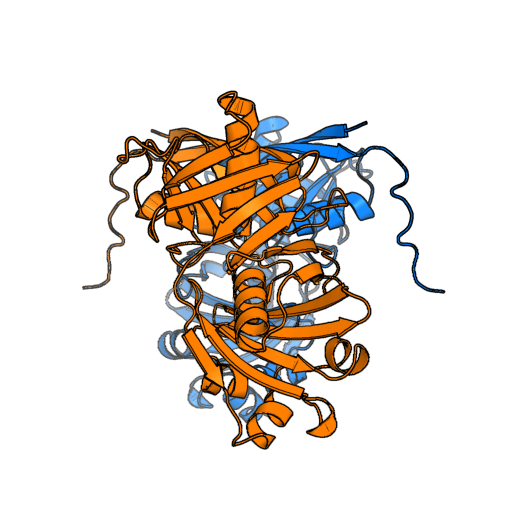 B 1 75 ? 2.4 -18.781 -0.981 1 87.69 75 PHE B C 1
ATOM 2853 O O . PHE B 1 75 ? 1.23 -18.516 -0.705 1 87.69 75 PHE B O 1
ATOM 2860 N N . ALA B 1 76 ? 3.078 -18.188 -1.982 1 89.31 76 ALA B N 1
ATOM 2861 C CA . ALA B 1 76 ? 2.502 -17.297 -2.986 1 89.31 76 ALA B CA 1
ATOM 2862 C C . ALA B 1 76 ? 3.291 -17.359 -4.293 1 89.31 76 ALA B C 1
ATOM 2864 O O . ALA B 1 76 ? 4.512 -17.516 -4.277 1 89.31 76 ALA B O 1
ATOM 2865 N N . GLY B 1 77 ? 2.701 -17.219 -5.371 1 92.25 77 GLY B N 1
ATOM 2866 C CA . GLY B 1 77 ? 3.295 -17.406 -6.684 1 92.25 77 GLY B CA 1
ATOM 2867 C C . GLY B 1 77 ? 4.238 -16.281 -7.082 1 92.25 77 GLY B C 1
ATOM 2868 O O . GLY B 1 77 ? 5.434 -16.516 -7.285 1 92.25 77 GLY B O 1
ATOM 2869 N N . HIS B 1 78 ? 3.729 -15.031 -7.109 1 94.38 78 HIS B N 1
ATOM 2870 C CA . HIS B 1 78 ? 4.551 -13.953 -7.652 1 94.38 78 HIS B CA 1
ATOM 2871 C C . HIS B 1 78 ? 5.777 -13.703 -6.781 1 94.38 78 HIS B C 1
ATOM 2873 O O . HIS B 1 78 ? 6.879 -13.5 -7.293 1 94.38 78 HIS B O 1
ATOM 2879 N N . PRO B 1 79 ? 5.699 -13.797 -5.465 1 96.25 79 PRO B N 1
ATOM 2880 C CA . PRO B 1 79 ? 6.918 -13.664 -4.66 1 96.25 79 PRO B CA 1
ATOM 2881 C C . PRO B 1 79 ? 7.945 -14.75 -4.961 1 96.25 79 PRO B C 1
ATOM 2883 O O . PRO B 1 79 ? 9.148 -14.492 -4.945 1 96.25 79 PRO B O 1
ATOM 2886 N N . THR B 1 80 ? 7.465 -15.93 -5.16 1 96.19 80 THR B N 1
ATOM 2887 C CA . THR B 1 80 ? 8.359 -17.047 -5.465 1 96.19 80 THR B CA 1
ATOM 2888 C C . THR B 1 80 ? 9.086 -16.812 -6.785 1 96.19 80 THR B C 1
ATOM 2890 O O . THR B 1 80 ? 10.305 -16.969 -6.863 1 96.19 80 THR B O 1
ATOM 2893 N N . ILE B 1 81 ? 8.414 -16.375 -7.738 1 97.44 81 ILE B N 1
ATOM 2894 C CA . ILE B 1 81 ? 8.992 -16.094 -9.047 1 97.44 81 ILE B CA 1
ATOM 2895 C C . ILE B 1 81 ? 9.961 -14.922 -8.945 1 97.44 81 ILE B C 1
ATOM 2897 O O . ILE B 1 81 ? 11.062 -14.961 -9.5 1 97.44 81 ILE B O 1
ATOM 2901 N N . GLY B 1 82 ? 9.555 -13.867 -8.258 1 98.12 82 GLY B N 1
ATOM 2902 C CA . GLY B 1 82 ? 10.43 -12.719 -8.07 1 98.12 82 GLY B CA 1
ATOM 2903 C C . GLY B 1 82 ? 11.711 -13.062 -7.34 1 98.12 82 GLY B C 1
ATOM 2904 O O . GLY B 1 82 ? 12.797 -12.617 -7.727 1 98.12 82 GLY B O 1
ATOM 2905 N N . ALA B 1 83 ? 11.57 -13.844 -6.27 1 98.25 83 ALA B N 1
ATOM 2906 C CA . ALA B 1 83 ? 12.75 -14.289 -5.531 1 98.25 83 ALA B CA 1
ATOM 2907 C C . ALA B 1 83 ? 13.664 -15.125 -6.422 1 98.25 83 ALA B C 1
ATOM 2909 O O . ALA B 1 83 ? 14.891 -14.969 -6.379 1 98.25 83 ALA B O 1
ATOM 2910 N N . ALA B 1 84 ? 13.078 -15.961 -7.203 1 98.06 84 ALA B N 1
ATOM 2911 C CA . ALA B 1 84 ? 13.852 -16.797 -8.125 1 98.06 84 ALA B CA 1
ATOM 2912 C C . ALA B 1 84 ? 14.656 -15.93 -9.094 1 98.06 84 ALA B C 1
ATOM 2914 O O . ALA B 1 84 ? 15.82 -16.234 -9.375 1 98.06 84 ALA B O 1
ATOM 2915 N N . PHE B 1 85 ? 14.055 -14.953 -9.625 1 97.62 85 PHE B N 1
ATOM 2916 C CA . PHE B 1 85 ? 14.727 -14.023 -10.539 1 97.62 85 PHE B CA 1
ATOM 2917 C C . PHE B 1 85 ? 15.969 -13.438 -9.883 1 97.62 85 PHE B C 1
ATOM 2919 O O . PHE B 1 85 ? 17.047 -13.445 -10.477 1 97.62 85 PHE B O 1
ATOM 2926 N N . VAL B 1 86 ? 15.805 -12.93 -8.625 1 97.88 86 VAL B N 1
ATOM 2927 C CA . VAL B 1 86 ? 16.891 -12.273 -7.91 1 97.88 86 VAL B CA 1
ATOM 2928 C C . VAL B 1 86 ? 17.984 -13.297 -7.578 1 97.88 86 VAL B C 1
ATOM 2930 O O . VAL B 1 86 ? 19.172 -13.055 -7.816 1 97.88 86 VAL B O 1
ATOM 2933 N N . LEU B 1 87 ? 17.609 -14.445 -7.098 1 97.62 87 LEU B N 1
ATOM 2934 C CA . LEU B 1 87 ? 18.547 -15.469 -6.66 1 97.62 87 LEU B CA 1
ATOM 2935 C C . LEU B 1 87 ? 19.328 -16.031 -7.844 1 97.62 87 LEU B C 1
ATOM 2937 O O . LEU B 1 87 ? 20.516 -16.344 -7.719 1 97.62 87 LEU B O 1
ATOM 2941 N N . HIS B 1 88 ? 18.625 -16.203 -8.914 1 95.75 88 HIS B N 1
ATOM 2942 C CA . HIS B 1 88 ? 19.281 -16.75 -10.094 1 95.75 88 HIS B CA 1
ATOM 2943 C C . HIS B 1 88 ? 20.438 -15.867 -10.531 1 95.75 88 HIS B C 1
ATOM 2945 O O . HIS B 1 88 ? 21.484 -16.375 -10.945 1 95.75 88 HIS B O 1
ATOM 2951 N N . GLN B 1 89 ? 20.281 -14.609 -10.469 1 90.38 89 GLN B N 1
ATOM 2952 C CA . GLN B 1 89 ? 21.312 -13.648 -10.852 1 90.38 89 GLN B CA 1
ATOM 2953 C C . GLN B 1 89 ? 22.453 -13.633 -9.836 1 90.38 89 GLN B C 1
ATOM 2955 O O . GLN B 1 89 ? 23.625 -13.477 -10.211 1 90.38 89 GLN B O 1
ATOM 2960 N N . GLN B 1 90 ? 22.156 -13.891 -8.648 1 94.25 90 GLN B N 1
ATOM 2961 C CA . GLN B 1 90 ? 23.141 -13.734 -7.578 1 94.25 90 GLN B CA 1
ATOM 2962 C C . GLN B 1 90 ? 23.922 -15.023 -7.355 1 94.25 90 GLN B C 1
ATOM 2964 O O . GLN B 1 90 ? 25.094 -14.984 -6.969 1 94.25 90 GLN B O 1
ATOM 2969 N N . LEU B 1 91 ? 23.297 -16.172 -7.492 1 94.19 91 LEU B N 1
ATOM 2970 C CA . LEU B 1 91 ? 23.891 -17.438 -7.09 1 94.19 91 LEU B CA 1
ATOM 2971 C C . LEU B 1 91 ? 24.25 -18.281 -8.312 1 94.19 91 LEU B C 1
ATOM 2973 O O . LEU B 1 91 ? 24.719 -19.422 -8.18 1 94.19 91 LEU B O 1
ATOM 2977 N N . ASN B 1 92 ? 24.125 -17.812 -9.539 1 91 92 ASN B N 1
ATOM 2978 C CA . ASN B 1 92 ? 24.422 -18.562 -10.758 1 91 92 ASN B CA 1
ATOM 2979 C C . ASN B 1 92 ? 23.75 -19.938 -10.75 1 91 92 ASN B C 1
ATOM 2981 O O . ASN B 1 92 ? 24.406 -20.953 -10.922 1 91 92 ASN B O 1
ATOM 2985 N N . LEU B 1 93 ? 22.562 -20.031 -10.523 1 94.31 93 LEU B N 1
ATOM 2986 C CA . LEU B 1 93 ? 21.781 -21.25 -10.391 1 94.31 93 LEU B CA 1
ATOM 2987 C C . LEU B 1 93 ? 21.516 -21.875 -11.75 1 94.31 93 LEU B C 1
ATOM 2989 O O . LEU B 1 93 ? 21.516 -21.188 -12.773 1 94.31 93 LEU B O 1
ATOM 2993 N N . PRO B 1 94 ? 21.328 -23.234 -11.742 1 95.06 94 PRO B N 1
ATOM 2994 C CA . PRO B 1 94 ? 20.875 -23.875 -12.984 1 95.06 94 PRO B CA 1
ATOM 2995 C C . PRO B 1 94 ? 19.484 -23.422 -13.391 1 95.06 94 PRO B C 1
ATOM 2997 O O . PRO B 1 94 ? 18.844 -22.641 -12.68 1 95.06 94 PRO B O 1
ATOM 3000 N N . GLU B 1 95 ? 19.062 -23.906 -14.531 1 96 95 GLU B N 1
ATOM 3001 C CA . GLU B 1 95 ? 17.781 -23.484 -15.078 1 96 95 GLU B CA 1
ATOM 3002 C C . GLU B 1 95 ? 16.625 -24.125 -14.312 1 96 95 GLU B C 1
ATOM 3004 O O . GLU B 1 95 ? 15.477 -23.703 -14.453 1 96 95 GLU B O 1
ATOM 3009 N N . THR B 1 96 ? 16.922 -25.172 -13.625 1 96.5 96 THR B N 1
ATOM 3010 C CA . THR B 1 96 ? 15.922 -25.828 -12.789 1 96.5 96 THR B CA 1
ATOM 3011 C C . THR B 1 96 ? 16.453 -26.062 -11.383 1 96.5 96 THR B C 1
ATOM 3013 O O . THR B 1 96 ? 17.594 -26.5 -11.211 1 96.5 96 THR B O 1
ATOM 3016 N N . TYR B 1 97 ? 15.711 -25.797 -10.375 1 97 97 TYR B N 1
ATOM 3017 C CA . TYR B 1 97 ? 16.094 -25.984 -8.977 1 97 97 TYR B CA 1
ATOM 3018 C C . TYR B 1 97 ? 14.875 -25.891 -8.062 1 97 97 TYR B C 1
ATOM 3020 O O . TYR B 1 97 ? 13.758 -25.641 -8.523 1 97 97 TYR B O 1
ATOM 3028 N N . LEU B 1 98 ? 15.109 -26.188 -6.816 1 96.81 98 LEU B N 1
ATOM 3029 C CA . LEU B 1 98 ? 14.031 -26.172 -5.836 1 96.81 98 LEU B CA 1
ATOM 3030 C C . LEU B 1 98 ? 14.234 -25.047 -4.824 1 96.81 98 LEU B C 1
ATOM 3032 O O . LEU B 1 98 ? 15.367 -24.781 -4.414 1 96.81 98 LEU B O 1
ATOM 3036 N N . LEU B 1 99 ? 13.164 -24.438 -4.48 1 96.81 99 LEU B N 1
ATOM 3037 C CA . LEU B 1 99 ? 13.109 -23.547 -3.33 1 96.81 99 LEU B CA 1
ATOM 3038 C C . LEU B 1 99 ? 12.211 -24.109 -2.238 1 96.81 99 LEU B C 1
ATOM 3040 O O . LEU B 1 99 ? 11.258 -24.844 -2.529 1 96.81 99 LEU B O 1
ATOM 3044 N N . GLN B 1 100 ? 12.578 -23.828 -1.025 1 96.31 100 GLN B N 1
ATOM 3045 C CA . GLN B 1 100 ? 11.773 -24.219 0.122 1 96.31 100 GLN B CA 1
ATOM 3046 C C . GLN B 1 100 ? 10.836 -23.094 0.557 1 96.31 100 GLN B C 1
ATOM 3048 O O . GLN B 1 100 ? 11.234 -21.938 0.589 1 96.31 100 GLN B O 1
ATOM 3053 N N . THR B 1 101 ? 9.609 -23.375 0.76 1 93.38 101 THR B N 1
ATOM 3054 C CA . THR B 1 101 ? 8.633 -22.484 1.37 1 93.38 101 THR B CA 1
ATOM 3055 C C . THR B 1 101 ? 8.008 -23.109 2.605 1 93.38 101 THR B C 1
ATOM 3057 O O . THR B 1 101 ? 8.312 -24.266 2.941 1 93.38 101 THR B O 1
ATOM 3060 N N . GLN B 1 102 ? 7.141 -22.375 3.318 1 90.94 102 GLN B N 1
ATOM 3061 C CA . GLN B 1 102 ? 6.438 -22.953 4.461 1 90.94 102 GLN B CA 1
ATOM 3062 C C . GLN B 1 102 ? 5.469 -24.047 4.023 1 90.94 102 GLN B C 1
ATOM 3064 O O . GLN B 1 102 ? 5.18 -24.969 4.789 1 90.94 102 GLN B O 1
ATOM 3069 N N . ALA B 1 103 ? 5 -23.953 2.773 1 85.5 103 ALA B N 1
ATOM 3070 C CA . ALA B 1 103 ? 4.055 -24.938 2.24 1 85.5 103 ALA B CA 1
ATOM 3071 C C . ALA B 1 103 ? 4.789 -26.125 1.632 1 85.5 103 ALA B C 1
ATOM 3073 O O . ALA B 1 103 ? 4.16 -27.078 1.146 1 85.5 103 ALA B O 1
ATOM 3074 N N . GLY B 1 104 ? 6.137 -26.141 1.646 1 88.88 104 GLY B N 1
ATOM 3075 C CA . GLY B 1 104 ? 6.91 -27.219 1.066 1 88.88 104 GLY B CA 1
ATOM 3076 C C . GLY B 1 104 ? 7.848 -26.766 -0.036 1 88.88 104 GLY B C 1
ATOM 3077 O O . GLY B 1 104 ? 8.195 -25.594 -0.115 1 88.88 104 GLY B O 1
ATOM 3078 N N . LEU B 1 105 ? 8.289 -27.719 -0.832 1 92.62 105 LEU B N 1
ATOM 3079 C CA . LEU B 1 105 ? 9.234 -27.453 -1.909 1 92.62 105 LEU B CA 1
ATOM 3080 C C . LEU B 1 105 ? 8.508 -27.031 -3.18 1 92.62 105 LEU B C 1
ATOM 3082 O O . LEU B 1 105 ? 7.438 -27.562 -3.496 1 92.62 105 LEU B O 1
ATOM 3086 N N . VAL B 1 106 ? 9.102 -26.125 -3.871 1 92.38 106 VAL B N 1
ATOM 3087 C CA . VAL B 1 106 ? 8.57 -25.656 -5.148 1 92.38 106 VAL B CA 1
ATOM 3088 C C . VAL B 1 106 ? 9.664 -25.719 -6.211 1 92.38 106 VAL B C 1
ATOM 3090 O O . VAL B 1 106 ? 10.781 -25.25 -5.992 1 92.38 106 VAL B O 1
ATOM 3093 N N . LYS B 1 107 ? 9.367 -26.312 -7.293 1 95.19 107 LYS B N 1
ATOM 3094 C CA . LYS B 1 107 ? 10.32 -26.406 -8.398 1 95.19 107 LYS B CA 1
ATOM 3095 C C . LYS B 1 107 ? 10.219 -25.188 -9.312 1 95.19 107 LYS B C 1
ATOM 3097 O O . LYS B 1 107 ? 9.117 -24.781 -9.68 1 95.19 107 LYS B O 1
ATOM 3102 N N . LEU B 1 108 ? 11.352 -24.641 -9.656 1 97 108 LEU B N 1
ATOM 3103 C CA . LEU B 1 108 ? 11.422 -23.469 -10.523 1 97 108 LEU B CA 1
ATOM 3104 C C . LEU B 1 108 ? 12.094 -23.812 -11.852 1 97 108 LEU B C 1
ATOM 3106 O O . LEU B 1 108 ? 13.008 -24.625 -11.891 1 97 108 LEU B O 1
ATOM 3110 N N . PHE B 1 109 ? 11.625 -23.125 -12.883 1 96.56 109 PHE B N 1
ATOM 3111 C CA . PHE B 1 109 ? 12.148 -23.297 -14.234 1 96.56 109 PHE B CA 1
ATOM 3112 C C . PHE B 1 109 ? 12.422 -21.938 -14.883 1 96.56 109 PHE B C 1
ATOM 3114 O O . PHE B 1 109 ? 11.547 -21.078 -14.922 1 96.56 109 PHE B O 1
ATOM 3121 N N . HIS B 1 110 ? 13.609 -21.75 -15.297 1 95.5 110 HIS B N 1
ATOM 3122 C CA . HIS B 1 110 ? 13.938 -20.594 -16.125 1 95.5 110 HIS B CA 1
ATOM 3123 C C . HIS B 1 110 ? 13.898 -20.938 -17.609 1 95.5 110 HIS B C 1
ATOM 3125 O O . HIS B 1 110 ? 14.68 -21.781 -18.062 1 95.5 110 HIS B O 1
ATOM 3131 N N . GLU B 1 111 ? 12.984 -20.438 -18.234 1 89.06 111 GLU B N 1
ATOM 3132 C CA . GLU B 1 111 ? 12.812 -20.688 -19.656 1 89.06 111 GLU B CA 1
ATOM 3133 C C . GLU B 1 111 ? 12.859 -19.391 -20.469 1 89.06 111 GLU B C 1
ATOM 3135 O O . GLU B 1 111 ? 11.875 -18.641 -20.516 1 89.06 111 GLU B O 1
ATOM 3140 N N . ALA B 1 112 ? 13.914 -19.219 -21.234 1 84.06 112 ALA B N 1
ATOM 3141 C CA . ALA B 1 112 ? 14.094 -18 -22 1 84.06 112 ALA B CA 1
ATOM 3142 C C . ALA B 1 112 ? 13.961 -16.766 -21.109 1 84.06 112 ALA B C 1
ATOM 3144 O O . ALA B 1 112 ? 14.688 -16.609 -20.125 1 84.06 112 ALA B O 1
ATOM 3145 N N . LYS B 1 113 ? 12.82 -15.977 -21.344 1 87.94 113 LYS B N 1
ATOM 3146 C CA . LYS B 1 113 ? 12.719 -14.719 -20.609 1 87.94 113 LYS B CA 1
ATOM 3147 C C . LYS B 1 113 ? 11.672 -14.812 -19.5 1 87.94 113 LYS B C 1
ATOM 3149 O O . LYS B 1 113 ? 11.32 -13.805 -18.891 1 87.94 113 LYS B O 1
ATOM 3154 N N . GLN B 1 114 ? 11.305 -16.078 -19.25 1 95.19 114 GLN B N 1
ATOM 3155 C CA . GLN B 1 114 ? 10.281 -16.219 -18.219 1 95.19 114 GLN B CA 1
ATOM 3156 C C . GLN B 1 114 ? 10.742 -17.188 -17.125 1 95.19 114 GLN B C 1
ATOM 3158 O O . GLN B 1 114 ? 11.648 -18 -17.344 1 95.19 114 GLN B O 1
ATOM 3163 N N . ILE B 1 115 ? 10.188 -17.062 -15.992 1 97.56 115 ILE B N 1
ATOM 3164 C CA . ILE B 1 115 ? 10.352 -17.969 -14.859 1 97.56 115 ILE B CA 1
ATOM 3165 C C . ILE B 1 115 ? 9.008 -18.594 -14.516 1 97.56 115 ILE B C 1
ATOM 3167 O O . ILE B 1 115 ? 7.977 -17.922 -14.492 1 97.56 115 ILE B O 1
ATOM 3171 N N . CYS B 1 116 ? 8.992 -19.906 -14.289 1 96.88 116 CYS B N 1
ATOM 3172 C CA . CYS B 1 116 ? 7.777 -20.625 -13.93 1 96.88 116 CYS B CA 1
ATOM 3173 C C . CYS B 1 116 ? 8 -21.484 -12.688 1 96.88 116 CYS B C 1
ATOM 3175 O O . CYS B 1 116 ? 9.133 -21.891 -12.398 1 96.88 116 CYS B O 1
ATOM 3177 N N . PHE B 1 117 ? 6.938 -21.672 -12 1 95.19 117 PHE B N 1
ATOM 3178 C CA . PHE B 1 117 ? 6.93 -22.75 -11.016 1 95.19 117 PHE B CA 1
ATOM 3179 C C . PHE B 1 117 ? 5.961 -23.844 -11.422 1 95.19 117 PHE B C 1
ATOM 3181 O O . PHE B 1 117 ? 5.016 -23.609 -12.172 1 95.19 117 PHE B O 1
ATOM 3188 N N . GLY B 1 118 ? 6.242 -25.047 -10.984 1 93.38 118 GLY B N 1
ATOM 3189 C CA . GLY B 1 118 ? 5.414 -26.203 -11.25 1 93.38 118 GLY B CA 1
ATOM 3190 C C . GLY B 1 118 ? 4.812 -26.797 -9.992 1 93.38 118 GLY B C 1
ATOM 3191 O O . GLY B 1 118 ? 5.477 -26.891 -8.953 1 93.38 118 GLY B O 1
ATOM 3192 N N . LEU B 1 119 ? 3.564 -27.109 -10.117 1 88.75 119 LEU B N 1
ATOM 3193 C CA . LEU B 1 119 ? 2.854 -27.719 -9 1 88.75 119 LEU B CA 1
ATOM 3194 C C . LEU B 1 119 ? 2.23 -29.047 -9.414 1 88.75 119 LEU B C 1
ATOM 3196 O O . LEU B 1 119 ? 1.713 -29.172 -10.523 1 88.75 119 LEU B O 1
ATOM 3200 N N . GLN B 1 120 ? 2.387 -30.031 -8.586 1 84.06 120 GLN B N 1
ATOM 3201 C CA . GLN B 1 120 ? 1.697 -31.312 -8.734 1 84.06 120 GLN B CA 1
ATOM 3202 C C . GLN B 1 120 ? 0.923 -31.672 -7.469 1 84.06 120 GLN B C 1
ATOM 3204 O O . GLN B 1 120 ? 0.815 -32.844 -7.117 1 84.06 120 GLN B O 1
ATOM 3209 N N . ASN B 1 121 ? 0.415 -30.703 -6.836 1 80.12 121 ASN B N 1
ATOM 3210 C CA . ASN B 1 121 ? -0.321 -30.891 -5.59 1 80.12 121 ASN B CA 1
ATOM 3211 C C . ASN B 1 121 ? -1.687 -31.531 -5.836 1 80.12 121 ASN B C 1
ATOM 3213 O O . ASN B 1 121 ? -2.145 -31.594 -6.977 1 80.12 121 ASN B O 1
ATOM 3217 N N . HIS B 1 122 ? -2.221 -31.969 -4.676 1 86.25 122 HIS B N 1
ATOM 3218 C CA . HIS B 1 122 ? -3.625 -32.375 -4.695 1 86.25 122 HIS B CA 1
ATOM 3219 C C . HIS B 1 122 ? -4.527 -31.172 -5 1 86.25 122 HIS B C 1
ATOM 3221 O O . HIS B 1 122 ? -4.281 -30.062 -4.52 1 86.25 122 HIS B O 1
ATOM 3227 N N . ILE B 1 123 ? -5.496 -31.469 -5.824 1 91.88 123 ILE B N 1
ATOM 3228 C CA . ILE B 1 123 ? -6.457 -30.438 -6.215 1 91.88 123 ILE B CA 1
ATOM 3229 C C . ILE B 1 123 ? -7.797 -30.703 -5.531 1 91.88 123 ILE B C 1
ATOM 3231 O O . ILE B 1 123 ? -8.43 -31.734 -5.77 1 91.88 123 ILE B O 1
ATOM 3235 N N . ASP B 1 124 ? -8.188 -29.828 -4.684 1 95.19 124 ASP B N 1
ATOM 3236 C CA . ASP B 1 124 ? -9.516 -29.875 -4.078 1 95.19 124 ASP B CA 1
ATOM 3237 C C . ASP B 1 124 ? -10.477 -28.953 -4.812 1 95.19 124 ASP B C 1
ATOM 3239 O O . ASP B 1 124 ? -10.203 -27.75 -4.977 1 95.19 124 ASP B O 1
ATOM 3243 N N . VAL B 1 125 ? -11.555 -29.562 -5.273 1 95.62 125 VAL B N 1
ATOM 3244 C CA . VAL B 1 125 ? -12.547 -28.781 -6.008 1 95.62 125 VAL B CA 1
ATOM 3245 C C . VAL B 1 125 ? -13.938 -29 -5.418 1 95.62 125 VAL B C 1
ATOM 3247 O O . VAL B 1 125 ? -14.312 -30.141 -5.129 1 95.62 125 VAL B O 1
ATOM 3250 N N . GLU B 1 126 ? -14.625 -27.969 -5.133 1 96.94 126 GLU B N 1
ATOM 3251 C CA . GLU B 1 126 ? -16.031 -27.984 -4.75 1 96.94 126 GLU B CA 1
ATOM 3252 C C . GLU B 1 126 ? -16.859 -27.125 -5.695 1 96.94 126 GLU B C 1
ATOM 3254 O O . GLU B 1 126 ? -16.859 -25.891 -5.605 1 96.94 126 GLU B O 1
ATOM 3259 N N . VAL B 1 127 ? -17.609 -27.828 -6.504 1 95.81 127 VAL B N 1
ATOM 3260 C CA . VAL B 1 127 ? -18.453 -27.125 -7.469 1 95.81 127 VAL B CA 1
ATOM 3261 C C . VAL B 1 127 ? -19.734 -26.641 -6.785 1 95.81 127 VAL B C 1
ATOM 3263 O O . VAL B 1 127 ? -20.328 -27.359 -5.988 1 95.81 127 VAL B O 1
ATOM 3266 N N . ILE B 1 128 ? -20.031 -25.438 -7.074 1 95 128 ILE B N 1
ATOM 3267 C CA . ILE B 1 128 ? -21.25 -24.844 -6.531 1 95 128 ILE B CA 1
ATOM 3268 C C . ILE B 1 128 ? -22.328 -24.766 -7.625 1 95 128 ILE B C 1
ATOM 3270 O O . ILE B 1 128 ? -22.141 -24.078 -8.633 1 95 128 ILE B O 1
ATOM 3274 N N . ASP B 1 129 ? -23.438 -25.406 -7.402 1 90.75 129 ASP B N 1
ATOM 3275 C CA . ASP B 1 129 ? -24.516 -25.453 -8.391 1 90.75 129 ASP B CA 1
ATOM 3276 C C . ASP B 1 129 ? -25.812 -24.875 -7.812 1 90.75 129 ASP B C 1
ATOM 3278 O O . ASP B 1 129 ? -26.844 -24.844 -8.492 1 90.75 129 ASP B O 1
ATOM 3282 N N . ASP B 1 130 ? -25.688 -24.391 -6.602 1 86.31 130 ASP B N 1
ATOM 3283 C CA . ASP B 1 130 ? -26.891 -23.828 -5.965 1 86.31 130 ASP B CA 1
ATOM 3284 C C . ASP B 1 130 ? -26.672 -22.375 -5.586 1 86.31 130 ASP B C 1
ATOM 3286 O O . ASP B 1 130 ? -25.594 -21.828 -5.777 1 86.31 130 ASP B O 1
ATOM 3290 N N . ASN B 1 131 ? -27.734 -21.688 -5.297 1 85.19 131 ASN B N 1
ATOM 3291 C CA . ASN B 1 131 ? -27.75 -20.328 -4.766 1 85.19 131 ASN B CA 1
ATOM 3292 C C . ASN B 1 131 ? -27.125 -19.328 -5.738 1 85.19 131 ASN B C 1
ATOM 3294 O O . ASN B 1 131 ? -26.375 -18.438 -5.328 1 85.19 131 ASN B O 1
ATOM 3298 N N . LEU B 1 132 ? -27.422 -19.5 -7 1 89.62 132 LEU B N 1
ATOM 3299 C CA . LEU B 1 132 ? -26.875 -18.641 -8.047 1 89.62 132 LEU B CA 1
ATOM 3300 C C . LEU B 1 132 ? -27.203 -17.172 -7.773 1 89.62 132 LEU B C 1
ATOM 3302 O O . LEU B 1 132 ? -26.375 -16.297 -8.008 1 89.62 132 LEU B O 1
ATOM 3306 N N . PRO B 1 133 ? -28.328 -16.891 -7.195 1 92.25 133 PRO B N 1
ATOM 3307 C CA . PRO B 1 133 ? -28.688 -15.492 -6.953 1 92.25 133 PRO B CA 1
ATOM 3308 C C . PRO B 1 133 ? -27.703 -14.789 -6.008 1 92.25 133 PRO B C 1
ATOM 3310 O O . PRO B 1 133 ? -27.422 -13.602 -6.18 1 92.25 133 PRO B O 1
ATOM 3313 N N . GLN B 1 134 ? -27.219 -15.516 -5.109 1 95.56 134 GLN B N 1
ATOM 3314 C CA . GLN B 1 134 ? -26.281 -14.906 -4.176 1 95.56 134 GLN B CA 1
ATOM 3315 C C . GLN B 1 134 ? -25.016 -14.445 -4.898 1 95.56 134 GLN B C 1
ATOM 3317 O O . GLN B 1 134 ? -24.438 -13.406 -4.566 1 95.56 134 GLN B O 1
ATOM 3322 N N . TYR B 1 135 ? -24.641 -15.188 -5.871 1 97 135 TYR B N 1
ATOM 3323 C CA . TYR B 1 135 ? -23.422 -14.859 -6.594 1 97 135 TYR B CA 1
ATOM 3324 C C . TYR B 1 135 ? -23.672 -13.773 -7.637 1 97 135 TYR B C 1
ATOM 3326 O O . TYR B 1 135 ? -22.797 -12.945 -7.902 1 97 135 TYR B O 1
ATOM 3334 N N . THR B 1 136 ? -24.844 -13.773 -8.227 1 97.12 136 THR B N 1
ATOM 3335 C CA . THR B 1 136 ? -25.188 -12.688 -9.141 1 97.12 136 THR B CA 1
ATOM 3336 C C . THR B 1 136 ? -25.266 -11.352 -8.398 1 97.12 136 THR B C 1
ATOM 3338 O O . THR B 1 136 ? -24.828 -10.32 -8.914 1 97.12 136 THR B O 1
ATOM 3341 N N . GLN B 1 137 ? -25.75 -11.422 -7.211 1 96.25 137 GLN B N 1
ATOM 3342 C CA . GLN B 1 137 ? -25.781 -10.227 -6.375 1 96.25 137 GLN B CA 1
ATOM 3343 C C . GLN B 1 137 ? -24.391 -9.805 -5.949 1 96.25 137 GLN B C 1
ATOM 3345 O O . GLN B 1 137 ? -24.078 -8.609 -5.93 1 96.25 137 GLN B O 1
ATOM 3350 N N . LEU B 1 138 ? -23.578 -10.75 -5.656 1 96.25 138 LEU B N 1
ATOM 3351 C CA . LEU B 1 138 ? -22.188 -10.484 -5.277 1 96.25 138 LEU B CA 1
ATOM 3352 C C . LEU B 1 138 ? -21.469 -9.727 -6.379 1 96.25 138 LEU B C 1
ATOM 3354 O O . LEU B 1 138 ? -20.672 -8.82 -6.098 1 96.25 138 LEU B O 1
ATOM 3358 N N . LEU B 1 139 ? -21.859 -10.039 -7.609 1 97.69 139 LEU B N 1
ATOM 3359 C CA . LEU B 1 139 ? -21.078 -9.547 -8.734 1 97.69 139 LEU B CA 1
ATOM 3360 C C . LEU B 1 139 ? -21.797 -8.406 -9.445 1 97.69 139 LEU B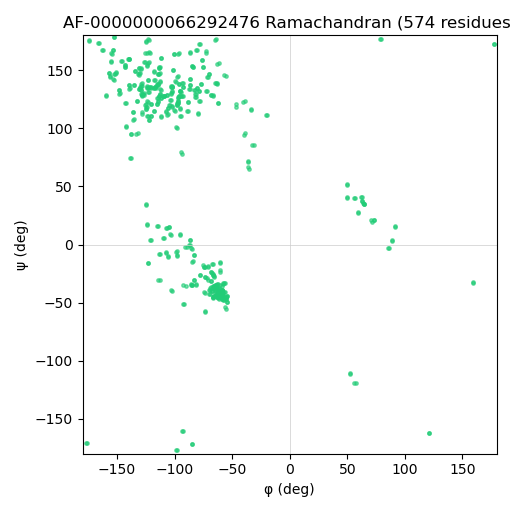 C 1
ATOM 3362 O O . LEU B 1 139 ? -21.219 -7.734 -10.305 1 97.69 139 LEU B O 1
ATOM 3366 N N . GLY B 1 140 ? -23.062 -8.172 -9.086 1 96.81 140 GLY B N 1
ATOM 3367 C CA . GLY B 1 140 ? -23.859 -7.227 -9.852 1 96.81 140 GLY B CA 1
ATOM 3368 C C . GLY B 1 140 ? -24.109 -7.668 -11.281 1 96.81 140 GLY B C 1
ATOM 3369 O O . GLY B 1 140 ? -24.062 -6.848 -12.203 1 96.81 140 GLY B O 1
ATOM 3370 N N . LEU B 1 141 ? -24.25 -8.93 -11.484 1 97.81 141 LEU B N 1
ATOM 3371 C CA . LEU B 1 141 ? -24.422 -9.508 -12.812 1 97.81 141 LEU B CA 1
ATOM 3372 C C . LEU B 1 141 ? -25.688 -10.359 -12.875 1 97.81 141 LEU B C 1
ATOM 3374 O O . LEU B 1 141 ? -26.406 -10.492 -11.875 1 97.81 141 LEU B O 1
ATOM 3378 N N . SER B 1 142 ? -26 -10.836 -14.047 1 96.88 142 SER B N 1
ATOM 3379 C CA . SER B 1 142 ? -27.125 -11.734 -14.242 1 96.88 142 SER B CA 1
ATOM 3380 C C . SER B 1 142 ? -26.688 -13.195 -14.242 1 96.88 142 SER B C 1
ATOM 3382 O O . SER B 1 142 ? -25.484 -13.484 -14.336 1 96.88 142 SER B O 1
ATOM 3384 N N . GLU B 1 143 ? -27.656 -14.062 -14.094 1 95.94 143 GLU B N 1
ATOM 3385 C CA . GLU B 1 143 ? -27.344 -15.492 -14.094 1 95.94 143 GLU B CA 1
ATOM 3386 C C . GLU B 1 143 ? -26.703 -15.914 -15.406 1 95.94 143 GLU B C 1
ATOM 3388 O O . GLU B 1 143 ? -25.844 -16.797 -15.43 1 95.94 143 GLU B O 1
ATOM 3393 N N . SER B 1 144 ? -27.125 -15.305 -16.453 1 96.88 144 SER B N 1
ATOM 3394 C CA . SER B 1 144 ? -26.609 -15.656 -17.781 1 96.88 144 SER B CA 1
ATOM 3395 C C . SER B 1 144 ? -25.125 -15.273 -17.906 1 96.88 144 SER B C 1
ATOM 3397 O O . SER B 1 144 ? -24.453 -15.734 -18.828 1 96.88 144 SER B O 1
ATOM 3399 N N . ASP B 1 145 ? -24.625 -14.422 -17.016 1 98.12 145 ASP B N 1
ATOM 3400 C CA . ASP B 1 145 ? -23.234 -13.961 -17.078 1 98.12 145 ASP B CA 1
ATOM 3401 C C . ASP B 1 145 ? -22.297 -14.961 -16.422 1 98.12 145 ASP B C 1
ATOM 3403 O O . ASP B 1 145 ? -21.078 -14.852 -16.547 1 98.12 145 ASP B O 1
ATOM 3407 N N . ILE B 1 146 ? -22.859 -15.961 -15.75 1 97.94 146 ILE B N 1
ATOM 3408 C CA . ILE B 1 146 ? -22.047 -16.875 -14.953 1 97.94 146 ILE B CA 1
ATOM 3409 C C . ILE B 1 146 ? -22.078 -18.266 -15.586 1 97.94 146 ILE B C 1
ATOM 3411 O O . ILE B 1 146 ? -23.156 -18.812 -15.836 1 97.94 146 ILE B O 1
ATOM 3415 N N . ALA B 1 147 ? -20.953 -18.859 -15.797 1 97.31 147 ALA B N 1
ATOM 3416 C CA . ALA B 1 147 ? -20.859 -20.172 -16.422 1 97.31 147 ALA B CA 1
ATOM 3417 C C . ALA B 1 147 ? -20.594 -21.266 -15.383 1 97.31 147 ALA B C 1
ATOM 3419 O O . ALA B 1 147 ? -21.141 -22.375 -15.484 1 97.31 147 ALA B O 1
ATOM 3420 N N . GLN B 1 148 ? -19.766 -21 -14.422 1 97.5 148 GLN B N 1
ATOM 3421 C CA . GLN B 1 148 ? -19.391 -21.984 -13.414 1 97.5 148 GLN B CA 1
ATOM 3422 C C . GLN B 1 148 ? -18.906 -21.297 -12.133 1 97.5 148 GLN B C 1
ATOM 3424 O O . GLN B 1 148 ? -18.328 -20.219 -12.18 1 97.5 148 GLN B O 1
ATOM 3429 N N . ILE B 1 149 ? -19.188 -21.875 -10.992 1 98.06 149 ILE B N 1
ATOM 3430 C CA . ILE B 1 149 ? -18.719 -21.438 -9.68 1 98.06 149 ILE B CA 1
ATOM 3431 C C . ILE B 1 149 ? -18.078 -22.625 -8.945 1 98.06 149 ILE B C 1
ATOM 3433 O O . ILE B 1 149 ? -18.656 -23.703 -8.883 1 98.06 149 ILE B O 1
ATOM 3437 N N . ALA B 1 150 ? -16.875 -22.422 -8.469 1 98.06 150 ALA B N 1
ATOM 3438 C CA . ALA B 1 150 ? -16.234 -23.516 -7.73 1 98.06 150 ALA B CA 1
ATOM 3439 C C . ALA B 1 150 ? -15.227 -22.984 -6.723 1 98.06 150 ALA B C 1
ATOM 3441 O O . ALA B 1 150 ? -14.531 -22 -6.988 1 98.06 150 ALA B O 1
ATOM 3442 N N . TRP B 1 151 ? -15.18 -23.594 -5.613 1 97.69 151 TRP B N 1
ATOM 3443 C CA . TRP B 1 151 ? -14.031 -23.469 -4.723 1 97.69 151 TRP B CA 1
ATOM 3444 C C . TRP B 1 151 ? -12.906 -24.391 -5.148 1 97.69 151 TRP B C 1
ATOM 3446 O O . TRP B 1 151 ? -13.141 -25.578 -5.43 1 97.69 151 TRP B O 1
ATOM 3456 N N . ILE B 1 152 ? -11.742 -23.891 -5.27 1 96.31 152 ILE B N 1
ATOM 3457 C CA . ILE B 1 152 ? -10.602 -24.703 -5.688 1 96.31 152 ILE B CA 1
ATOM 3458 C C . ILE B 1 152 ? -9.422 -24.453 -4.75 1 96.31 152 ILE B C 1
ATOM 3460 O O . ILE B 1 152 ? -9.242 -23.344 -4.246 1 96.31 152 ILE B O 1
ATOM 3464 N N . ASN B 1 153 ? -8.594 -25.484 -4.5 1 93.56 153 ASN B N 1
ATOM 3465 C CA . ASN B 1 153 ? -7.406 -25.391 -3.662 1 93.56 153 ASN B CA 1
ATOM 3466 C C . ASN B 1 153 ? -6.262 -26.234 -4.219 1 93.56 153 ASN B C 1
ATOM 3468 O O . ASN B 1 153 ? -6.281 -27.469 -4.113 1 93.56 153 ASN B O 1
ATOM 3472 N N . THR B 1 154 ? -5.371 -25.656 -4.828 1 90.12 154 THR B N 1
ATOM 3473 C CA . THR B 1 154 ? -4.129 -26.312 -5.219 1 90.12 154 THR B CA 1
ATOM 3474 C C . THR B 1 154 ? -2.984 -25.891 -4.301 1 90.12 154 THR B C 1
ATOM 3476 O O . THR B 1 154 ? -1.818 -26.172 -4.594 1 90.12 154 THR B O 1
ATOM 3479 N N . GLY B 1 155 ? -3.273 -25.203 -3.256 1 82.88 155 GLY B N 1
ATOM 3480 C CA . GLY B 1 155 ? -2.334 -24.672 -2.279 1 82.88 155 GLY B CA 1
ATOM 3481 C C . GLY B 1 155 ? -2.896 -23.531 -1.469 1 82.88 155 GLY B C 1
ATOM 3482 O O . GLY B 1 155 ? -2.484 -23.297 -0.329 1 82.88 155 GLY B O 1
ATOM 3483 N N . SER B 1 156 ? -3.754 -22.719 -2.08 1 84.88 156 SER B N 1
ATOM 3484 C CA . SER B 1 156 ? -4.496 -21.625 -1.461 1 84.88 156 SER B CA 1
ATOM 3485 C C . SER B 1 156 ? -5.953 -21.609 -1.912 1 84.88 156 SER B C 1
ATOM 3487 O O . SER B 1 156 ? -6.25 -21.328 -3.074 1 84.88 156 SER B O 1
ATOM 3489 N N . ARG B 1 157 ? -6.84 -21.859 -1.002 1 92.31 157 ARG B N 1
ATOM 3490 C CA . ARG B 1 157 ? -8.242 -22.016 -1.369 1 92.31 157 ARG B CA 1
ATOM 3491 C C . ARG B 1 157 ? -8.828 -20.688 -1.834 1 92.31 157 ARG B C 1
ATOM 3493 O O . ARG B 1 157 ? -8.703 -19.672 -1.144 1 92.31 157 ARG B O 1
ATOM 3500 N N . GLN B 1 158 ? -9.461 -20.719 -2.996 1 95.44 158 GLN B N 1
ATOM 3501 C CA . GLN B 1 158 ? -10.07 -19.516 -3.574 1 95.44 158 GLN B CA 1
ATOM 3502 C C . GLN B 1 158 ? -11.375 -19.859 -4.281 1 95.44 158 GLN B C 1
ATOM 3504 O O . GLN B 1 158 ? -11.586 -21 -4.703 1 95.44 158 GLN B O 1
ATOM 3509 N N . LEU B 1 159 ? -12.266 -18.922 -4.348 1 98 159 LEU B N 1
ATOM 3510 C CA . LEU B 1 159 ? -13.508 -19.031 -5.102 1 98 159 LEU B CA 1
ATOM 3511 C C . LEU B 1 159 ? -13.305 -18.562 -6.543 1 98 159 LEU B C 1
ATOM 3513 O O . LEU B 1 159 ? -12.969 -17.406 -6.789 1 98 159 LEU B O 1
ATOM 3517 N N . LEU B 1 160 ? -13.445 -19.469 -7.461 1 98.5 160 LEU B N 1
ATOM 3518 C CA . LEU B 1 160 ? -13.352 -19.141 -8.883 1 98.5 160 LEU B CA 1
ATOM 3519 C C . LEU B 1 160 ? -14.734 -19.094 -9.523 1 98.5 160 LEU B C 1
ATOM 3521 O O . LEU B 1 160 ? -15.555 -19.984 -9.32 1 98.5 160 LEU B O 1
ATOM 3525 N N . ILE B 1 161 ? -15.023 -18.031 -10.242 1 98.56 161 ILE B N 1
ATOM 3526 C CA . ILE B 1 161 ? -16.266 -17.891 -10.984 1 98.56 161 ILE B CA 1
ATOM 3527 C C . ILE B 1 161 ? -15.969 -17.609 -12.453 1 98.56 161 ILE B C 1
ATOM 3529 O O . ILE B 1 161 ? -15.344 -16.594 -12.781 1 98.56 161 ILE B O 1
ATOM 3533 N N . GLN B 1 162 ? -16.344 -18.469 -13.305 1 98.56 162 GLN B N 1
ATOM 3534 C CA . GLN B 1 162 ? -16.203 -18.281 -14.742 1 98.56 162 GLN B CA 1
ATOM 3535 C C . GLN B 1 162 ? -17.344 -17.438 -15.305 1 98.56 162 GLN B C 1
ATOM 3537 O O . GLN B 1 162 ? -18.516 -17.719 -15.055 1 98.56 162 GLN B O 1
ATOM 3542 N N . LEU B 1 163 ? -16.953 -16.422 -15.984 1 98.62 163 LEU B N 1
ATOM 3543 C CA . LEU B 1 163 ? -17.953 -15.555 -16.609 1 98.62 163 LEU B CA 1
ATOM 3544 C C . LEU B 1 163 ? -18.094 -15.875 -18.094 1 98.62 163 LEU B C 1
ATOM 3546 O O . LEU B 1 163 ? -17.203 -16.516 -18.688 1 98.62 163 LEU B O 1
ATOM 3550 N N . THR B 1 164 ? -19.188 -15.391 -18.703 1 98.31 164 THR B N 1
ATOM 3551 C CA . THR B 1 164 ? -19.516 -15.805 -20.078 1 98.31 164 THR B CA 1
ATOM 3552 C C . THR B 1 164 ? -19.047 -14.758 -21.078 1 98.31 164 THR B C 1
ATOM 3554 O O . THR B 1 164 ? -19.094 -14.984 -22.297 1 98.31 164 THR B O 1
ATOM 3557 N N . SER B 1 165 ? -18.562 -13.617 -20.562 1 98.19 165 SER B N 1
ATOM 3558 C CA . SER B 1 165 ? -18.109 -12.586 -21.484 1 98.19 165 SER B CA 1
ATOM 3559 C C . SER B 1 165 ? -17.078 -11.672 -20.844 1 98.19 165 SER B C 1
ATOM 3561 O O . SER B 1 165 ? -17.031 -11.555 -19.625 1 98.19 165 SER B O 1
ATOM 3563 N N . LEU B 1 166 ? -16.328 -11.07 -21.75 1 97.94 166 LEU B N 1
ATOM 3564 C CA . LEU B 1 166 ? -15.375 -10.062 -21.312 1 97.94 166 LEU B CA 1
ATOM 3565 C C . LEU B 1 166 ? -16.094 -8.859 -20.703 1 97.94 166 LEU B C 1
ATOM 3567 O O . LEU B 1 166 ? -15.602 -8.242 -19.766 1 97.94 166 LEU B O 1
ATOM 3571 N N . ASN B 1 167 ? -17.219 -8.547 -21.25 1 97.69 167 ASN B N 1
ATOM 3572 C CA . ASN B 1 167 ? -18.016 -7.426 -20.75 1 97.69 167 ASN B CA 1
ATOM 3573 C C . ASN B 1 167 ? -18.453 -7.645 -19.297 1 97.69 167 ASN B C 1
ATOM 3575 O O . ASN B 1 167 ? -18.422 -6.715 -18.5 1 97.69 167 ASN B O 1
ATOM 3579 N N . ALA B 1 168 ? -18.891 -8.867 -19 1 97.94 168 ALA B N 1
ATOM 3580 C CA . ALA B 1 168 ? -19.266 -9.188 -17.625 1 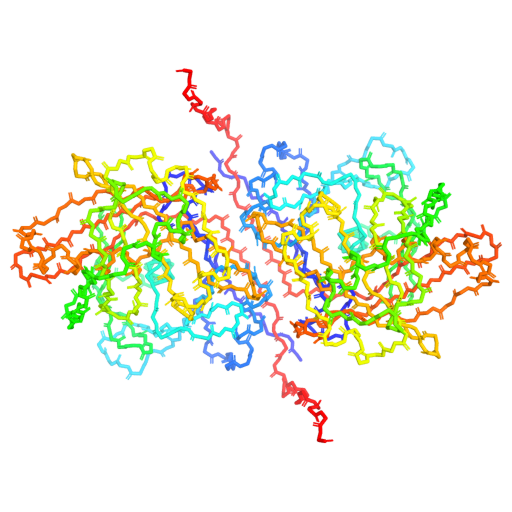97.94 168 ALA B CA 1
ATOM 3581 C C . ALA B 1 168 ? -18.078 -8.977 -16.672 1 97.94 168 ALA B C 1
ATOM 3583 O O . ALA B 1 168 ? -18.25 -8.484 -15.562 1 97.94 168 ALA B O 1
ATOM 3584 N N . LEU B 1 169 ? -16.922 -9.352 -17.125 1 98.19 169 LEU B N 1
ATOM 3585 C CA . LEU B 1 169 ? -15.711 -9.195 -16.328 1 98.19 169 LEU B CA 1
ATOM 3586 C C . LEU B 1 169 ? -15.414 -7.723 -16.062 1 98.19 169 LEU B C 1
ATOM 3588 O O . LEU B 1 169 ? -15.062 -7.34 -14.953 1 98.19 169 LEU B O 1
ATOM 3592 N N . LYS B 1 170 ? -15.562 -6.898 -17.062 1 96.38 170 LYS B N 1
ATOM 3593 C CA . LYS B 1 170 ? -15.219 -5.477 -17.016 1 96.38 170 LYS B CA 1
ATOM 3594 C C . LYS B 1 170 ? -16.234 -4.703 -16.188 1 96.38 170 LYS B C 1
ATOM 3596 O O . LYS B 1 170 ? -15.891 -3.715 -15.531 1 96.38 170 LYS B O 1
ATOM 3601 N N . THR B 1 171 ? -17.453 -5.203 -16.141 1 95.31 171 THR B N 1
ATOM 3602 C CA . THR B 1 171 ? -18.516 -4.375 -15.586 1 95.31 171 THR B CA 1
ATOM 3603 C C . THR B 1 171 ? -18.938 -4.895 -14.211 1 95.31 171 THR B C 1
ATOM 3605 O O . THR B 1 171 ? -19.75 -4.262 -13.531 1 95.31 171 THR B O 1
ATOM 3608 N N . CYS B 1 172 ? -18.422 -6.043 -13.789 1 96.38 172 CYS B N 1
ATOM 3609 C CA . CYS B 1 172 ? -18.797 -6.59 -12.492 1 96.38 172 CYS B CA 1
ATOM 3610 C C . CYS B 1 172 ? -18.547 -5.582 -11.375 1 96.38 172 CYS B C 1
ATOM 3612 O O . CYS B 1 172 ? -17.609 -4.773 -11.469 1 96.38 172 CYS B O 1
ATOM 3614 N N . GLN B 1 173 ? -19.406 -5.605 -10.414 1 91.19 173 GLN B N 1
ATOM 3615 C CA . GLN B 1 173 ? -19.297 -4.781 -9.211 1 91.19 173 GLN B CA 1
ATOM 3616 C C . GLN B 1 173 ? -19.422 -5.633 -7.953 1 91.19 173 GLN B C 1
ATOM 3618 O O . GLN B 1 173 ? -20.5 -6.105 -7.609 1 91.19 173 GLN B O 1
ATOM 3623 N N . ILE B 1 174 ? -18.328 -5.691 -7.23 1 93.56 174 ILE B N 1
ATOM 3624 C CA . ILE B 1 174 ? -18.297 -6.59 -6.082 1 93.56 174 ILE B CA 1
ATOM 3625 C C . ILE B 1 174 ? -19.031 -5.957 -4.906 1 93.56 174 ILE B C 1
ATOM 3627 O O . ILE B 1 174 ? -18.719 -4.844 -4.488 1 93.56 174 ILE B O 1
ATOM 3631 N N . HIS B 1 175 ? -19.984 -6.652 -4.438 1 89.25 175 HIS B N 1
ATOM 3632 C CA . HIS B 1 175 ? -20.734 -6.227 -3.256 1 89.25 175 HIS B CA 1
ATOM 3633 C C . HIS B 1 175 ? -19.969 -6.555 -1.979 1 89.25 175 HIS B C 1
ATOM 3635 O O . HIS B 1 175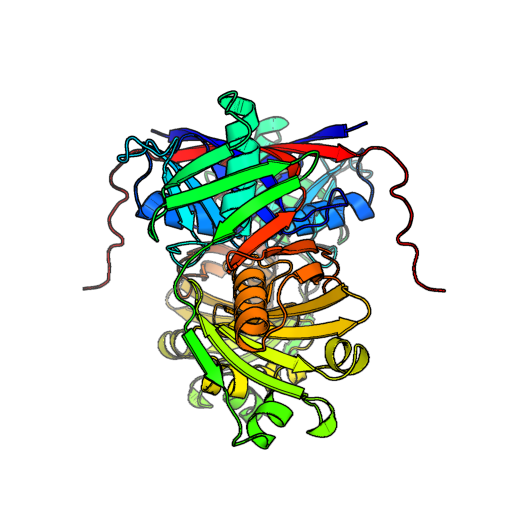 ? -19.859 -7.719 -1.593 1 89.25 175 HIS B O 1
ATOM 3641 N N . PRO B 1 176 ? -19.5 -5.57 -1.239 1 85.75 176 PRO B N 1
ATOM 3642 C CA . PRO B 1 176 ? -18.562 -5.805 -0.143 1 85.75 176 PRO B CA 1
ATOM 3643 C C . PRO B 1 176 ? -19.141 -6.672 0.967 1 85.75 176 PRO B C 1
ATOM 3645 O O . PRO B 1 176 ? -18.469 -7.562 1.488 1 85.75 176 PRO B O 1
ATOM 3648 N N . ALA B 1 177 ? -20.375 -6.414 1.388 1 83.94 177 ALA B N 1
ATOM 3649 C CA . ALA B 1 177 ? -20.969 -7.188 2.471 1 83.94 177 ALA B CA 1
ATOM 3650 C C . ALA B 1 177 ? -21.125 -8.656 2.076 1 83.94 177 ALA B C 1
ATOM 3652 O O . ALA B 1 177 ? -20.859 -9.555 2.879 1 83.94 177 ALA B O 1
ATOM 3653 N N . LEU B 1 178 ? -21.609 -8.844 0.877 1 91.25 178 LEU B N 1
ATOM 3654 C CA . LEU B 1 178 ? -21.766 -10.219 0.397 1 91.25 178 LEU B CA 1
ATOM 3655 C C . LEU B 1 178 ? -20.406 -10.891 0.245 1 91.25 178 LEU B C 1
ATOM 3657 O O . LEU B 1 178 ? -20.266 -12.094 0.497 1 91.25 178 LEU B O 1
ATOM 3661 N N . PHE B 1 179 ? -19.406 -10.125 -0.202 1 94.19 179 PHE B N 1
ATOM 3662 C CA . PHE B 1 179 ? -18.047 -10.648 -0.295 1 94.19 179 PHE B CA 1
ATOM 3663 C C . PHE B 1 179 ? -17.578 -11.188 1.05 1 94.19 179 PHE B C 1
ATOM 3665 O O . PHE B 1 179 ? -17.062 -12.305 1.126 1 94.19 179 PHE B O 1
ATOM 3672 N N . GLN B 1 180 ? -17.797 -10.438 2.057 1 87.69 180 GLN B N 1
ATOM 3673 C CA . GLN B 1 180 ? -17.375 -10.836 3.395 1 87.69 180 GLN B CA 1
ATOM 3674 C C . GLN B 1 180 ? -18.109 -12.094 3.848 1 87.69 180 GLN B C 1
ATOM 3676 O O . GLN B 1 180 ? -17.547 -12.93 4.551 1 87.69 180 GLN B O 1
ATOM 3681 N N . GLN B 1 181 ? -19.281 -12.227 3.52 1 91.12 181 GLN B N 1
ATOM 3682 C CA . GLN B 1 181 ? -20.109 -13.352 3.936 1 91.12 181 GLN B CA 1
ATOM 3683 C C . GLN B 1 181 ? -19.734 -14.617 3.176 1 91.12 181 GLN B C 1
ATOM 3685 O O . GLN B 1 181 ? -19.672 -15.703 3.76 1 91.12 181 GLN B O 1
ATOM 3690 N N . ILE B 1 182 ? -19.469 -14.516 1.901 1 94 182 ILE B N 1
ATOM 3691 C CA . ILE B 1 182 ? -19.312 -15.672 1.031 1 94 182 ILE B CA 1
ATOM 3692 C C . ILE B 1 182 ? -17.828 -16.062 0.959 1 94 182 ILE B C 1
ATOM 3694 O O . ILE B 1 182 ? -17.484 -17.234 1.117 1 94 182 ILE B O 1
ATOM 3698 N N . VAL B 1 183 ? -16.984 -15.078 0.666 1 93.31 183 VAL B N 1
ATOM 3699 C CA . VAL B 1 183 ? -15.57 -15.305 0.357 1 93.31 183 VAL B CA 1
ATOM 3700 C C . VAL B 1 183 ? -14.758 -15.344 1.649 1 93.31 183 VAL B C 1
ATOM 3702 O O . VAL B 1 183 ? -13.797 -16.109 1.764 1 93.31 183 VAL B O 1
ATOM 3705 N N . LYS B 1 184 ? -15.211 -14.484 2.662 1 84.75 184 LYS B N 1
ATOM 3706 C CA . LYS B 1 184 ? -14.586 -14.43 3.979 1 84.75 184 LYS B CA 1
ATOM 3707 C C . LYS B 1 184 ? -13.102 -14.102 3.865 1 84.75 184 LYS B C 1
ATOM 3709 O O . LYS B 1 184 ? -12.727 -13.109 3.246 1 84.75 184 LYS B O 1
ATOM 3714 N N . GLN B 1 185 ? -12.203 -15.008 4.34 1 80 185 GLN B N 1
ATOM 3715 C CA . GLN B 1 185 ? -10.773 -14.719 4.371 1 80 185 GLN B CA 1
ATOM 3716 C C . GLN B 1 185 ? -10.07 -15.273 3.137 1 80 185 GLN B C 1
ATOM 3718 O O . GLN B 1 185 ? -8.836 -15.258 3.059 1 80 185 GLN B O 1
ATOM 3723 N N . SER B 1 186 ? -10.836 -15.734 2.23 1 91 186 SER B N 1
ATOM 3724 C CA . SER B 1 186 ? -10.281 -16.219 0.971 1 91 186 SER B CA 1
ATOM 3725 C C . SER B 1 186 ? -10.258 -15.117 -0.085 1 91 186 SER B C 1
ATOM 3727 O O . SER B 1 186 ? -10.172 -13.93 0.247 1 91 186 SER B O 1
ATOM 3729 N N . ALA B 1 187 ? -10.148 -15.57 -1.4 1 94.75 187 ALA B N 1
ATOM 3730 C CA . ALA B 1 187 ? -10.141 -14.625 -2.514 1 94.75 187 ALA B CA 1
ATOM 3731 C C . ALA B 1 187 ? -11.133 -15.047 -3.598 1 94.75 187 ALA B C 1
ATOM 3733 O O . ALA B 1 187 ? -11.523 -16.219 -3.668 1 94.75 187 ALA B O 1
ATOM 3734 N N . LEU B 1 188 ? -11.617 -14.078 -4.293 1 97.81 188 LEU B N 1
ATOM 3735 C CA . LEU B 1 188 ? -12.531 -14.25 -5.414 1 97.81 188 LEU B CA 1
ATOM 3736 C C . LEU B 1 188 ? -11.82 -14.023 -6.742 1 97.81 188 LEU B C 1
ATOM 3738 O O . LEU B 1 188 ? -11.25 -12.953 -6.969 1 97.81 188 LEU B O 1
ATOM 3742 N N . TYR B 1 189 ? -11.781 -15.039 -7.52 1 98.38 189 TYR B N 1
ATOM 3743 C CA . TYR B 1 189 ? -11.133 -15.008 -8.828 1 98.38 189 TYR B CA 1
ATOM 3744 C C . TYR B 1 189 ? -12.156 -15.117 -9.945 1 98.38 189 TYR B C 1
ATOM 3746 O O . TYR B 1 189 ? -12.766 -16.172 -10.141 1 98.38 189 TYR B O 1
ATOM 3754 N N . LEU B 1 190 ? -12.359 -14.047 -10.672 1 98.75 190 LEU B N 1
ATOM 3755 C CA . LEU B 1 190 ? -13.25 -14.008 -11.828 1 98.75 190 LEU B CA 1
ATOM 3756 C C . LEU B 1 190 ? -12.469 -14.219 -13.117 1 98.75 190 LEU B C 1
ATOM 3758 O O . LEU B 1 190 ? -11.375 -13.664 -13.281 1 98.75 190 LEU B O 1
ATOM 3762 N N . TRP B 1 191 ? -13.07 -15.023 -14.008 1 98.69 191 TRP B N 1
ATOM 3763 C CA . TRP B 1 191 ? -12.273 -15.281 -15.203 1 98.69 191 TRP B CA 1
ATOM 3764 C C . TRP B 1 191 ? -13.164 -15.539 -16.406 1 98.69 191 TRP B C 1
ATOM 3766 O O . TRP B 1 191 ? -14.312 -15.977 -16.25 1 98.69 191 TRP B O 1
ATOM 3776 N N . PHE B 1 192 ? -12.695 -15.156 -17.531 1 98.62 192 PHE B N 1
ATOM 3777 C CA . PHE B 1 192 ? -13.242 -15.406 -18.859 1 98.62 192 PHE B CA 1
ATOM 3778 C C . PHE B 1 192 ? -12.141 -15.828 -19.828 1 98.62 192 PHE B C 1
ATOM 3780 O O . PHE B 1 192 ? -11.031 -15.289 -19.781 1 98.62 192 PHE B O 1
ATOM 3787 N N . VAL B 1 193 ? -12.43 -16.828 -20.641 1 98.12 193 VAL B N 1
ATOM 3788 C CA . VAL B 1 193 ? -11.391 -17.297 -21.562 1 98.12 193 VAL B CA 1
ATOM 3789 C C . VAL B 1 193 ? -11.945 -17.344 -22.984 1 98.12 193 VAL B C 1
ATOM 3791 O O . VAL B 1 193 ? -13.109 -17.703 -23.188 1 98.12 193 VAL B O 1
ATOM 3794 N N . GLU B 1 194 ? -11.125 -16.859 -23.906 1 96.62 194 GLU B N 1
ATOM 3795 C CA . GLU B 1 194 ? -11.367 -16.969 -25.344 1 96.62 194 GLU B CA 1
ATOM 3796 C C . GLU B 1 194 ? -10.055 -17.094 -26.109 1 96.62 194 GLU B C 1
ATOM 3798 O O . GLU B 1 194 ? -9.109 -16.344 -25.859 1 96.62 194 GLU B O 1
ATOM 3803 N N . GLN B 1 195 ? -9.961 -18.109 -27.016 1 95.94 195 GLN B N 1
ATOM 3804 C CA . GLN B 1 195 ? -8.797 -18.297 -27.875 1 95.94 195 GLN B CA 1
ATOM 3805 C C . GLN B 1 195 ? -7.516 -18.422 -27.047 1 95.94 195 GLN B C 1
ATOM 3807 O O . GLN B 1 195 ? -6.535 -17.719 -27.312 1 95.94 195 GLN B O 1
ATOM 3812 N N . ASN B 1 196 ? -7.543 -19.094 -25.969 1 96.56 196 ASN B N 1
ATOM 3813 C CA . ASN B 1 196 ? -6.41 -19.438 -25.109 1 96.56 196 ASN B CA 1
ATOM 3814 C C . ASN B 1 196 ? -5.883 -18.203 -24.375 1 96.56 196 ASN B C 1
ATOM 3816 O O . ASN B 1 196 ? -4.727 -18.188 -23.938 1 96.56 196 ASN B O 1
ATOM 3820 N N . GLN B 1 197 ? -6.715 -17.219 -24.281 1 97.88 197 GLN B N 1
ATOM 3821 C CA . GLN B 1 197 ? -6.434 -16.031 -23.484 1 97.88 197 GLN B CA 1
ATOM 3822 C C . GLN B 1 197 ? -7.461 -15.867 -22.359 1 97.88 197 GLN B C 1
ATOM 3824 O O . GLN B 1 197 ? -8.656 -15.719 -22.625 1 97.88 197 GLN B O 1
ATOM 3829 N N . ALA B 1 198 ? -6.973 -15.984 -21.203 1 98.56 198 ALA B N 1
ATOM 3830 C CA . ALA B 1 198 ? -7.848 -15.789 -20.047 1 98.56 198 ALA B CA 1
ATOM 3831 C C . ALA B 1 198 ? -7.715 -14.375 -19.484 1 98.56 198 ALA B C 1
ATOM 3833 O O . ALA B 1 198 ? -6.609 -13.922 -19.172 1 98.56 198 ALA B O 1
ATOM 3834 N N . ASN B 1 199 ? -8.781 -13.648 -19.453 1 98.69 199 ASN B N 1
ATOM 3835 C CA . ASN B 1 199 ? -8.883 -12.391 -18.719 1 98.69 199 ASN B CA 1
ATOM 3836 C C . ASN B 1 199 ? -9.445 -12.609 -17.312 1 98.69 199 ASN B C 1
ATOM 3838 O O . ASN B 1 199 ? -10.477 -13.273 -17.156 1 98.69 199 ASN B O 1
ATOM 3842 N N . VAL B 1 200 ? -8.711 -12.086 -16.344 1 98.75 200 VAL B N 1
ATOM 3843 C CA . VAL B 1 200 ? -9.094 -12.461 -14.992 1 98.75 200 VAL B CA 1
ATOM 3844 C C . VAL B 1 200 ? -9 -11.242 -14.07 1 98.75 200 VAL B C 1
ATOM 3846 O O . VAL B 1 200 ? -8.344 -10.258 -14.398 1 98.75 200 VAL B O 1
ATOM 3849 N N . ARG B 1 201 ? -9.664 -11.273 -12.969 1 97.94 201 ARG B N 1
ATOM 3850 C CA . ARG B 1 201 ? -9.594 -10.328 -11.859 1 97.94 201 ARG B CA 1
ATOM 3851 C C . ARG B 1 201 ? -9.641 -11.055 -10.523 1 97.94 201 ARG B C 1
ATOM 3853 O O . ARG B 1 201 ? -10.398 -12.016 -10.359 1 97.94 201 ARG B O 1
ATOM 3860 N N . LEU B 1 202 ? -8.836 -10.664 -9.617 1 97.31 202 LEU B N 1
ATOM 3861 C CA . LEU B 1 202 ? -8.883 -11.258 -8.281 1 97.31 202 LEU B CA 1
ATOM 3862 C C . LEU B 1 202 ? -9.156 -10.195 -7.223 1 97.31 202 LEU B C 1
ATOM 3864 O O . LEU B 1 202 ? -8.531 -9.133 -7.227 1 97.31 202 LEU B O 1
ATOM 3868 N N . PHE B 1 203 ? -10.039 -10.555 -6.336 1 93.94 203 PHE B N 1
ATOM 3869 C CA . PHE B 1 203 ? -10.422 -9.688 -5.23 1 93.94 203 PHE B CA 1
ATOM 3870 C C . PHE B 1 203 ? -10.203 -10.383 -3.893 1 93.94 203 PHE B C 1
ATOM 3872 O O . PHE B 1 203 ? -10.445 -11.586 -3.766 1 93.94 203 PHE B O 1
ATOM 3879 N N . PHE B 1 204 ? -9.742 -9.625 -2.891 1 89.81 204 PHE B N 1
ATOM 3880 C CA . PHE B 1 204 ? -9.547 -10.156 -1.547 1 89.81 204 PHE B CA 1
ATOM 3881 C C . PHE B 1 204 ? -9.844 -9.094 -0.496 1 89.81 204 PHE B C 1
ATOM 3883 O O . PHE B 1 204 ? -9.93 -7.906 -0.814 1 89.81 204 PHE B O 1
ATOM 3890 N N . GLY B 1 205 ? -10.133 -9.562 0.69 1 82.06 205 GLY B N 1
ATOM 3891 C CA . GLY B 1 205 ? -10.391 -8.648 1.793 1 82.06 205 GLY B CA 1
ATOM 3892 C C . GLY B 1 205 ? -9.125 -8.148 2.465 1 82.06 205 GLY B C 1
ATOM 3893 O O . GLY B 1 205 ? -8.18 -8.914 2.666 1 82.06 205 GLY B O 1
ATOM 3894 N N . SER B 1 206 ? -8.992 -6.82 2.717 1 75.75 206 SER B N 1
ATOM 3895 C CA . SER B 1 206 ? -7.906 -6.203 3.469 1 75.75 206 SER B CA 1
ATOM 3896 C C . SER B 1 206 ? -8.414 -5.047 4.324 1 75.75 206 SER B C 1
ATOM 3898 O O . SER B 1 206 ? -9.016 -4.105 3.807 1 75.75 206 SER B O 1
ATOM 3900 N N . ASN B 1 207 ? -8.188 -5.141 5.609 1 69.19 207 ASN B N 1
ATOM 3901 C CA . ASN B 1 207 ? -8.578 -4.094 6.551 1 69.19 207 ASN B CA 1
ATOM 3902 C C . ASN B 1 207 ? -10.031 -3.678 6.352 1 69.19 207 ASN B C 1
ATOM 3904 O O . ASN B 1 207 ? -10.328 -2.486 6.238 1 69.19 207 ASN B O 1
ATOM 3908 N N . GLY B 1 208 ? -10.922 -4.66 6.09 1 68.56 208 GLY B N 1
ATOM 3909 C CA . GLY B 1 208 ? -12.352 -4.418 6.004 1 68.56 208 GLY B CA 1
ATOM 3910 C C . GLY B 1 208 ? -12.805 -3.982 4.625 1 68.56 208 GLY B C 1
ATOM 3911 O O . GLY B 1 208 ? -14 -3.766 4.395 1 68.56 208 GLY B O 1
ATOM 3912 N N . ALA B 1 209 ? -11.898 -3.832 3.752 1 75.5 209 ALA B N 1
ATOM 3913 C CA . ALA B 1 209 ? -12.227 -3.418 2.393 1 75.5 209 ALA B CA 1
ATOM 3914 C C . ALA B 1 209 ? -11.922 -4.531 1.392 1 75.5 209 ALA B C 1
ATOM 3916 O O . ALA B 1 209 ? -11.133 -5.43 1.674 1 75.5 209 ALA B O 1
ATOM 3917 N N . VAL B 1 210 ? -12.68 -4.543 0.275 1 85.31 210 VAL B N 1
ATOM 3918 C CA . VAL B 1 210 ? -12.375 -5.441 -0.836 1 85.31 210 VAL B CA 1
ATOM 3919 C C . VAL B 1 210 ? -11.391 -4.773 -1.789 1 85.31 210 VAL B C 1
ATOM 3921 O O . VAL B 1 210 ? -11.648 -3.684 -2.303 1 85.31 210 VAL B O 1
ATOM 3924 N N . VAL B 1 211 ? -10.297 -5.406 -1.991 1 86.38 211 VAL B N 1
ATOM 3925 C CA . VAL B 1 211 ? -9.258 -4.828 -2.834 1 86.38 211 VAL B CA 1
ATOM 3926 C C . VAL B 1 211 ? -8.914 -5.789 -3.969 1 86.38 211 VAL B C 1
ATOM 3928 O O . VAL B 1 211 ? -9.188 -6.992 -3.873 1 86.38 211 VAL B O 1
ATOM 3931 N N . GLU B 1 212 ? -8.445 -5.234 -5.016 1 91.25 212 GLU B N 1
ATOM 3932 C CA . GLU B 1 212 ? -8.086 -6.043 -6.18 1 91.25 212 GLU B CA 1
ATOM 3933 C C . GLU B 1 212 ? -6.578 -6.246 -6.266 1 91.25 212 GLU B C 1
ATOM 3935 O O . GLU B 1 212 ? -5.805 -5.32 -6.023 1 91.25 212 GLU B O 1
ATOM 3940 N N . ASP B 1 213 ? -6.207 -7.48 -6.543 1 92.5 213 ASP B N 1
ATOM 3941 C CA . ASP B 1 213 ? -4.812 -7.844 -6.777 1 92.5 213 ASP B CA 1
ATOM 3942 C C . ASP B 1 213 ? -4.473 -7.781 -8.266 1 92.5 213 ASP B C 1
ATOM 3944 O O . ASP B 1 213 ? -5.238 -8.266 -9.102 1 92.5 213 ASP B O 1
ATOM 3948 N N . PRO B 1 214 ? -3.348 -7.211 -8.648 1 94.25 214 PRO B N 1
ATOM 3949 C CA . PRO B 1 214 ? -3.053 -7.023 -10.07 1 94.25 214 PRO B CA 1
ATOM 3950 C C . PRO B 1 214 ? -2.574 -8.305 -10.742 1 94.25 214 PRO B C 1
ATOM 3952 O O . PRO B 1 214 ? -2.691 -8.445 -11.961 1 94.25 214 PRO B O 1
ATOM 3955 N N . GLY B 1 215 ? -2.01 -9.211 -10.078 1 96.31 215 GLY B N 1
ATOM 3956 C CA . GLY B 1 215 ? -1.494 -10.461 -10.617 1 96.31 215 GLY B CA 1
ATOM 3957 C C . GLY B 1 215 ? -1.32 -11.539 -9.562 1 96.31 215 GLY B C 1
ATOM 3958 O O . GLY B 1 215 ? -0.639 -11.328 -8.555 1 96.31 215 GLY B O 1
ATOM 3959 N N . THR B 1 216 ? -1.857 -12.664 -9.844 1 94.88 216 THR B N 1
ATOM 3960 C CA . THR B 1 216 ? -1.933 -13.688 -8.805 1 94.88 216 THR B CA 1
ATOM 3961 C C . THR B 1 216 ? -1.555 -15.055 -9.359 1 94.88 216 THR B C 1
ATOM 3963 O O . THR B 1 216 ? -2.396 -15.758 -9.922 1 94.88 216 THR B O 1
ATOM 3966 N N . GLY B 1 217 ? -0.414 -15.5 -8.984 1 93.94 217 GLY B N 1
ATOM 3967 C CA . GLY B 1 217 ? 0.058 -16.797 -9.438 1 93.94 217 GLY B CA 1
ATOM 3968 C C . GLY B 1 217 ? -0.721 -17.953 -8.844 1 93.94 217 GLY B C 1
ATOM 3969 O O . GLY B 1 217 ? -1.003 -18.938 -9.539 1 93.94 217 GLY B O 1
ATOM 3970 N N . SER B 1 218 ? -1.021 -17.891 -7.562 1 90.5 218 SER B N 1
ATOM 3971 C CA . SER B 1 218 ? -1.744 -18.969 -6.895 1 90.5 218 SER B CA 1
ATOM 3972 C C . SER B 1 218 ? -3.125 -19.172 -7.512 1 90.5 218 SER B C 1
ATOM 3974 O O . SER B 1 218 ? -3.596 -20.312 -7.633 1 90.5 218 SER B O 1
ATOM 3976 N N . ALA B 1 219 ? -3.754 -18.078 -7.863 1 95.38 219 ALA B N 1
ATOM 3977 C CA . ALA B 1 219 ? -5.07 -18.172 -8.484 1 95.38 219 ALA B CA 1
ATOM 3978 C C . ALA B 1 219 ? -4.973 -18.781 -9.891 1 95.38 219 ALA B C 1
ATOM 3980 O O . ALA B 1 219 ? -5.855 -19.516 -10.312 1 95.38 219 ALA B O 1
ATOM 3981 N N . ALA B 1 220 ? -3.916 -18.422 -10.555 1 97.19 220 ALA B N 1
ATOM 3982 C CA . ALA B 1 220 ? -3.666 -19.047 -11.852 1 97.19 220 ALA B CA 1
ATOM 3983 C C . ALA B 1 220 ? -3.49 -20.547 -11.711 1 97.19 220 ALA B C 1
ATOM 3985 O O . ALA B 1 220 ? -3.988 -21.312 -12.539 1 97.19 220 ALA B O 1
ATOM 3986 N N . ALA B 1 221 ? -2.791 -20.906 -10.711 1 94.25 221 ALA B N 1
ATOM 3987 C CA . ALA B 1 221 ? -2.623 -22.328 -10.453 1 94.25 221 ALA B CA 1
ATOM 3988 C C . ALA B 1 221 ? -3.967 -23 -10.188 1 94.25 221 ALA B C 1
ATOM 3990 O O . ALA B 1 221 ? -4.238 -24.094 -10.703 1 94.25 221 ALA B O 1
ATOM 3991 N N . ASN B 1 222 ? -4.758 -22.391 -9.352 1 95.62 222 ASN B N 1
ATOM 3992 C CA . ASN B 1 222 ? -6.102 -22.906 -9.109 1 95.62 222 ASN B CA 1
ATOM 3993 C C . ASN B 1 222 ? -6.902 -23.016 -10.398 1 95.62 222 ASN B C 1
ATOM 3995 O O . ASN B 1 222 ? -7.645 -23.984 -10.586 1 95.62 222 ASN B O 1
ATOM 3999 N N . LEU B 1 223 ? -6.762 -22.031 -11.234 1 97.88 223 LEU B N 1
ATOM 4000 C CA . LEU B 1 223 ? -7.43 -22.094 -12.531 1 97.88 223 LEU B CA 1
ATOM 4001 C C . LEU B 1 223 ? -6.965 -23.312 -13.328 1 97.88 223 LEU B C 1
ATOM 4003 O O . LEU B 1 223 ? -7.777 -24 -13.938 1 97.88 223 LEU B O 1
ATOM 4007 N N . GLY B 1 224 ? -5.676 -23.531 -13.344 1 97.25 224 GLY B N 1
ATOM 4008 C CA . GLY B 1 224 ? -5.16 -24.75 -13.953 1 97.25 224 GLY B CA 1
ATOM 4009 C C . GLY B 1 224 ? -5.766 -26.016 -13.375 1 97.25 224 GLY B C 1
ATOM 4010 O O . GLY B 1 224 ? -6.125 -26.922 -14.117 1 97.25 224 GLY B O 1
ATOM 4011 N N . GLY B 1 225 ? -5.844 -26.047 -12.055 1 96.38 225 GLY B N 1
ATOM 4012 C CA . GLY B 1 225 ? -6.48 -27.172 -11.398 1 96.38 225 GLY B CA 1
ATOM 4013 C C . GLY B 1 225 ? -7.922 -27.375 -11.82 1 96.38 225 GLY B C 1
ATOM 4014 O O . GLY B 1 225 ? -8.352 -28.5 -12.062 1 96.38 225 GLY B O 1
ATOM 4015 N N . LEU B 1 226 ? -8.641 -26.312 -11.828 1 97.19 226 LEU B N 1
ATOM 4016 C CA . LEU B 1 226 ? -10.039 -26.375 -12.258 1 97.19 226 LEU B CA 1
ATOM 4017 C C . LEU B 1 226 ? -10.148 -26.906 -13.68 1 97.19 226 LEU B C 1
ATOM 4019 O O . LEU B 1 226 ? -11.016 -27.719 -13.977 1 97.19 226 LEU B O 1
ATOM 4023 N N . CYS B 1 227 ? -9.289 -26.422 -14.539 1 96.62 227 CYS B N 1
ATOM 4024 C CA . CYS B 1 227 ? -9.289 -26.875 -15.922 1 96.62 227 CYS B CA 1
ATOM 4025 C C . CYS B 1 227 ? -8.984 -28.375 -16 1 96.62 227 CYS B C 1
ATOM 4027 O O . CYS B 1 227 ? -9.617 -29.094 -16.781 1 96.62 227 CYS B O 1
ATOM 4029 N N . LEU B 1 228 ? -8.078 -28.781 -15.258 1 94.75 228 LEU B N 1
ATOM 4030 C CA . LEU B 1 228 ? -7.746 -30.188 -15.188 1 94.75 228 LEU B CA 1
ATOM 4031 C C . LEU B 1 228 ? -8.961 -31.016 -14.797 1 94.75 228 LEU B C 1
ATOM 4033 O O . LEU B 1 228 ? -9.258 -32.031 -15.422 1 94.75 228 LEU B O 1
ATOM 4037 N N . LYS B 1 229 ? -9.625 -30.578 -13.797 1 94 229 LYS B N 1
ATOM 4038 C CA . LYS B 1 229 ? -10.789 -31.281 -13.289 1 94 229 LYS B CA 1
ATOM 4039 C C . LYS B 1 229 ? -11.93 -31.281 -14.312 1 94 229 LYS B C 1
ATOM 4041 O O . LYS B 1 229 ? -12.727 -32.219 -14.367 1 94 229 LYS B O 1
ATOM 4046 N N . ASN B 1 230 ? -11.922 -30.281 -15.102 1 94.88 230 ASN B N 1
ATOM 4047 C CA . ASN B 1 230 ? -12.93 -30.172 -16.156 1 94.88 230 ASN B CA 1
ATOM 4048 C C . ASN B 1 230 ? -12.508 -30.938 -17.406 1 94.88 230 ASN B C 1
ATOM 4050 O O . ASN B 1 230 ? -13.188 -30.875 -18.438 1 94.88 230 ASN B O 1
ATOM 4054 N N . GLY B 1 231 ? -11.305 -31.516 -17.422 1 92.88 231 GLY B N 1
ATOM 4055 C CA . GLY B 1 231 ? -10.852 -32.344 -18.531 1 92.88 231 GLY B CA 1
ATOM 4056 C C . GLY B 1 231 ? -10.109 -31.562 -19.594 1 92.88 231 GLY B C 1
ATOM 4057 O O . GLY B 1 231 ? -9.945 -32.062 -20.719 1 92.88 231 GLY B O 1
ATOM 4058 N N . LEU B 1 232 ? -9.711 -30.406 -19.266 1 91.88 232 LEU B N 1
ATOM 4059 C CA . LEU B 1 232 ? -9.008 -29.578 -20.234 1 91.88 232 LEU B CA 1
ATOM 4060 C C . LEU B 1 232 ? -7.496 -29.734 -20.078 1 91.88 232 LEU B C 1
ATOM 4062 O O . LEU B 1 232 ? -6.84 -28.891 -19.469 1 91.88 232 LEU B O 1
ATOM 4066 N N . THR B 1 233 ? -6.902 -30.703 -20.547 1 89.94 233 THR B N 1
ATOM 4067 C CA . THR B 1 233 ? -5.473 -31 -20.562 1 89.94 233 THR B CA 1
ATOM 4068 C C . THR B 1 233 ? -5.066 -31.594 -21.906 1 89.94 233 THR B C 1
ATOM 4070 O O . THR B 1 233 ? -5.777 -32.438 -22.453 1 89.94 233 THR B O 1
ATOM 4073 N N . PRO B 1 234 ? -3.957 -31.109 -22.5 1 93.12 234 PRO B N 1
ATOM 4074 C CA . PRO B 1 234 ? -3.047 -30.062 -22.047 1 93.12 234 PRO B CA 1
ATOM 4075 C C . PRO B 1 234 ? -3.621 -28.656 -22.234 1 93.12 234 PRO B C 1
ATOM 4077 O O . PRO B 1 234 ? -4.641 -28.5 -22.906 1 93.12 234 PRO B O 1
ATOM 4080 N N . LEU B 1 235 ? -3.076 -27.812 -21.5 1 94.62 235 LEU B N 1
ATOM 4081 C CA . LEU B 1 235 ? -3.506 -26.422 -21.516 1 94.62 235 LEU B CA 1
ATOM 4082 C C . LEU B 1 235 ? -2.311 -25.484 -21.656 1 94.62 235 LEU B C 1
ATOM 4084 O O . LEU B 1 235 ? -1.257 -25.719 -21.047 1 94.62 235 LEU B O 1
ATOM 4088 N N . ASN B 1 236 ? -2.387 -24.484 -22.531 1 97 236 ASN B N 1
ATOM 4089 C CA . ASN B 1 236 ? -1.41 -23.422 -22.688 1 97 236 ASN B CA 1
ATOM 4090 C C . ASN B 1 236 ? -2.09 -22.062 -22.875 1 97 236 ASN B C 1
ATOM 4092 O O . ASN B 1 236 ? -2.447 -21.703 -24 1 97 236 ASN B O 1
ATOM 4096 N N . TRP B 1 237 ? -2.266 -21.312 -21.797 1 98.12 237 TRP B N 1
ATOM 4097 C CA . TRP B 1 237 ? -3.02 -20.062 -21.828 1 98.12 237 TRP B CA 1
ATOM 4098 C C . TRP B 1 237 ? -2.127 -18.891 -21.453 1 98.12 237 TRP B C 1
ATOM 4100 O O . TRP B 1 237 ? -1.155 -19.047 -20.703 1 98.12 237 TRP B O 1
ATOM 4110 N N . ARG B 1 238 ? -2.457 -17.766 -22.031 1 98.31 238 ARG B N 1
ATOM 4111 C CA . ARG B 1 238 ? -1.999 -16.469 -21.531 1 98.31 238 ARG B CA 1
ATOM 4112 C C . ARG B 1 238 ? -3.047 -15.836 -20.625 1 98.31 238 ARG B C 1
ATOM 4114 O O . ARG B 1 238 ? -4.238 -15.859 -20.938 1 98.31 238 ARG B O 1
ATOM 4121 N N . ILE B 1 239 ? -2.611 -15.383 -19.516 1 98.62 239 ILE B N 1
ATOM 4122 C CA . ILE B 1 239 ? -3.533 -14.773 -18.562 1 98.62 239 ILE B CA 1
ATOM 4123 C C . ILE B 1 239 ? -3.289 -13.266 -18.516 1 98.62 239 ILE B C 1
ATOM 4125 O O . ILE B 1 239 ? -2.15 -12.82 -18.359 1 98.62 239 ILE B O 1
ATOM 4129 N N . TYR B 1 240 ? -4.324 -12.5 -18.688 1 98.5 240 TYR B N 1
ATOM 4130 C CA . TYR B 1 240 ? -4.324 -11.047 -18.562 1 98.5 240 TYR B CA 1
ATOM 4131 C C . TYR B 1 240 ? -5.016 -10.609 -17.281 1 98.5 240 TYR B C 1
ATOM 4133 O O . TYR B 1 240 ? -6.223 -10.812 -17.109 1 98.5 240 TYR B O 1
ATOM 4141 N N . GLN B 1 241 ? -4.301 -10.078 -16.359 1 98.12 241 GLN B N 1
ATOM 4142 C CA . GLN B 1 241 ? -4.828 -9.609 -15.086 1 98.12 241 GLN B CA 1
ATOM 4143 C C . GLN B 1 241 ? -4.355 -8.188 -14.781 1 98.12 241 GLN B C 1
ATOM 4145 O O . GLN B 1 241 ? -3.25 -7.805 -15.164 1 98.12 241 GLN B O 1
ATOM 4150 N N . GLY B 1 242 ? -5.168 -7.434 -14.109 1 96 242 GLY B N 1
ATOM 4151 C CA . GLY B 1 242 ? -4.766 -6.133 -13.602 1 96 242 GLY B CA 1
ATOM 4152 C C . GLY B 1 242 ? -5 -5.004 -14.586 1 96 242 GLY B C 1
ATOM 4153 O O . GLY B 1 242 ? -4.664 -3.852 -14.312 1 96 242 GLY B O 1
ATOM 4154 N N . ASP B 1 243 ? -5.59 -5.254 -15.742 1 94.19 243 ASP B N 1
ATOM 4155 C CA . ASP B 1 243 ? -5.816 -4.238 -16.766 1 94.19 243 ASP B CA 1
ATOM 4156 C C . ASP B 1 243 ? -6.816 -3.189 -16.281 1 94.19 243 ASP B C 1
ATOM 4158 O O . ASP B 1 243 ? -6.648 -1.997 -16.547 1 94.19 243 ASP B O 1
ATOM 4162 N N . GLU B 1 244 ? -7.797 -3.592 -15.531 1 90.94 244 GLU B N 1
ATOM 4163 C CA . GLU B 1 244 ? -8.859 -2.709 -15.062 1 90.94 244 GLU B CA 1
ATOM 4164 C C . GLU B 1 244 ? -8.344 -1.726 -14.016 1 90.94 244 GLU B C 1
ATOM 4166 O O . GLU B 1 244 ? -8.969 -0.695 -13.766 1 90.94 244 GLU B O 1
ATOM 4171 N N . ILE B 1 245 ? -7.211 -2.043 -13.414 1 87.56 245 ILE B N 1
ATOM 4172 C CA . ILE B 1 245 ? -6.684 -1.161 -12.375 1 87.56 245 ILE B CA 1
ATOM 4173 C C . ILE B 1 245 ? -5.363 -0.553 -12.844 1 87.56 245 ILE B C 1
ATOM 4175 O O . ILE B 1 245 ? -4.543 -0.127 -12.023 1 87.56 245 ILE B O 1
ATOM 4179 N N . GLN B 1 246 ? -5.102 -0.628 -14.086 1 86.62 246 GLN B N 1
ATOM 4180 C CA . GLN B 1 246 ? -3.992 0.02 -14.773 1 86.62 246 GLN B CA 1
ATOM 4181 C C . GLN B 1 246 ? -2.65 -0.49 -14.258 1 86.62 246 GLN B C 1
ATOM 4183 O O . GLN B 1 246 ? -1.717 0.291 -14.062 1 86.62 246 GLN B O 1
ATOM 4188 N N . ARG B 1 247 ? -2.643 -1.713 -13.992 1 92.88 247 ARG B N 1
ATOM 4189 C CA . ARG B 1 247 ? -1.428 -2.436 -13.625 1 92.88 247 ARG B CA 1
ATOM 4190 C C . ARG B 1 247 ? -1.38 -3.803 -14.305 1 92.88 247 ARG B C 1
ATOM 4192 O O . ARG B 1 247 ? -1.479 -4.836 -13.641 1 92.88 247 ARG B O 1
ATOM 4199 N N . PRO B 1 248 ? -1.114 -3.775 -15.523 1 96.31 248 PRO B N 1
ATOM 4200 C CA . PRO B 1 248 ? -1.241 -5.008 -16.312 1 96.31 248 PRO B CA 1
ATOM 4201 C C . PRO B 1 248 ? -0.223 -6.07 -15.906 1 96.31 248 PRO B C 1
ATOM 4203 O O . PRO B 1 248 ? 0.978 -5.793 -15.852 1 96.31 248 PRO B O 1
ATOM 4206 N N . ASN B 1 249 ? -0.688 -7.199 -15.648 1 98.19 249 ASN B N 1
ATOM 4207 C CA . ASN B 1 249 ? 0.076 -8.422 -15.43 1 98.19 249 ASN B CA 1
ATOM 4208 C C . ASN B 1 249 ? -0.182 -9.453 -16.531 1 98.19 249 ASN B C 1
ATOM 4210 O O . ASN B 1 249 ? -1.319 -9.617 -16.969 1 98.19 249 ASN B O 1
ATOM 4214 N N . ARG B 1 250 ? 0.832 -10.094 -17 1 98.5 250 ARG B N 1
ATOM 4215 C CA . ARG B 1 250 ? 0.774 -11.141 -18.016 1 98.5 250 ARG B CA 1
ATOM 4216 C C . ARG B 1 250 ? 1.394 -12.438 -17.5 1 98.5 250 ARG B C 1
ATOM 4218 O O . ARG B 1 250 ? 2.602 -12.5 -17.266 1 98.5 250 ARG B O 1
ATOM 4225 N N . LEU B 1 251 ? 0.56 -13.406 -17.297 1 98.31 251 LEU B N 1
ATOM 4226 C CA . LEU B 1 251 ? 1.005 -14.703 -16.797 1 98.31 251 LEU B CA 1
ATOM 4227 C C . LEU B 1 251 ? 0.859 -15.773 -17.875 1 98.31 251 LEU B C 1
ATOM 4229 O O . LEU B 1 251 ? 0.138 -15.578 -18.859 1 98.31 251 LEU B O 1
ATOM 4233 N N . THR B 1 252 ? 1.56 -16.828 -17.703 1 97.75 252 THR B N 1
ATOM 4234 C CA . THR B 1 252 ? 1.368 -18.031 -18.5 1 97.75 252 THR B CA 1
ATOM 4235 C C . THR B 1 252 ? 0.865 -19.172 -17.625 1 97.75 252 THR B C 1
ATOM 4237 O O . THR B 1 252 ? 1.291 -19.312 -16.469 1 97.75 252 THR B O 1
ATOM 4240 N N . LEU B 1 253 ? -0.024 -19.891 -18.094 1 97.94 253 LEU B N 1
ATOM 4241 C CA . LEU B 1 253 ? -0.567 -21.078 -17.453 1 97.94 253 LEU B CA 1
ATOM 4242 C C . LEU B 1 253 ? -0.479 -22.281 -18.391 1 97.94 253 LEU B C 1
ATOM 4244 O O . LEU B 1 253 ? -1.054 -22.266 -19.484 1 97.94 253 LEU B O 1
ATOM 4248 N N . GLN B 1 254 ? 0.21 -23.25 -17.953 1 96.56 254 GLN B N 1
ATOM 4249 C CA . GLN B 1 254 ? 0.311 -24.5 -18.703 1 96.56 254 GLN B CA 1
ATOM 4250 C C . GLN B 1 254 ? -0.021 -25.703 -17.812 1 96.56 254 GLN B C 1
ATOM 4252 O O . GLN B 1 254 ? 0.339 -25.719 -16.641 1 96.56 254 GLN B O 1
ATOM 4257 N N . VAL B 1 255 ? -0.723 -26.594 -18.344 1 95.88 255 VAL B N 1
ATOM 4258 C CA . VAL B 1 255 ? -0.94 -27.906 -17.75 1 95.88 255 VAL B CA 1
ATOM 4259 C C . VAL B 1 255 ? -0.506 -28.984 -18.734 1 95.88 255 VAL B C 1
ATOM 4261 O O . VAL B 1 255 ? -1.014 -29.062 -19.859 1 95.88 255 VAL B O 1
ATOM 4264 N N . ASP B 1 256 ? 0.35 -29.75 -18.266 1 94.19 256 ASP B N 1
ATOM 4265 C CA . ASP B 1 256 ? 0.864 -30.734 -19.219 1 94.19 256 ASP B CA 1
ATOM 4266 C C . ASP B 1 256 ? 0.167 -32.062 -19.031 1 94.19 256 ASP B C 1
ATOM 4268 O O . ASP B 1 256 ? -0.758 -32.219 -18.234 1 94.19 256 ASP B O 1
ATOM 4272 N N . GLU B 1 257 ? 0.606 -33.062 -19.812 1 92.5 257 GLU B N 1
ATOM 4273 C CA . GLU B 1 257 ? -0.041 -34.375 -19.844 1 92.5 257 GLU B CA 1
ATOM 4274 C C . GLU B 1 257 ? 0.148 -35.125 -18.531 1 92.5 257 GLU B C 1
ATOM 4276 O O . GLU B 1 257 ? -0.655 -36 -18.188 1 92.5 257 GLU B O 1
ATOM 4281 N N . SER B 1 258 ? 1.165 -34.781 -17.828 1 92.06 258 SER B N 1
ATOM 4282 C CA . SER B 1 258 ? 1.418 -35.406 -16.531 1 92.06 258 SER B CA 1
ATOM 4283 C C . SER B 1 258 ? 0.666 -34.688 -15.414 1 92.06 258 SER B C 1
ATOM 4285 O O . SER B 1 258 ? 0.907 -34.938 -14.234 1 92.06 258 SER B O 1
ATOM 4287 N N . GLU B 1 259 ? -0.134 -33.688 -15.773 1 92.81 259 GLU B N 1
ATOM 4288 C CA . GLU B 1 259 ? -1.022 -32.938 -14.883 1 92.81 259 GLU B CA 1
ATOM 4289 C C . GLU B 1 259 ? -0.236 -32 -13.984 1 92.81 259 GLU B C 1
ATOM 4291 O O . GLU B 1 259 ? -0.667 -31.688 -12.875 1 92.81 259 GLU B O 1
ATOM 4296 N N . THR B 1 260 ? 0.916 -31.734 -14.453 1 93.88 260 THR B N 1
ATOM 4297 C CA . THR B 1 260 ? 1.66 -30.688 -13.766 1 93.88 260 THR B CA 1
ATOM 4298 C C . THR B 1 260 ? 1.154 -29.297 -14.188 1 93.88 260 THR B C 1
ATOM 4300 O O . THR B 1 260 ? 0.954 -29.047 -15.375 1 93.88 260 THR B O 1
ATOM 4303 N N . ILE B 1 261 ? 0.91 -28.469 -13.234 1 95.44 261 ILE B N 1
ATOM 4304 C CA . ILE B 1 261 ? 0.456 -27.109 -13.477 1 95.44 261 ILE B CA 1
ATOM 4305 C C . ILE B 1 261 ? 1.643 -26.156 -13.414 1 95.44 261 ILE B C 1
ATOM 4307 O O . ILE B 1 261 ? 2.338 -26.078 -12.398 1 95.44 261 ILE B O 1
ATOM 4311 N N . TYR B 1 262 ? 1.889 -25.453 -14.508 1 96 262 TYR B N 1
ATOM 4312 C CA . TYR B 1 262 ? 2.951 -24.453 -14.57 1 96 262 TYR B CA 1
ATOM 4313 C C . TYR B 1 262 ? 2.373 -23.047 -14.641 1 96 262 TYR B C 1
ATOM 4315 O O . TYR B 1 262 ? 1.487 -22.781 -15.461 1 96 262 TYR B O 1
ATOM 4323 N N . VAL B 1 263 ? 2.826 -22.219 -13.781 1 97.25 263 VAL B N 1
ATOM 4324 C CA . VAL B 1 263 ? 2.486 -20.797 -13.812 1 97.25 263 VAL B CA 1
ATOM 4325 C C . VAL B 1 263 ? 3.762 -19.953 -13.898 1 97.25 263 VAL B C 1
ATOM 4327 O O . VAL B 1 263 ? 4.73 -20.219 -13.18 1 97.25 263 VAL B O 1
ATOM 4330 N N . GLY B 1 264 ? 3.787 -19 -14.828 1 97.69 264 GLY B N 1
ATOM 4331 C CA . GLY B 1 264 ? 5.004 -18.219 -15 1 97.69 264 GLY B CA 1
ATOM 4332 C C . GLY B 1 264 ? 4.746 -16.828 -15.547 1 97.69 264 GLY B C 1
ATOM 4333 O O . GLY B 1 264 ? 3.6 -16.453 -15.789 1 97.69 264 GLY B O 1
ATOM 4334 N N . GLY B 1 265 ? 5.836 -16.094 -15.688 1 98 265 GLY B N 1
ATOM 4335 C CA . GLY B 1 265 ? 5.852 -14.758 -16.25 1 98 265 GLY B CA 1
ATOM 4336 C C . GLY B 1 265 ? 7.227 -14.117 -16.234 1 98 265 GLY B C 1
ATOM 4337 O O . GLY B 1 265 ? 8.188 -14.719 -15.75 1 98 265 GLY B O 1
ATOM 4338 N N . LYS B 1 266 ? 7.316 -13.008 -16.844 1 98.19 266 LYS B N 1
ATOM 4339 C CA . LYS B 1 266 ? 8.555 -12.242 -16.891 1 98.19 266 LYS B CA 1
ATOM 4340 C C . LYS B 1 266 ? 8.703 -11.375 -15.641 1 98.19 266 LYS B C 1
ATOM 4342 O O . LYS B 1 266 ? 7.715 -11.031 -14.992 1 98.19 266 LYS B O 1
ATOM 4347 N N . VAL B 1 267 ? 9.953 -11.102 -15.305 1 97.81 267 VAL B N 1
ATOM 4348 C CA . VAL B 1 267 ? 10.281 -10.258 -14.164 1 97.81 267 VAL B CA 1
ATOM 4349 C C . VAL B 1 267 ? 11.164 -9.094 -14.609 1 97.81 267 VAL B C 1
ATOM 4351 O O . VAL B 1 267 ? 12.078 -9.281 -15.414 1 97.81 267 VAL B O 1
ATOM 4354 N N . ILE B 1 268 ? 10.906 -7.93 -14.172 1 97.25 268 ILE B N 1
ATOM 4355 C CA . ILE B 1 268 ? 11.711 -6.746 -14.461 1 97.25 268 ILE B CA 1
ATOM 4356 C C . ILE B 1 268 ? 12.234 -6.148 -13.156 1 97.25 268 ILE B C 1
ATOM 4358 O O . ILE B 1 268 ? 11.453 -5.84 -12.25 1 97.25 268 ILE B O 1
ATOM 4362 N N . ALA B 1 269 ? 13.531 -6.051 -13.023 1 97.25 269 ALA B N 1
ATOM 4363 C CA . ALA B 1 269 ? 14.133 -5.336 -11.898 1 97.25 269 ALA B CA 1
ATOM 4364 C C . ALA B 1 269 ? 13.953 -3.83 -12.047 1 97.25 269 ALA B C 1
ATOM 4366 O O . ALA B 1 269 ? 14.258 -3.262 -13.102 1 97.25 269 ALA B O 1
ATOM 4367 N N . VAL B 1 270 ? 13.5 -3.191 -10.969 1 97.69 270 VAL B N 1
ATOM 4368 C CA . VAL B 1 270 ? 13.203 -1.773 -11.141 1 97.69 270 VAL B CA 1
ATOM 4369 C C . VAL B 1 270 ? 14 -0.952 -10.133 1 97.69 270 VAL B C 1
ATOM 4371 O O . VAL B 1 270 ? 14.117 0.267 -10.273 1 97.69 270 VAL B O 1
ATOM 4374 N N . GLY B 1 271 ? 14.523 -1.605 -9.109 1 97.69 271 GLY B N 1
ATOM 4375 C CA . GLY B 1 271 ? 15.281 -0.852 -8.125 1 97.69 271 GLY B CA 1
ATOM 4376 C C . GLY B 1 271 ? 15.93 -1.731 -7.074 1 97.69 271 GLY B C 1
ATOM 4377 O O . GLY B 1 271 ? 15.812 -2.957 -7.121 1 97.69 271 GLY B O 1
ATOM 4378 N N . CYS B 1 272 ? 16.703 -1.127 -6.207 1 98.25 272 CYS B N 1
ATOM 4379 C CA . CYS B 1 272 ? 17.344 -1.783 -5.074 1 98.25 272 CYS B CA 1
ATOM 4380 C C . CYS B 1 272 ? 17.641 -0.787 -3.959 1 98.25 272 CYS B C 1
ATOM 4382 O O . CYS B 1 272 ? 17.516 0.423 -4.152 1 98.25 272 CYS B O 1
ATOM 4384 N N . GLY B 1 273 ? 17.922 -1.341 -2.789 1 98.19 273 GLY B N 1
ATOM 4385 C CA . GLY B 1 273 ? 18.234 -0.477 -1.663 1 98.19 273 GLY B CA 1
ATOM 4386 C C . GLY B 1 273 ? 18.609 -1.245 -0.411 1 98.19 273 GLY B C 1
ATOM 4387 O O . GLY B 1 273 ? 18.953 -2.426 -0.482 1 98.19 273 GLY B O 1
ATOM 4388 N N . GLU B 1 274 ? 18.703 -0.482 0.676 1 98.44 274 GLU B N 1
ATOM 4389 C CA . GLU B 1 274 ? 18.969 -1.032 2.002 1 98.44 274 GLU B CA 1
ATOM 4390 C C . GLU B 1 274 ? 17.953 -0.526 3.023 1 98.44 274 GLU B C 1
ATOM 4392 O O . GLU B 1 274 ? 17.547 0.641 2.986 1 98.44 274 GLU B O 1
ATOM 4397 N N . LEU B 1 275 ? 17.484 -1.402 3.721 1 98.06 275 LEU B N 1
ATOM 4398 C CA . LEU B 1 275 ? 16.703 -1.08 4.902 1 98.06 275 LEU B CA 1
ATOM 4399 C C . LEU B 1 275 ? 17.516 -1.266 6.172 1 98.06 275 LEU B C 1
ATOM 4401 O O . LEU B 1 275 ? 18.25 -2.244 6.301 1 98.06 275 LEU B O 1
ATOM 4405 N N . PHE B 1 276 ? 17.438 -0.332 7.137 1 97.62 276 PHE B N 1
ATOM 4406 C CA . PHE B 1 276 ? 18.188 -0.386 8.391 1 97.62 276 PHE B CA 1
ATOM 4407 C C . PHE B 1 276 ? 17.297 -0.896 9.523 1 97.62 276 PHE B C 1
ATOM 4409 O O . PHE B 1 276 ? 16.328 -0.234 9.906 1 97.62 276 PHE B O 1
ATOM 4416 N N . VAL B 1 277 ? 17.656 -2.029 10.039 1 96.25 277 VAL B N 1
ATOM 4417 C CA . VAL B 1 277 ? 16.781 -2.67 11.016 1 96.25 277 VAL B CA 1
ATOM 4418 C C . VAL B 1 277 ? 17.438 -2.656 12.391 1 96.25 277 VAL B C 1
ATOM 4420 O O . VAL B 1 277 ? 18.594 -3.053 12.531 1 96.25 277 VAL B O 1
ATOM 4423 N N . PRO B 1 278 ? 16.781 -2.166 13.375 1 93.31 278 PRO B N 1
ATOM 4424 C CA . PRO B 1 278 ? 17.328 -2.178 14.734 1 93.31 278 PRO B CA 1
ATOM 4425 C C . PRO B 1 278 ? 17.562 -3.59 15.266 1 93.31 278 PRO B C 1
ATOM 4427 O O . PRO B 1 278 ? 16.766 -4.496 14.992 1 93.31 278 PRO B O 1
ATOM 4430 N N . SER B 1 279 ? 18.797 -4.078 15.703 1 81.5 279 SER B N 1
ATOM 4431 C CA . SER B 1 279 ? 19.125 -5.402 16.219 1 81.5 279 SER B CA 1
ATOM 4432 C C . SER B 1 279 ? 18.25 -5.77 17.406 1 81.5 279 SER B C 1
ATOM 4434 O O . SER B 1 279 ? 18 -6.949 17.672 1 81.5 279 SER B O 1
ATOM 4436 N N . GLY B 1 280 ? 18.219 -4.875 18.562 1 59.78 280 GLY B N 1
ATOM 4437 C CA . GLY B 1 280 ? 17.797 -5.219 19.906 1 59.78 280 GLY B CA 1
ATOM 4438 C C . GLY B 1 280 ? 16.328 -5.629 19.969 1 59.78 280 GLY B C 1
ATOM 4439 O O . GLY B 1 280 ? 15.578 -5.41 19.016 1 59.78 280 GLY B O 1
ATOM 4440 N N . GLU B 1 281 ? 15.992 -6.57 21.219 1 49.84 281 GLU B N 1
ATOM 4441 C CA . GLU B 1 281 ? 14.664 -6.934 21.719 1 49.84 281 GLU B CA 1
ATOM 4442 C C . GLU B 1 281 ? 13.68 -5.781 21.562 1 49.84 281 GLU B C 1
ATOM 4444 O O . GLU B 1 281 ? 13.867 -4.715 22.156 1 49.84 281 GLU B O 1
ATOM 4449 N N . GLY B 1 282 ? 13.375 -5.395 20.484 1 44.53 282 GLY B N 1
ATOM 4450 C CA . GLY B 1 282 ? 12.266 -4.453 20.484 1 44.53 282 GLY B CA 1
ATOM 4451 C C . GLY B 1 282 ? 11.438 -4.52 21.766 1 44.53 282 GLY B C 1
ATOM 4452 O O . GLY B 1 282 ? 11.312 -5.586 22.375 1 44.53 282 GLY B O 1
ATOM 4453 N N . GLU B 1 283 ? 11.523 -3.418 22.594 1 40.56 283 GLU B N 1
ATOM 4454 C CA . GLU B 1 283 ? 10.594 -3.439 23.719 1 40.56 283 GLU B CA 1
ATOM 4455 C C . GLU B 1 283 ? 9.281 -4.121 23.344 1 40.56 283 GLU B C 1
ATOM 4457 O O . GLU B 1 283 ? 8.719 -3.848 22.281 1 40.56 283 GLU B O 1
ATOM 4462 N N . PRO B 1 284 ? 8.969 -5.285 24.016 1 35.59 284 PRO B N 1
ATOM 4463 C CA . PRO B 1 284 ? 7.637 -5.859 23.828 1 35.59 284 PRO B CA 1
ATOM 4464 C C . PRO B 1 284 ? 6.539 -4.801 23.75 1 35.59 284 PRO B C 1
ATOM 4466 O O . PRO B 1 284 ? 6.664 -3.738 24.359 1 35.59 284 PRO B O 1
ATOM 4469 N N . SER B 1 285 ? 5.809 -4.773 22.75 1 34.5 285 SER B N 1
ATOM 4470 C CA . SER B 1 285 ? 4.543 -4.059 22.859 1 34.5 285 SER B CA 1
ATOM 4471 C C . SER B 1 285 ? 3.977 -4.156 24.266 1 34.5 285 SER B C 1
ATOM 4473 O O . SER B 1 285 ? 3.816 -5.254 24.812 1 34.5 285 SER B O 1
ATOM 4475 N N . GLN B 1 286 ? 4.34 -3.322 25.219 1 28.05 286 GLN B N 1
ATOM 4476 C CA . GLN B 1 286 ? 3.52 -3.27 26.422 1 28.05 286 GLN B CA 1
ATOM 4477 C C . GLN B 1 286 ? 2.041 -3.449 26.094 1 28.05 286 GLN B C 1
ATOM 4479 O O . GLN B 1 286 ? 1.409 -2.545 25.547 1 28.05 286 GLN B O 1
ATOM 4484 N N . GLY B 1 287 ? 1.565 -4.609 25.734 1 24.42 287 GLY B N 1
ATOM 4485 C CA . GLY B 1 287 ? 0.14 -4.871 25.859 1 24.42 287 GLY B CA 1
ATOM 4486 C C . GLY B 1 287 ? -0.424 -4.457 27.203 1 24.42 287 GLY B C 1
ATOM 4487 O O . GLY B 1 287 ? 0.259 -4.555 28.219 1 24.42 287 GLY B O 1
ATOM 4488 N N . CYS B 1 288 ? -1.425 -3.529 27.234 1 21.23 288 CYS B N 1
ATOM 4489 C CA . CYS B 1 288 ? -2.26 -3.398 28.422 1 21.23 288 CYS B CA 1
ATOM 4490 C C . CYS B 1 288 ? -2.592 -4.766 29.016 1 21.23 288 CYS B C 1
ATOM 4492 O O . CYS B 1 288 ? -3.152 -5.621 28.328 1 21.23 288 CYS B O 1
ATOM 4494 N N . ARG B 1 289 ? -1.811 -5.227 30 1 17.5 289 ARG B N 1
ATOM 4495 C CA . ARG B 1 289 ? -2.537 -6.09 30.938 1 17.5 289 ARG B CA 1
ATOM 4496 C C . ARG B 1 289 ? -3.717 -5.352 31.562 1 17.5 289 ARG B C 1
ATOM 4498 O O . ARG B 1 289 ? -3.566 -4.234 32.062 1 17.5 289 ARG B O 1
#

Radius of gyration: 24.71 Å; Cα contacts (8 Å, |Δi|>4): 1463; chains: 2; bounding box: 54×70×61 Å